Protein AF-R1G812-F1 (afdb_monomer_lite)

Structure (mmCIF, N/CA/C/O backbone):
data_AF-R1G812-F1
#
_entry.id   AF-R1G812-F1
#
loop_
_atom_site.group_PDB
_atom_site.id
_atom_site.type_symbol
_atom_site.label_atom_id
_atom_site.label_alt_id
_atom_site.label_comp_id
_atom_site.label_asym_id
_atom_site.label_entity_id
_atom_site.label_seq_id
_atom_site.pdbx_PDB_ins_code
_atom_site.Cartn_x
_atom_site.Cartn_y
_atom_site.Cartn_z
_atom_site.occupancy
_atom_site.B_iso_or_equiv
_atom_site.auth_seq_id
_atom_site.auth_comp_id
_atom_site.auth_asym_id
_atom_site.auth_atom_id
_atom_site.pdbx_PDB_model_num
ATOM 1 N N . MET A 1 1 ? 15.194 -5.806 10.027 1.00 46.56 1 MET A N 1
ATOM 2 C CA . MET A 1 1 ? 15.636 -6.475 11.275 1.00 46.56 1 MET A CA 1
ATOM 3 C C . MET A 1 1 ? 16.532 -7.681 11.014 1.00 46.56 1 MET A C 1
ATOM 5 O O . MET A 1 1 ? 17.679 -7.634 11.420 1.00 46.56 1 MET A O 1
ATOM 9 N N . GLY A 1 2 ? 16.080 -8.727 10.311 1.00 36.88 2 GLY A N 1
ATOM 10 C CA . GLY A 1 2 ? 16.833 -9.992 10.232 1.00 36.88 2 GLY A CA 1
ATOM 11 C C . GLY A 1 2 ? 18.205 -9.968 9.535 1.00 36.88 2 GLY A C 1
ATOM 12 O O . GLY A 1 2 ? 19.010 -10.845 9.817 1.00 36.88 2 GLY A O 1
ATOM 13 N N . VAL A 1 3 ? 18.492 -9.003 8.652 1.00 46.88 3 VAL A N 1
ATOM 14 C CA . VAL A 1 3 ? 19.761 -8.937 7.889 1.00 46.88 3 VAL A CA 1
ATOM 15 C C . VAL A 1 3 ? 20.865 -8.233 8.686 1.00 46.88 3 VAL A C 1
ATOM 17 O O . VAL A 1 3 ? 21.921 -8.821 8.906 1.00 46.88 3 VAL A O 1
ATOM 20 N N . SER A 1 4 ? 20.594 -7.032 9.205 1.00 42.16 4 SER A N 1
ATOM 21 C CA . SER A 1 4 ? 21.530 -6.281 10.060 1.00 42.16 4 SER A CA 1
ATOM 22 C C . SER A 1 4 ? 21.896 -7.054 11.340 1.00 42.16 4 SER A C 1
ATOM 24 O O . SER A 1 4 ? 23.081 -7.230 11.624 1.00 42.16 4 SER A O 1
ATOM 26 N N . SER A 1 5 ? 20.921 -7.656 12.042 1.00 46.50 5 SER A N 1
ATOM 27 C CA . SER A 1 5 ? 21.199 -8.477 13.236 1.00 46.50 5 SER A CA 1
ATOM 28 C C . SER A 1 5 ? 22.046 -9.721 12.937 1.00 46.50 5 SER A C 1
ATOM 30 O O . SER A 1 5 ? 22.812 -10.160 13.792 1.00 46.50 5 SER A O 1
ATOM 32 N N . ARG A 1 6 ? 21.949 -10.288 11.724 1.00 45.34 6 ARG A N 1
ATOM 33 C CA . ARG A 1 6 ? 22.794 -11.418 11.301 1.00 45.34 6 ARG A CA 1
ATOM 34 C C . ARG A 1 6 ? 24.236 -10.987 11.071 1.00 45.34 6 ARG A C 1
ATOM 36 O O . ARG A 1 6 ? 25.140 -11.723 11.437 1.00 45.34 6 ARG A O 1
ATOM 43 N N . ASN A 1 7 ? 24.445 -9.811 10.486 1.00 44.84 7 ASN A N 1
ATOM 44 C CA . ASN A 1 7 ? 25.780 -9.289 10.202 1.00 44.84 7 ASN A CA 1
ATOM 45 C C . ASN A 1 7 ? 26.521 -8.895 11.492 1.00 44.84 7 ASN A C 1
ATOM 47 O O . ASN A 1 7 ? 27.687 -9.252 11.649 1.00 44.84 7 ASN A O 1
ATOM 51 N N . LEU A 1 8 ? 25.818 -8.281 12.453 1.00 50.00 8 LEU A N 1
ATOM 52 C CA . LEU A 1 8 ? 26.344 -7.952 13.789 1.00 50.00 8 LEU A CA 1
ATOM 53 C C . LEU A 1 8 ? 26.726 -9.194 14.616 1.00 50.00 8 LEU A C 1
ATOM 55 O O . LEU A 1 8 ? 27.666 -9.135 15.402 1.00 50.00 8 LEU A O 1
ATOM 59 N N . HIS A 1 9 ? 26.040 -10.328 14.423 1.00 51.00 9 HIS A N 1
ATOM 60 C CA . HIS A 1 9 ? 26.337 -11.582 15.131 1.00 51.00 9 HIS A CA 1
ATOM 61 C C . HIS A 1 9 ? 27.709 -12.176 14.758 1.00 51.00 9 HIS A C 1
ATOM 63 O O . HIS A 1 9 ? 28.328 -12.851 15.576 1.00 51.00 9 HIS A O 1
ATOM 69 N N . PHE A 1 10 ? 28.190 -11.961 13.528 1.00 52.06 10 PHE A N 1
ATOM 70 C CA . PHE A 1 10 ? 29.481 -12.500 13.075 1.00 52.06 10 PHE A CA 1
ATOM 71 C C . PHE A 1 10 ? 30.640 -11.518 13.257 1.00 52.06 10 PHE A C 1
ATOM 73 O O . PHE A 1 10 ? 31.770 -11.953 13.469 1.00 52.06 10 PHE A O 1
ATOM 80 N N . ASN A 1 11 ? 30.377 -10.212 13.174 1.00 46.00 11 ASN A N 1
ATOM 81 C CA . ASN A 1 11 ? 31.364 -9.175 13.443 1.00 46.00 11 ASN A CA 1
ATOM 82 C C . ASN A 1 11 ? 30.644 -7.900 13.931 1.00 46.00 11 ASN A C 1
ATOM 84 O O . ASN A 1 11 ? 29.922 -7.298 13.137 1.00 46.00 11 ASN A O 1
ATOM 88 N N . PRO A 1 12 ? 30.816 -7.480 15.199 1.00 52.09 12 PRO A N 1
ATOM 89 C CA . PRO A 1 12 ? 30.135 -6.308 15.753 1.00 52.09 12 PRO A CA 1
ATOM 90 C C . PRO A 1 12 ? 30.841 -4.976 15.446 1.00 52.09 12 PRO A C 1
ATOM 92 O O . PRO A 1 12 ? 30.288 -3.918 15.724 1.00 52.09 12 PRO A O 1
ATOM 95 N N . PHE A 1 13 ? 32.057 -5.016 14.895 1.00 52.78 13 PHE A N 1
ATOM 96 C CA . PHE A 1 13 ? 32.889 -3.839 14.625 1.00 52.78 13 PHE A CA 1
ATOM 97 C C . PHE A 1 13 ? 32.616 -3.069 13.314 1.00 52.78 13 PHE A C 1
ATOM 99 O O . PHE A 1 13 ? 33.099 -1.941 13.208 1.00 52.78 13 PHE A O 1
ATOM 106 N N . PRO A 1 14 ? 31.891 -3.585 12.298 1.00 60.12 14 PRO A N 1
ATOM 107 C CA . PRO A 1 14 ? 31.525 -2.779 11.144 1.00 60.12 14 PRO A CA 1
ATOM 108 C C . PRO A 1 14 ? 30.493 -1.719 11.548 1.00 60.12 14 PRO A C 1
ATOM 110 O O . PRO A 1 14 ? 29.463 -2.026 12.150 1.00 60.12 14 PRO A O 1
ATOM 113 N N . PHE A 1 15 ? 30.766 -0.468 11.188 1.00 54.31 15 PHE A N 1
ATOM 114 C CA . PHE A 1 15 ? 29.939 0.682 11.545 1.00 54.31 15 PHE A CA 1
ATOM 115 C C . PHE A 1 15 ? 28.586 0.697 10.803 1.00 54.31 15 PHE A C 1
ATOM 117 O O . PHE A 1 15 ? 27.564 1.043 11.394 1.00 54.31 15 PHE A O 1
ATOM 124 N N . ASP A 1 16 ? 28.534 0.223 9.551 1.00 52.41 16 ASP A N 1
ATOM 125 C CA . ASP A 1 16 ? 27.307 0.266 8.734 1.00 52.41 16 ASP A CA 1
ATOM 126 C C . ASP A 1 16 ? 26.160 -0.623 9.272 1.00 52.41 16 ASP A C 1
ATOM 128 O O . ASP A 1 16 ? 25.038 -0.128 9.400 1.00 52.41 16 ASP A O 1
ATOM 132 N N . PRO A 1 17 ? 26.377 -1.902 9.660 1.00 55.19 17 PRO A N 1
ATOM 133 C CA . PRO A 1 17 ? 25.339 -2.737 10.272 1.00 55.19 17 PRO A CA 1
ATOM 134 C C . PRO A 1 17 ? 24.843 -2.207 11.622 1.00 55.19 17 PRO A C 1
ATOM 136 O O . PRO A 1 17 ? 23.657 -2.358 11.929 1.00 55.19 17 PRO A O 1
ATOM 139 N N . PHE A 1 18 ? 25.731 -1.592 12.412 1.00 57.91 18 PHE A N 1
ATOM 140 C CA . PHE A 1 18 ? 25.395 -0.940 13.680 1.00 57.91 18 PHE A CA 1
ATOM 141 C C . PHE A 1 18 ? 24.503 0.291 13.455 1.00 57.91 18 PHE A C 1
ATOM 143 O O . PHE A 1 18 ? 23.483 0.457 14.130 1.00 57.91 18 PHE A O 1
ATOM 150 N N . LEU A 1 19 ? 24.824 1.106 12.448 1.00 58.88 19 LEU A N 1
ATOM 151 C CA . LEU A 1 19 ? 24.035 2.274 12.067 1.00 58.88 19 LEU A CA 1
ATOM 152 C C . LEU A 1 19 ? 22.666 1.872 11.483 1.00 58.88 19 LEU A C 1
ATOM 154 O O . LEU A 1 19 ? 21.645 2.448 11.860 1.00 58.88 19 LEU A O 1
ATOM 158 N N . GLU A 1 20 ? 22.601 0.822 10.656 1.00 60.19 20 GLU A N 1
ATOM 159 C CA . GLU A 1 20 ? 21.339 0.261 10.137 1.00 60.19 20 GLU A CA 1
ATOM 160 C C . GLU A 1 20 ? 20.425 -0.256 11.267 1.00 60.19 20 GLU A C 1
ATOM 162 O O . GLU A 1 20 ? 19.207 -0.038 11.246 1.00 60.19 20 GLU A O 1
ATOM 167 N N . TYR A 1 21 ? 21.004 -0.900 12.285 1.00 64.25 21 TYR A N 1
ATOM 168 C CA . TYR A 1 21 ? 20.289 -1.341 13.485 1.00 64.25 21 TYR A CA 1
ATOM 169 C C . TYR A 1 21 ? 19.702 -0.155 14.265 1.00 64.25 21 TYR A C 1
ATOM 171 O O . TYR A 1 21 ? 18.512 -0.159 14.595 1.00 64.25 21 TYR A O 1
ATOM 179 N N . LEU A 1 22 ? 20.500 0.891 14.496 1.00 64.31 22 LEU A N 1
ATOM 180 C CA . LEU A 1 22 ? 20.090 2.089 15.233 1.00 64.31 22 LEU A CA 1
ATOM 181 C C . LEU A 1 22 ? 18.994 2.883 14.494 1.00 64.31 22 LEU A C 1
ATOM 183 O O . LEU A 1 22 ? 18.047 3.374 15.117 1.00 64.31 22 LEU A O 1
ATOM 187 N N . ILE A 1 23 ? 19.053 2.933 13.160 1.00 66.31 23 ILE A N 1
ATOM 188 C CA . ILE A 1 23 ? 18.002 3.514 12.308 1.00 66.31 23 ILE A CA 1
ATOM 189 C C . ILE A 1 23 ? 16.702 2.701 12.404 1.00 66.31 23 ILE A C 1
ATOM 191 O O . ILE A 1 23 ? 15.621 3.257 12.602 1.00 66.31 23 ILE A O 1
ATOM 195 N N . CYS A 1 24 ? 16.776 1.372 12.307 1.00 67.44 24 CYS A N 1
ATOM 196 C CA . CYS A 1 24 ? 15.582 0.528 12.414 1.00 67.44 24 CYS A CA 1
ATOM 197 C C . CYS A 1 24 ? 14.910 0.649 13.792 1.00 67.44 24 CYS A C 1
ATOM 199 O O . CYS A 1 24 ? 13.679 0.660 13.883 1.00 67.44 24 CYS A O 1
ATOM 201 N N . LEU A 1 25 ? 15.709 0.760 14.858 1.00 67.00 25 LEU A N 1
ATOM 202 C CA . LEU A 1 25 ? 15.210 0.956 16.218 1.00 67.00 25 LEU A CA 1
ATOM 203 C C . LEU A 1 25 ? 14.532 2.313 16.416 1.00 67.00 25 LEU A C 1
ATOM 205 O O . LEU A 1 25 ? 13.558 2.406 17.166 1.00 67.00 25 LEU A O 1
ATOM 209 N N . THR A 1 26 ? 15.025 3.371 15.783 1.00 67.31 26 THR A N 1
ATOM 210 C CA . THR A 1 26 ? 14.465 4.724 15.941 1.00 67.31 26 THR A CA 1
ATOM 211 C C . THR A 1 26 ? 13.170 4.895 15.148 1.00 67.31 26 THR A C 1
ATOM 213 O O . THR A 1 26 ? 12.188 5.424 15.672 1.00 67.31 26 THR A O 1
ATOM 216 N N . ILE A 1 27 ? 13.113 4.351 13.931 1.00 77.38 27 ILE A N 1
ATOM 217 C CA . ILE A 1 27 ? 11.973 4.525 13.022 1.00 77.38 27 ILE A CA 1
ATOM 218 C C . ILE A 1 27 ? 10.724 3.735 13.453 1.00 77.38 27 ILE A C 1
ATOM 220 O O . ILE A 1 27 ? 9.607 4.246 13.331 1.00 77.38 27 ILE A O 1
ATOM 224 N N . GLY A 1 28 ? 10.875 2.504 13.959 1.00 80.19 28 GLY A N 1
ATOM 225 C CA . GLY A 1 28 ? 9.726 1.650 14.312 1.00 80.19 28 GLY A CA 1
ATOM 226 C C . GLY A 1 28 ? 8.747 2.340 15.280 1.00 80.19 28 GLY A C 1
ATOM 227 O O . GLY A 1 28 ? 7.544 2.373 15.007 1.00 80.19 28 GLY A O 1
ATOM 228 N N . PRO A 1 29 ? 9.277 2.979 16.341 1.00 80.38 29 PRO A N 1
ATOM 229 C CA . PRO A 1 29 ? 8.635 3.922 17.248 1.00 80.38 29 PRO A CA 1
ATOM 230 C C . PRO A 1 29 ? 7.490 4.742 16.672 1.00 80.38 29 PRO A C 1
ATOM 232 O O . PRO A 1 29 ? 6.318 4.643 17.037 1.00 80.38 29 PRO A O 1
ATOM 235 N N . ALA A 1 30 ? 7.911 5.582 15.733 1.00 85.62 30 ALA A N 1
ATOM 236 C CA . ALA A 1 30 ? 7.108 6.622 15.123 1.00 85.62 30 ALA A CA 1
ATOM 237 C C . ALA A 1 30 ? 5.970 6.046 14.275 1.00 85.62 30 ALA A C 1
ATOM 239 O O . ALA A 1 30 ? 4.865 6.583 14.282 1.00 85.62 30 ALA A O 1
ATOM 240 N N . PHE A 1 31 ? 6.191 4.920 13.589 1.00 87.62 31 PHE A N 1
ATOM 241 C CA . PHE A 1 31 ? 5.123 4.271 12.825 1.00 87.62 31 PHE A CA 1
ATOM 242 C C . PHE A 1 31 ? 4.031 3.688 13.726 1.00 87.62 31 PHE A C 1
ATOM 244 O O . PHE A 1 31 ? 2.844 3.803 13.408 1.00 87.62 31 PHE A O 1
ATOM 251 N N . LEU A 1 32 ? 4.407 3.110 14.871 1.00 89.19 32 LEU A N 1
ATOM 252 C CA . LEU A 1 32 ? 3.434 2.622 15.852 1.00 89.19 32 LEU A CA 1
ATOM 253 C C . LEU A 1 32 ? 2.649 3.784 16.482 1.00 89.19 32 LEU A C 1
ATOM 255 O O . LEU A 1 32 ? 1.422 3.703 16.586 1.00 89.19 32 LEU A O 1
ATOM 259 N N . SER A 1 33 ? 3.321 4.889 16.821 1.00 89.75 33 SER A N 1
ATOM 260 C CA . SER A 1 33 ? 2.666 6.126 17.275 1.00 89.75 33 SER A CA 1
ATOM 261 C C . SER A 1 33 ? 1.696 6.682 16.229 1.00 89.75 33 SER A C 1
ATOM 263 O O . SER A 1 33 ? 0.546 6.979 16.554 1.00 89.75 33 SER A O 1
ATOM 265 N N . ALA A 1 34 ? 2.094 6.736 14.954 1.00 89.69 34 ALA A N 1
ATOM 266 C CA . ALA A 1 34 ? 1.237 7.201 13.864 1.00 89.69 34 ALA A CA 1
ATOM 267 C C . ALA A 1 34 ? -0.048 6.365 13.731 1.00 89.69 34 ALA A C 1
ATOM 269 O O . ALA A 1 34 ? -1.140 6.920 13.566 1.00 89.69 34 ALA A O 1
ATOM 270 N N . ALA A 1 35 ? 0.050 5.038 13.869 1.00 90.81 35 ALA A N 1
ATOM 271 C CA . ALA A 1 35 ? -1.117 4.158 13.875 1.00 90.81 35 ALA A CA 1
ATOM 272 C C . ALA A 1 35 ? -2.067 4.466 15.051 1.00 90.81 35 ALA A C 1
ATOM 274 O O . ALA A 1 35 ? -3.288 4.521 14.866 1.00 90.81 35 ALA A O 1
ATOM 275 N N . ILE A 1 36 ? -1.521 4.730 16.243 1.00 92.75 36 ILE A N 1
ATOM 276 C CA . ILE A 1 36 ? -2.294 5.133 17.428 1.00 92.75 36 ILE A CA 1
ATOM 277 C C . ILE A 1 36 ? -2.992 6.482 17.199 1.00 92.75 36 ILE A C 1
ATOM 279 O O . ILE A 1 36 ? -4.177 6.621 17.520 1.00 92.75 36 ILE A O 1
ATOM 283 N N . TYR A 1 37 ? -2.310 7.457 16.593 1.00 92.50 37 TYR A N 1
ATOM 284 C CA . TYR A 1 37 ? -2.877 8.779 16.299 1.00 92.50 37 TYR A CA 1
ATOM 285 C C . TYR A 1 37 ? -4.071 8.695 15.342 1.00 92.50 37 TYR A C 1
ATOM 287 O O . TYR A 1 37 ? -5.104 9.334 15.567 1.00 92.50 37 TYR A O 1
ATOM 295 N N . LEU A 1 38 ? -3.970 7.853 14.311 1.00 90.44 38 LEU A N 1
ATOM 296 C CA . LEU A 1 38 ? -5.077 7.576 13.393 1.00 90.44 38 LEU A CA 1
ATOM 297 C C . LEU A 1 38 ? -6.247 6.884 14.102 1.00 90.44 38 LEU A C 1
ATOM 299 O O . LEU A 1 38 ? -7.408 7.244 13.880 1.00 90.44 38 LEU A O 1
ATOM 303 N N . CYS A 1 39 ? -5.956 5.929 14.989 1.00 90.50 39 CYS A N 1
ATOM 304 C CA . CYS A 1 39 ? -6.981 5.258 15.783 1.00 90.50 39 CYS A CA 1
ATOM 305 C C . CYS A 1 39 ? -7.720 6.235 16.707 1.00 90.50 39 CYS A C 1
ATOM 307 O O . CYS A 1 39 ? -8.948 6.160 16.786 1.00 90.50 39 CYS A O 1
ATOM 309 N N . LEU A 1 40 ? -7.024 7.186 17.347 1.00 90.06 40 LEU A N 1
ATOM 310 C CA . LEU A 1 40 ? -7.677 8.215 18.165 1.00 90.06 40 LEU A CA 1
ATOM 311 C C . LEU A 1 40 ? -8.670 9.038 17.339 1.00 90.06 40 LEU A C 1
ATOM 313 O O . LEU A 1 40 ? -9.790 9.262 17.794 1.00 90.06 40 LEU A O 1
ATOM 317 N N . GLY A 1 41 ? -8.302 9.436 16.117 1.00 87.00 41 GLY A N 1
ATOM 318 C CA . GLY A 1 41 ? -9.214 10.148 15.220 1.00 87.00 41 GLY A CA 1
ATOM 319 C C . GLY A 1 41 ? -10.540 9.398 15.032 1.00 87.00 41 GLY A C 1
ATOM 320 O O . GLY A 1 41 ? -11.614 9.983 15.176 1.00 87.00 41 GLY A O 1
ATOM 321 N N . ARG A 1 42 ? -10.484 8.078 14.818 1.00 86.62 42 ARG A N 1
ATOM 322 C CA . ARG A 1 42 ? -11.688 7.239 14.671 1.00 86.62 42 ARG A CA 1
ATOM 323 C C . ARG A 1 42 ? -12.442 7.075 15.990 1.00 86.62 42 ARG A C 1
ATOM 325 O O . ARG A 1 42 ? -13.670 7.105 15.999 1.00 86.62 42 ARG A O 1
ATOM 332 N N . ILE A 1 43 ? -11.731 6.935 17.110 1.00 89.94 43 ILE A N 1
ATOM 333 C CA . ILE A 1 43 ? -12.340 6.862 18.448 1.00 89.94 43 ILE A CA 1
ATOM 334 C C . ILE A 1 43 ? -13.142 8.137 18.736 1.00 89.94 43 ILE A C 1
ATOM 336 O O . ILE A 1 43 ? -14.262 8.048 19.241 1.00 89.94 43 ILE A O 1
ATOM 340 N N . ILE A 1 44 ? -12.621 9.310 18.367 1.00 89.06 44 ILE A N 1
ATOM 341 C CA . ILE A 1 44 ? -13.337 10.577 18.543 1.00 89.06 44 ILE A CA 1
ATOM 342 C C . ILE A 1 44 ? -14.646 10.581 17.746 1.00 89.06 44 ILE A C 1
ATOM 344 O O . ILE A 1 44 ? -15.671 10.972 18.296 1.00 89.06 44 ILE A O 1
ATOM 348 N N . VAL A 1 45 ? -14.660 10.091 16.503 1.00 87.69 45 VAL A N 1
ATOM 349 C CA . VAL A 1 45 ? -15.895 9.991 15.696 1.00 87.69 45 VAL A CA 1
ATOM 350 C C . VAL A 1 45 ? -16.918 9.041 16.341 1.00 87.69 45 VAL A C 1
ATOM 352 O O . VAL A 1 45 ? -18.108 9.357 16.413 1.00 87.69 45 VAL A O 1
ATOM 355 N N . VAL A 1 46 ? -16.454 7.910 16.887 1.00 87.12 46 VAL A N 1
ATOM 356 C CA . VAL A 1 46 ? -17.301 6.910 17.567 1.00 87.12 46 VAL A CA 1
ATOM 357 C C . VAL A 1 46 ? -17.949 7.455 18.844 1.00 87.12 46 VAL A C 1
ATOM 359 O O . VAL A 1 46 ? -19.081 7.091 19.175 1.00 87.12 46 VAL A O 1
ATOM 362 N N . TYR A 1 47 ? -17.250 8.300 19.599 1.00 86.25 47 TYR A N 1
ATOM 363 C CA . TYR A 1 47 ? -17.784 8.894 20.828 1.00 86.25 47 TYR A CA 1
ATOM 364 C C . TYR A 1 47 ? -18.542 10.200 20.564 1.00 86.25 47 TYR A C 1
ATOM 366 O O . TYR A 1 47 ? -19.560 10.434 21.206 1.00 86.25 47 TYR A O 1
ATOM 374 N N . GLY A 1 48 ? -18.125 10.988 19.578 1.00 84.31 48 GLY A N 1
ATOM 375 C CA . GLY A 1 48 ? -18.761 12.232 19.158 1.00 84.31 48 GLY A CA 1
ATOM 376 C C . GLY A 1 48 ? -17.732 13.341 18.944 1.00 84.31 48 GLY A C 1
ATOM 377 O O . GLY A 1 48 ? -17.004 13.716 19.865 1.00 84.31 48 GLY A O 1
ATOM 378 N N . GLU A 1 49 ? -17.707 13.919 17.740 1.00 83.94 49 GLU A N 1
ATOM 379 C CA . GLU A 1 49 ? -16.762 14.992 17.397 1.00 83.94 49 GLU A CA 1
ATOM 380 C C . GLU A 1 49 ? -16.952 16.253 18.252 1.00 83.94 49 GLU A C 1
ATOM 382 O O . GLU A 1 49 ? -15.975 16.925 18.568 1.00 83.94 49 GLU A O 1
ATOM 387 N N . GLY A 1 50 ? -18.190 16.552 18.666 1.00 79.56 50 GLY A N 1
ATOM 388 C CA . GLY A 1 50 ? -18.522 17.744 19.456 1.00 79.56 50 GLY A CA 1
ATOM 389 C C . GLY A 1 50 ? -17.947 17.753 20.877 1.00 79.56 50 GLY A C 1
ATOM 390 O O . GLY A 1 50 ? -17.841 18.814 21.483 1.00 79.56 50 GLY A O 1
ATOM 391 N N . ILE A 1 51 ? -17.542 16.592 21.400 1.00 84.00 51 ILE A N 1
ATOM 392 C CA . ILE A 1 51 ? -16.966 16.455 22.748 1.00 84.00 51 ILE A CA 1
ATOM 393 C C . ILE A 1 51 ? -15.459 16.768 22.735 1.00 84.00 51 ILE A C 1
ATOM 395 O O . ILE A 1 51 ? -14.888 17.233 23.731 1.00 84.00 51 ILE A O 1
ATOM 399 N N . SER A 1 52 ? -14.802 16.516 21.602 1.00 86.75 52 SER A N 1
ATOM 400 C CA . SER A 1 52 ? -13.365 16.711 21.443 1.00 86.75 52 SER A CA 1
ATOM 401 C C . SER A 1 52 ? -12.993 18.191 21.352 1.00 86.75 52 SER A C 1
ATOM 403 O O . SER A 1 52 ? -13.686 18.986 20.723 1.00 86.75 52 SER A O 1
ATOM 405 N N . ARG A 1 53 ? -11.855 18.571 21.953 1.00 83.62 53 ARG A N 1
ATOM 406 C CA . ARG A 1 53 ? -11.318 19.944 21.861 1.00 83.62 53 ARG A CA 1
ATOM 407 C C . ARG A 1 53 ? -10.890 20.302 20.444 1.00 83.62 53 ARG A C 1
ATOM 409 O O . ARG A 1 53 ? -11.002 21.454 20.035 1.00 83.62 53 ARG A O 1
ATOM 416 N N . ILE A 1 54 ? -10.344 19.322 19.731 1.00 86.25 54 ILE A N 1
ATOM 417 C CA . ILE A 1 54 ? -9.778 19.490 18.397 1.00 86.25 54 ILE A CA 1
ATOM 418 C C . ILE A 1 54 ? -10.482 18.514 17.453 1.00 86.25 54 ILE A C 1
ATOM 420 O O . ILE A 1 54 ? -10.970 17.458 17.861 1.00 86.25 54 ILE A O 1
ATOM 424 N N . ARG A 1 55 ? -10.560 18.862 16.169 1.00 85.62 55 ARG A N 1
ATOM 425 C CA . ARG A 1 55 ? -11.127 17.967 15.159 1.00 85.62 55 ARG A CA 1
ATOM 426 C C . ARG A 1 55 ? -10.278 16.691 15.038 1.00 85.62 55 ARG A C 1
ATOM 428 O O . ARG A 1 55 ? -9.050 16.804 15.060 1.00 85.62 55 ARG A O 1
ATOM 435 N N . PRO A 1 56 ? -10.894 15.511 14.820 1.00 83.06 56 PRO A N 1
ATOM 436 C CA . PRO A 1 56 ? -10.196 14.224 14.707 1.00 83.06 56 PRO A CA 1
ATOM 437 C C . PRO A 1 56 ? -8.956 14.240 13.805 1.00 83.06 56 PRO A C 1
ATOM 439 O O . PRO A 1 56 ? -7.911 13.701 14.151 1.00 83.06 56 PRO A O 1
ATOM 442 N N . ARG A 1 57 ? -9.051 14.922 12.660 1.00 84.31 57 ARG A N 1
ATOM 443 C CA . ARG A 1 57 ? -7.978 14.996 11.649 1.00 84.31 57 ARG A CA 1
ATOM 444 C C . ARG A 1 57 ? -6.745 15.712 12.147 1.00 84.31 57 ARG A C 1
ATOM 446 O O . ARG A 1 57 ? -5.625 15.361 11.803 1.00 84.31 57 ARG A O 1
ATOM 453 N N . THR A 1 58 ? -6.982 16.770 12.906 1.00 86.88 58 THR A N 1
ATOM 454 C CA . THR A 1 58 ? -5.940 17.678 13.349 1.00 86.88 58 THR A CA 1
ATOM 455 C C . THR A 1 58 ? -5.026 16.978 14.347 1.00 86.88 58 THR A C 1
ATOM 457 O O . THR A 1 58 ? -3.832 17.232 14.308 1.00 86.88 58 THR A O 1
ATOM 460 N N . TYR A 1 59 ? -5.544 16.037 15.149 1.00 87.69 59 TYR A N 1
ATOM 461 C CA . TYR A 1 59 ? -4.708 15.159 15.972 1.00 87.69 59 TYR A CA 1
ATOM 462 C C . TYR A 1 59 ? -3.707 14.387 15.113 1.00 87.69 59 TYR A C 1
ATOM 464 O O . TYR A 1 59 ? -2.504 14.562 15.273 1.00 87.69 59 TYR A O 1
ATOM 472 N N . ALA A 1 60 ? -4.194 13.584 14.163 1.00 87.19 60 ALA A N 1
ATOM 473 C CA . ALA A 1 60 ? -3.321 12.767 13.328 1.00 87.19 60 ALA A CA 1
ATOM 474 C C . ALA A 1 60 ? -2.285 13.616 12.577 1.00 87.19 60 ALA A C 1
ATOM 476 O O . ALA A 1 60 ? -1.107 13.289 12.601 1.00 87.19 60 ALA A O 1
ATOM 477 N N . ILE A 1 61 ? -2.695 14.738 11.977 1.00 88.12 61 ILE A N 1
ATOM 478 C CA . ILE A 1 61 ? -1.779 15.601 11.219 1.00 88.12 61 ILE A CA 1
ATOM 479 C C . ILE A 1 61 ? -0.714 16.224 12.129 1.00 88.12 61 ILE A C 1
ATOM 481 O O . ILE A 1 61 ? 0.465 16.136 11.811 1.00 88.12 61 ILE A O 1
ATOM 485 N N . ILE A 1 62 ? -1.099 16.841 13.252 1.00 92.12 62 ILE A N 1
ATOM 486 C CA . ILE A 1 62 ? -0.140 17.534 14.128 1.00 92.12 62 ILE A CA 1
ATOM 487 C C . ILE A 1 62 ? 0.896 16.552 14.674 1.00 92.12 62 ILE A C 1
ATOM 489 O O . ILE A 1 62 ? 2.093 16.811 14.566 1.00 92.12 62 ILE A O 1
ATOM 493 N N . PHE A 1 63 ? 0.446 15.432 15.240 1.00 93.19 63 PHE A N 1
ATOM 494 C CA . PHE A 1 63 ? 1.343 14.520 15.947 1.00 93.19 63 PHE A CA 1
ATOM 495 C C . PHE A 1 63 ? 2.197 13.680 14.988 1.00 93.19 63 PHE A C 1
ATOM 497 O O . PHE A 1 63 ? 3.383 13.509 15.249 1.00 93.19 63 PHE A O 1
ATOM 504 N N . VAL A 1 64 ? 1.666 13.258 13.829 1.00 91.25 64 VAL A N 1
ATOM 505 C CA . VAL A 1 64 ? 2.488 12.602 12.791 1.00 91.25 64 VAL A CA 1
ATOM 506 C C . VAL A 1 64 ? 3.533 13.565 12.225 1.00 91.25 64 VAL A C 1
ATOM 508 O O . VAL A 1 64 ? 4.681 13.170 12.042 1.00 91.25 64 VAL A O 1
ATOM 511 N N . CYS A 1 65 ? 3.178 14.830 11.970 1.00 91.44 65 CYS A N 1
ATOM 512 C CA . CYS A 1 65 ? 4.151 15.820 11.507 1.00 91.44 65 CYS A CA 1
ATOM 513 C C . CYS A 1 65 ? 5.228 16.098 12.560 1.00 91.44 65 CYS A C 1
ATOM 515 O O . CYS A 1 65 ? 6.393 16.244 12.199 1.00 91.44 65 CYS A O 1
ATOM 517 N N . CYS A 1 66 ? 4.859 16.159 13.843 1.00 92.06 66 CYS A N 1
ATOM 518 C CA . CYS A 1 66 ? 5.833 16.347 14.912 1.00 92.06 66 CYS A CA 1
ATOM 519 C C . CYS A 1 66 ? 6.822 15.177 14.975 1.00 92.06 66 CYS A C 1
ATOM 521 O O . CYS A 1 66 ? 8.027 15.412 14.981 1.00 92.06 66 CYS A O 1
ATOM 523 N N . ASP A 1 67 ? 6.325 13.938 14.931 1.00 91.00 67 ASP A N 1
ATOM 524 C CA . ASP A 1 67 ? 7.166 12.738 14.935 1.00 91.00 67 ASP A CA 1
ATOM 525 C C . ASP A 1 67 ? 8.052 12.663 13.682 1.00 91.00 67 ASP A C 1
ATOM 527 O O . ASP A 1 67 ? 9.217 12.281 13.770 1.00 91.00 67 ASP A O 1
ATOM 531 N N . LEU A 1 68 ? 7.548 13.086 12.517 1.00 90.75 68 LEU A N 1
ATOM 532 C CA . LEU A 1 68 ? 8.338 13.152 11.286 1.00 90.75 68 LEU A CA 1
ATOM 533 C C . LEU A 1 68 ? 9.490 14.161 11.398 1.00 90.75 68 LEU A C 1
ATOM 535 O O . LEU A 1 68 ? 10.612 13.854 10.998 1.00 90.75 68 LEU A O 1
ATOM 539 N N . ILE A 1 69 ? 9.236 15.347 11.956 1.00 91.25 69 ILE A N 1
ATOM 540 C CA . ILE A 1 69 ? 10.283 16.350 12.202 1.00 91.25 69 ILE A CA 1
ATOM 541 C C . ILE A 1 69 ? 11.321 15.790 13.180 1.00 91.25 69 ILE A C 1
ATOM 543 O O . ILE A 1 69 ? 12.521 15.894 12.926 1.00 91.25 69 ILE A O 1
ATOM 547 N N . SER A 1 70 ? 10.875 15.143 14.258 1.00 91.12 70 SER A N 1
ATOM 548 C CA . SER A 1 70 ? 11.750 14.480 15.224 1.00 91.12 70 SER A CA 1
ATOM 549 C C . SER A 1 70 ? 12.630 13.404 14.579 1.00 91.12 70 SER A C 1
ATOM 551 O O . SER A 1 70 ? 13.824 13.353 14.869 1.00 91.12 70 SER A O 1
ATOM 553 N N . LEU A 1 71 ? 12.084 12.588 13.670 1.00 90.06 71 LEU A N 1
ATOM 554 C CA . LEU A 1 71 ? 12.850 11.590 12.914 1.00 90.06 71 LEU A CA 1
ATOM 555 C C . LEU A 1 71 ? 13.884 12.227 11.981 1.00 90.06 71 LEU A C 1
ATOM 557 O O . LEU A 1 71 ? 15.002 11.727 11.885 1.00 90.06 71 LEU A O 1
ATOM 561 N N . ILE A 1 72 ? 13.541 13.332 11.312 1.00 90.00 72 ILE A N 1
ATOM 562 C CA . ILE A 1 72 ? 14.483 14.061 10.451 1.00 90.00 72 ILE A CA 1
ATOM 563 C C . ILE A 1 72 ? 15.644 14.613 11.282 1.00 90.00 72 ILE A C 1
ATOM 565 O O . ILE A 1 72 ? 16.795 14.477 10.874 1.00 90.00 72 ILE A O 1
ATOM 569 N N . LEU A 1 73 ? 15.365 15.183 12.460 1.00 89.81 73 LEU A N 1
ATOM 570 C CA . LEU A 1 73 ? 16.407 15.645 13.382 1.00 89.81 73 LEU A CA 1
ATOM 571 C C . LEU A 1 73 ? 17.295 14.484 13.851 1.00 89.81 73 LEU A C 1
ATOM 573 O O . LEU A 1 73 ? 18.513 14.618 13.850 1.00 89.81 73 LEU A O 1
ATOM 577 N N . GLN A 1 74 ? 16.716 13.327 14.181 1.00 87.31 74 GLN A N 1
ATOM 578 C CA . GLN A 1 74 ? 17.485 12.136 14.565 1.00 87.31 74 GLN A CA 1
ATOM 579 C C . GLN A 1 74 ? 18.378 11.631 13.425 1.00 87.31 74 GLN A C 1
ATOM 581 O O . GLN A 1 74 ? 19.551 11.346 13.652 1.00 87.31 74 GLN A O 1
ATOM 586 N N . ALA A 1 75 ? 17.853 11.572 12.199 1.00 85.19 75 ALA A N 1
ATOM 587 C CA . ALA A 1 75 ? 18.618 11.160 11.027 1.00 85.19 75 ALA A CA 1
ATOM 588 C C . ALA A 1 75 ? 19.752 12.148 10.708 1.00 85.19 75 ALA A C 1
ATOM 590 O O . ALA A 1 75 ? 20.879 11.728 10.458 1.00 85.19 75 ALA A O 1
ATOM 591 N N . ALA A 1 76 ? 19.475 13.455 10.763 1.00 85.81 76 ALA A N 1
ATOM 592 C CA . ALA A 1 76 ? 20.472 14.497 10.534 1.00 85.81 76 ALA A CA 1
ATOM 593 C C . ALA A 1 76 ? 21.561 14.500 11.619 1.00 85.81 76 ALA A C 1
ATOM 595 O O . ALA A 1 76 ? 22.745 14.550 11.296 1.00 85.81 76 ALA A O 1
ATOM 596 N N . GLY A 1 77 ? 21.172 14.400 12.894 1.00 84.56 77 GLY A N 1
ATOM 597 C CA . GLY A 1 77 ? 22.105 14.317 14.017 1.00 84.56 77 GLY A CA 1
ATOM 598 C C . GLY A 1 77 ? 22.981 13.066 13.951 1.00 84.56 77 GLY A C 1
ATOM 599 O O . GLY A 1 77 ? 24.198 13.168 14.068 1.00 84.56 77 GLY A O 1
ATOM 600 N N . GLY A 1 78 ? 22.380 11.906 13.662 1.00 80.25 78 GLY A N 1
ATOM 601 C CA . GLY A 1 78 ? 23.106 10.647 13.483 1.00 80.25 78 GLY A CA 1
ATOM 602 C C . GLY A 1 78 ? 24.087 10.679 12.309 1.00 80.25 78 GLY A C 1
ATOM 603 O O . GLY A 1 78 ? 25.214 10.214 12.452 1.00 80.25 78 GLY A O 1
ATOM 604 N N . ALA A 1 79 ? 23.700 11.279 11.178 1.00 81.56 79 ALA A N 1
ATOM 605 C CA . ALA A 1 79 ? 24.592 11.458 10.033 1.00 81.56 79 ALA A CA 1
ATOM 606 C C . ALA A 1 79 ? 25.783 12.371 10.366 1.00 81.56 79 ALA A C 1
ATOM 608 O O . ALA A 1 79 ? 26.913 12.022 10.042 1.00 81.56 79 ALA A O 1
ATOM 609 N N . LEU A 1 80 ? 25.550 13.492 11.061 1.00 82.69 80 LEU A N 1
ATOM 610 C CA . LEU A 1 80 ? 26.619 14.405 11.485 1.00 82.69 80 LEU A CA 1
ATOM 611 C C . LEU A 1 80 ? 27.610 13.734 12.439 1.00 82.69 80 LEU A C 1
ATOM 613 O O . LEU A 1 80 ? 28.814 13.915 12.285 1.00 82.69 80 LEU A O 1
ATOM 617 N N . THR A 1 81 ? 27.119 12.937 13.393 1.00 80.81 81 THR A N 1
ATOM 618 C CA . THR A 1 81 ? 27.982 12.166 14.298 1.00 80.81 81 THR A CA 1
ATOM 619 C C . THR A 1 81 ? 28.766 11.083 13.554 1.00 80.81 81 THR A C 1
ATOM 621 O O . THR A 1 81 ? 29.918 10.841 13.891 1.00 80.81 81 THR A O 1
ATOM 624 N N . ALA A 1 82 ? 28.180 10.460 12.529 1.00 75.50 82 ALA A N 1
ATOM 625 C CA . ALA A 1 82 ? 28.834 9.429 11.722 1.00 75.50 82 ALA A CA 1
ATOM 626 C C . ALA A 1 82 ? 29.935 9.962 10.791 1.00 75.50 82 ALA A C 1
ATOM 628 O O . ALA A 1 82 ? 30.875 9.234 10.488 1.00 75.50 82 ALA A O 1
ATOM 629 N N . THR A 1 83 ? 29.816 11.204 10.314 1.00 77.56 83 THR A N 1
ATOM 630 C CA . THR A 1 83 ? 30.800 11.834 9.415 1.00 77.56 83 THR A CA 1
ATOM 631 C C . THR A 1 83 ? 31.837 12.688 10.142 1.00 77.56 83 THR A C 1
ATOM 633 O O . THR A 1 83 ? 32.644 13.337 9.485 1.00 77.56 83 THR A O 1
ATOM 636 N N . ALA A 1 84 ? 31.780 12.767 11.473 1.00 78.62 84 ALA A N 1
ATOM 637 C CA . ALA A 1 84 ? 32.744 13.529 12.253 1.00 78.62 84 ALA A CA 1
ATOM 638 C C . ALA A 1 84 ? 34.060 12.746 12.365 1.00 78.62 84 ALA A C 1
ATOM 640 O O . ALA A 1 84 ? 34.096 11.671 12.962 1.00 78.62 84 ALA A O 1
ATOM 641 N N . ASP A 1 85 ? 35.131 13.297 11.793 1.00 78.44 85 ASP A N 1
ATOM 642 C CA . ASP A 1 85 ? 36.486 12.759 11.941 1.00 78.44 85 ASP A CA 1
ATOM 643 C C . ASP A 1 85 ? 36.969 12.886 13.401 1.00 78.44 85 ASP A C 1
ATOM 645 O O . ASP A 1 85 ? 36.501 13.755 14.143 1.00 78.44 85 ASP A O 1
ATOM 649 N N . GLU A 1 86 ? 37.942 12.061 13.818 1.00 71.56 86 GLU A N 1
ATOM 650 C CA . GLU A 1 86 ? 38.494 12.072 15.192 1.00 71.56 86 GLU A CA 1
ATOM 651 C C . GLU A 1 86 ? 39.024 13.456 15.621 1.00 71.56 86 GLU A C 1
ATOM 653 O O . GLU A 1 86 ? 38.962 13.811 16.798 1.00 71.56 86 GLU A O 1
ATOM 658 N N . ASP A 1 87 ? 39.461 14.273 14.659 1.00 72.50 87 ASP A N 1
ATOM 659 C CA . ASP A 1 87 ? 39.961 15.634 14.877 1.00 72.50 87 ASP A CA 1
ATOM 660 C C . ASP A 1 87 ? 38.843 16.694 15.014 1.00 72.50 87 ASP A C 1
ATOM 662 O O . ASP A 1 87 ? 39.129 17.872 15.248 1.00 72.50 87 ASP A O 1
ATOM 666 N N . GLN A 1 88 ? 37.564 16.314 14.872 1.00 74.50 88 GLN A N 1
ATOM 667 C CA . GLN A 1 88 ? 36.398 17.214 14.915 1.00 74.50 88 GLN A CA 1
ATOM 668 C C . GLN A 1 88 ? 35.375 16.834 16.012 1.00 74.50 88 GLN A C 1
ATOM 670 O O . GLN A 1 88 ? 34.194 16.603 15.716 1.00 74.50 88 GLN A O 1
ATOM 675 N N . PRO A 1 89 ? 35.765 16.833 17.304 1.00 74.12 89 PRO A N 1
ATOM 676 C CA . PRO A 1 89 ? 34.878 16.448 18.408 1.00 74.12 89 PRO A CA 1
ATOM 677 C C . PRO A 1 89 ? 33.645 17.360 18.541 1.00 74.12 89 PRO A C 1
ATOM 679 O O . PRO A 1 89 ? 32.564 16.898 18.912 1.00 74.12 89 PRO A O 1
ATOM 682 N N . ASP A 1 90 ? 33.770 18.638 18.170 1.00 81.19 90 ASP A N 1
ATOM 683 C CA . ASP A 1 90 ? 32.674 19.613 18.219 1.00 81.19 90 ASP A CA 1
ATOM 684 C C . ASP A 1 90 ? 31.539 19.266 17.241 1.00 81.19 90 ASP A C 1
ATOM 686 O O . ASP A 1 90 ? 30.356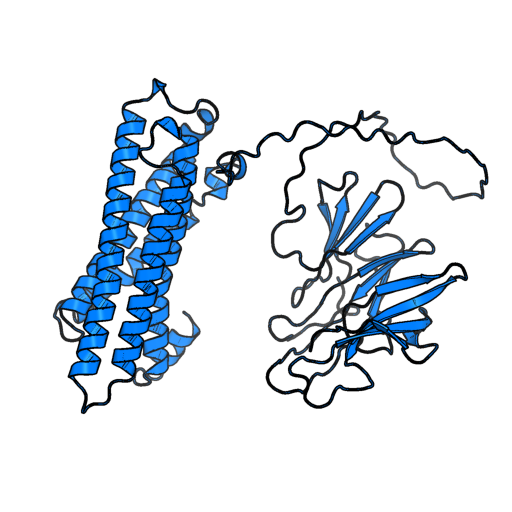 19.452 17.555 1.00 81.19 90 ASP A O 1
ATOM 690 N N . LEU A 1 91 ? 31.877 18.724 16.064 1.00 79.31 91 LEU A N 1
ATOM 691 C CA . LEU A 1 91 ? 30.894 18.314 15.059 1.00 79.31 91 LEU A CA 1
ATOM 692 C C . LEU A 1 91 ? 30.133 17.066 15.524 1.00 79.31 91 LEU A C 1
ATOM 694 O O . LEU A 1 91 ? 28.902 17.026 15.444 1.00 79.31 91 LEU A O 1
ATOM 698 N N . GLY A 1 92 ? 30.855 16.095 16.093 1.00 79.00 92 GLY A N 1
ATOM 699 C CA . GLY A 1 92 ? 30.272 14.885 16.674 1.00 79.00 92 GLY A CA 1
ATOM 700 C C . GLY A 1 92 ? 29.297 15.195 17.813 1.00 79.00 92 GLY A C 1
ATOM 701 O O . GLY A 1 92 ? 28.159 14.713 17.800 1.00 79.00 92 GLY A O 1
ATOM 702 N N . GLN A 1 93 ? 29.698 16.069 18.745 1.00 83.50 93 GLN A N 1
ATOM 703 C CA . GLN A 1 93 ? 28.851 16.504 19.861 1.00 83.50 93 GLN A CA 1
ATOM 704 C C . GLN A 1 93 ? 27.627 17.298 19.386 1.00 83.50 93 GLN A C 1
ATOM 706 O O . GLN A 1 93 ? 26.527 17.136 19.922 1.00 83.50 93 GLN A O 1
ATOM 711 N N . THR A 1 94 ? 27.788 18.128 18.354 1.00 86.19 94 THR A N 1
ATOM 712 C CA . THR A 1 94 ? 26.666 18.844 17.733 1.00 86.19 94 THR A CA 1
ATOM 713 C C . THR A 1 94 ? 25.651 17.863 17.141 1.00 86.19 94 THR A C 1
ATOM 715 O O . THR A 1 94 ? 24.449 18.028 17.363 1.00 86.19 94 THR A O 1
ATOM 718 N N . GLY A 1 95 ? 26.111 16.804 16.467 1.00 85.38 95 GLY A N 1
ATOM 719 C CA . GLY A 1 95 ? 25.247 15.733 15.958 1.00 85.38 95 GLY A CA 1
ATOM 720 C C . GLY A 1 95 ? 24.456 15.020 17.062 1.00 85.38 95 GLY A C 1
ATOM 721 O O . GLY A 1 95 ? 23.235 14.868 16.948 1.00 85.38 95 GLY A O 1
ATOM 722 N N . ILE A 1 96 ? 25.109 14.690 18.184 1.00 83.62 96 ILE A N 1
ATOM 723 C CA . ILE A 1 96 ? 24.458 14.079 19.357 1.00 83.62 96 ILE A CA 1
ATOM 724 C C . ILE A 1 96 ? 23.379 15.011 19.925 1.00 83.62 96 ILE A C 1
ATOM 726 O O . ILE A 1 96 ? 22.247 14.578 20.148 1.00 83.62 96 ILE A O 1
ATOM 730 N N . ASN A 1 97 ? 23.684 16.300 20.095 1.00 87.62 97 ASN A N 1
ATOM 731 C CA . ASN A 1 97 ? 22.729 17.285 20.608 1.00 87.62 97 ASN A CA 1
ATOM 732 C C . ASN A 1 97 ? 21.496 17.422 19.694 1.00 87.62 97 ASN A C 1
ATOM 734 O O . ASN A 1 97 ? 20.367 17.511 20.184 1.00 87.62 97 ASN A O 1
ATOM 738 N N . ILE A 1 98 ? 21.692 17.397 18.370 1.00 89.94 98 ILE A N 1
ATOM 739 C CA . ILE A 1 98 ? 20.600 17.424 17.384 1.00 89.94 98 ILE A CA 1
ATOM 740 C C . ILE A 1 98 ? 19.735 16.157 17.495 1.00 89.94 98 ILE A C 1
ATOM 742 O O . ILE A 1 98 ? 18.504 16.246 17.484 1.00 89.94 98 ILE A O 1
ATOM 746 N N . MET A 1 99 ? 20.353 14.985 17.663 1.00 87.00 99 MET A N 1
ATOM 747 C CA . MET A 1 99 ? 19.632 13.723 17.845 1.00 87.00 99 MET A CA 1
ATOM 748 C C . MET A 1 99 ? 18.820 13.704 19.153 1.00 87.00 99 MET A C 1
ATOM 750 O O . MET A 1 99 ? 17.644 13.3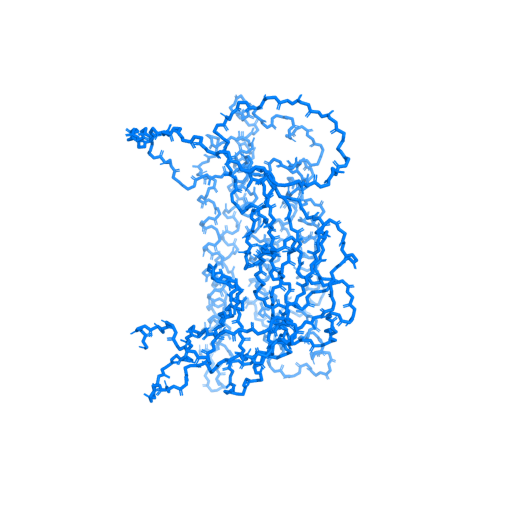25 19.132 1.00 87.00 99 MET A O 1
ATOM 754 N N . ILE A 1 100 ? 19.395 14.173 20.269 1.00 88.31 100 ILE A N 1
ATOM 755 C CA . ILE A 1 100 ? 18.692 14.311 21.559 1.00 88.31 100 ILE A CA 1
ATOM 756 C C . ILE A 1 100 ? 17.508 15.273 21.424 1.00 88.31 100 ILE A C 1
ATOM 758 O O . ILE A 1 100 ? 16.420 14.965 21.906 1.00 88.31 100 ILE A O 1
ATOM 762 N N . ALA A 1 101 ? 17.668 16.402 20.725 1.00 90.94 101 ALA A N 1
ATOM 763 C CA . ALA A 1 101 ? 16.567 17.334 20.472 1.00 90.94 101 ALA A CA 1
ATOM 764 C C . ALA A 1 101 ? 15.422 16.677 19.674 1.00 90.94 101 ALA A C 1
ATOM 766 O O . ALA A 1 101 ? 14.240 16.884 19.975 1.00 90.94 101 ALA A O 1
ATOM 767 N N . GLY A 1 102 ? 15.758 15.832 18.694 1.00 90.88 102 GLY A N 1
ATOM 768 C CA . GLY A 1 102 ? 14.789 15.015 17.965 1.00 90.88 102 GLY A CA 1
ATOM 769 C C . GLY A 1 102 ? 14.012 14.061 18.879 1.00 90.88 102 GLY A C 1
ATOM 770 O O . GLY A 1 102 ? 12.786 14.023 18.833 1.00 90.88 102 GLY A O 1
ATOM 771 N N . LEU A 1 103 ? 14.689 13.332 19.764 1.00 89.06 103 LEU A N 1
ATOM 772 C CA . LEU A 1 103 ? 14.029 12.406 20.694 1.00 89.06 103 LEU A CA 1
ATOM 773 C C . LEU A 1 103 ? 13.215 13.131 21.777 1.00 89.06 103 LEU A C 1
ATOM 775 O O . LEU A 1 103 ? 12.089 12.739 22.081 1.00 89.06 103 LEU A O 1
ATOM 779 N N . ALA A 1 104 ? 13.745 14.222 22.332 1.00 91.38 104 ALA A N 1
ATOM 780 C CA . ALA A 1 104 ? 13.066 15.016 23.352 1.00 91.38 104 ALA A CA 1
ATOM 781 C C . ALA A 1 104 ? 11.781 15.660 22.807 1.00 91.38 104 ALA A C 1
ATOM 783 O O . ALA A 1 104 ? 10.747 15.648 23.479 1.00 91.38 104 ALA A O 1
ATOM 784 N N . SER A 1 105 ? 11.814 16.171 21.570 1.00 91.81 105 SER A N 1
ATOM 785 C CA . SER A 1 105 ? 10.615 16.695 20.901 1.00 91.81 105 SER A CA 1
ATOM 786 C C . SER A 1 105 ? 9.564 15.607 20.658 1.00 91.81 105 SER A C 1
ATOM 788 O O . SER A 1 105 ? 8.378 15.859 20.877 1.00 91.81 105 SER A O 1
ATOM 790 N N . GLN A 1 106 ? 9.983 14.384 20.318 1.00 91.12 106 GLN A N 1
ATOM 791 C CA . GLN A 1 106 ? 9.086 13.236 20.170 1.00 91.12 106 GLN A CA 1
ATOM 792 C C . GLN A 1 106 ? 8.411 12.856 21.500 1.00 91.12 106 GLN A C 1
ATOM 794 O O . GLN A 1 106 ? 7.195 12.663 21.551 1.00 91.12 106 GLN A O 1
ATOM 799 N N . VAL A 1 107 ? 9.172 12.800 22.600 1.00 92.81 107 VAL A N 1
ATOM 800 C CA . VAL A 1 107 ? 8.625 12.540 23.946 1.00 92.81 107 VAL A CA 1
ATOM 801 C C . VAL A 1 107 ? 7.630 13.628 24.350 1.00 92.81 107 VAL A C 1
ATOM 803 O O . VAL A 1 107 ? 6.529 13.319 24.810 1.00 92.81 107 VAL A O 1
ATOM 806 N N . ALA A 1 108 ? 7.976 14.901 24.137 1.00 94.19 108 ALA A N 1
ATOM 807 C CA . ALA A 1 108 ? 7.093 16.023 24.446 1.00 94.19 108 ALA A CA 1
ATOM 808 C C . ALA A 1 108 ? 5.786 15.965 23.632 1.00 94.19 108 ALA A C 1
ATOM 810 O O . ALA A 1 108 ? 4.698 16.112 24.194 1.00 94.19 108 ALA A O 1
ATOM 811 N N . SER A 1 109 ? 5.887 15.688 22.329 1.00 93.75 109 SER A N 1
ATOM 812 C CA . SER A 1 109 ? 4.755 15.486 21.417 1.00 93.75 109 SER A CA 1
ATOM 813 C C . SER A 1 109 ? 3.812 14.389 21.918 1.00 93.75 109 SER A C 1
ATOM 815 O O . SER A 1 109 ? 2.616 14.628 22.128 1.00 93.75 109 SER A O 1
ATOM 817 N N . LEU A 1 110 ? 4.356 13.204 22.213 1.00 92.69 110 LEU A N 1
ATOM 818 C CA . LEU A 1 110 ? 3.572 12.070 22.694 1.00 92.69 110 LEU A CA 1
ATOM 819 C C . LEU A 1 110 ? 2.956 12.338 24.081 1.00 92.69 110 LEU A C 1
ATOM 821 O O . LEU A 1 110 ? 1.844 11.883 24.354 1.00 92.69 110 LEU A O 1
ATOM 825 N N . ALA A 1 111 ? 3.614 13.117 24.944 1.00 94.88 111 ALA A N 1
ATOM 826 C CA . ALA A 1 111 ? 3.093 13.459 26.269 1.00 94.88 111 ALA A CA 1
ATOM 827 C C . ALA A 1 111 ? 1.883 14.394 26.165 1.00 94.88 111 ALA A C 1
ATOM 829 O O . ALA A 1 111 ? 0.860 14.174 26.823 1.00 94.88 111 ALA A O 1
ATOM 830 N N . VAL A 1 112 ? 1.958 15.393 25.281 1.00 95.00 112 VAL A N 1
ATOM 831 C CA . VAL A 1 112 ? 0.819 16.264 24.960 1.00 95.00 112 VAL A CA 1
ATOM 832 C C . VAL A 1 112 ? -0.324 15.444 24.361 1.00 95.00 112 VAL A C 1
ATOM 834 O O . VAL A 1 112 ? -1.477 15.612 24.767 1.00 95.00 112 VAL A O 1
ATOM 837 N N . PHE A 1 113 ? -0.025 14.516 23.450 1.00 94.12 113 PHE A N 1
ATOM 838 C CA . PHE A 1 113 ? -1.024 13.605 22.893 1.00 94.12 113 PHE A CA 1
ATOM 839 C C . PHE A 1 113 ? -1.732 12.786 23.984 1.00 94.12 113 PHE A C 1
ATOM 841 O O . PHE A 1 113 ? -2.965 12.741 24.018 1.00 94.12 113 PHE A O 1
ATOM 848 N N . MET A 1 114 ? -0.980 12.186 24.912 1.00 94.31 114 MET A N 1
ATOM 849 C CA . MET A 1 114 ? -1.541 11.422 26.031 1.00 94.31 114 MET A CA 1
ATOM 850 C C . MET A 1 114 ? -2.420 12.293 26.936 1.00 94.31 114 MET A C 1
ATOM 852 O O . MET A 1 114 ? -3.523 11.878 27.297 1.00 94.31 114 MET A O 1
ATOM 856 N N . ALA A 1 115 ? -1.986 13.515 27.255 1.00 94.81 115 ALA A N 1
ATOM 857 C CA . ALA A 1 115 ? -2.781 14.452 28.046 1.00 94.81 115 ALA A CA 1
ATOM 858 C C . ALA A 1 115 ? -4.116 14.791 27.360 1.00 94.81 115 ALA A C 1
ATOM 860 O O . ALA A 1 115 ? -5.164 14.814 28.010 1.00 94.81 115 ALA A O 1
ATOM 861 N N . LEU A 1 116 ? -4.105 14.986 26.037 1.00 93.69 116 LEU A N 1
ATOM 862 C CA . LEU A 1 116 ? -5.326 15.219 25.265 1.00 93.69 116 LEU A CA 1
ATOM 863 C C . LEU A 1 116 ? -6.222 13.975 25.184 1.00 93.69 116 LEU A C 1
ATOM 865 O O . LEU A 1 116 ? -7.444 14.118 25.209 1.00 93.69 116 LEU A O 1
ATOM 869 N N . CYS A 1 117 ? -5.651 12.769 25.127 1.00 92.19 117 CYS A N 1
ATOM 870 C CA . CYS A 1 117 ? -6.419 11.522 25.197 1.00 92.19 117 CYS A CA 1
ATOM 871 C C . CYS A 1 117 ? -7.145 11.387 26.538 1.00 92.19 117 CYS A C 1
ATOM 873 O O . CYS A 1 117 ? -8.325 11.034 26.570 1.00 92.19 117 CYS A O 1
ATOM 875 N N . VAL A 1 118 ? -6.460 11.699 27.641 1.00 93.50 118 VAL A N 1
ATOM 876 C CA . VAL A 1 118 ? -7.045 11.677 28.988 1.00 93.50 118 VAL A CA 1
ATOM 877 C C . VAL A 1 118 ? -8.134 12.741 29.125 1.00 93.50 118 VAL A C 1
ATOM 879 O O . VAL A 1 118 ? -9.227 12.431 29.600 1.00 93.50 118 VAL A O 1
ATOM 882 N N . ASP A 1 119 ? -7.894 13.970 28.657 1.00 93.50 119 ASP A N 1
ATOM 883 C CA . ASP A 1 119 ? -8.915 15.026 28.638 1.00 93.50 119 ASP A CA 1
ATOM 884 C C . ASP A 1 119 ? -10.151 14.601 27.828 1.00 93.50 119 ASP A C 1
ATOM 886 O O . ASP A 1 119 ? -11.279 14.739 28.309 1.00 93.50 119 ASP A O 1
ATOM 890 N N . PHE A 1 120 ? -9.953 14.005 26.649 1.00 92.06 120 PHE A N 1
ATOM 891 C CA . PHE A 1 120 ? -11.045 13.468 25.840 1.00 92.06 120 PHE A CA 1
ATOM 892 C C . PHE A 1 120 ? -11.805 12.349 26.563 1.00 92.06 120 PHE A C 1
ATOM 894 O O . PHE A 1 120 ? -13.035 12.374 26.601 1.00 92.06 120 PHE A O 1
ATOM 901 N N . ALA A 1 121 ? -11.103 11.403 27.191 1.00 90.50 121 ALA A N 1
ATOM 902 C CA . ALA A 1 121 ? -11.720 10.310 27.938 1.00 90.50 121 ALA A CA 1
ATOM 903 C C . ALA A 1 121 ? -12.562 10.821 29.120 1.00 90.50 121 ALA A C 1
ATOM 905 O O . ALA A 1 121 ? -13.694 10.367 29.318 1.00 90.50 121 ALA A O 1
ATOM 906 N N . ILE A 1 122 ? -12.055 11.807 29.870 1.00 91.94 122 ILE A N 1
ATOM 907 C CA . ILE A 1 122 ? -12.790 12.452 30.968 1.00 91.94 122 ILE A CA 1
ATOM 908 C C . ILE A 1 122 ? -14.043 13.150 30.428 1.00 91.94 122 ILE A C 1
ATOM 910 O O . ILE A 1 122 ? -15.128 12.985 30.991 1.00 91.94 122 ILE A O 1
ATOM 914 N N . ARG A 1 123 ? -13.928 13.896 29.324 1.00 89.44 123 ARG A N 1
ATOM 915 C CA . ARG A 1 123 ? -15.065 14.589 28.695 1.00 89.44 123 ARG A CA 1
ATOM 916 C C . ARG A 1 123 ? -16.117 13.618 28.171 1.00 89.44 123 ARG A C 1
ATOM 918 O O . ARG A 1 123 ? -17.296 13.817 28.444 1.00 89.44 123 ARG A O 1
ATOM 925 N N . ALA A 1 124 ? -15.705 12.540 27.510 1.00 88.25 124 ALA A N 1
ATOM 926 C CA . ALA A 1 124 ? -16.599 11.485 27.038 1.00 88.25 124 ALA A CA 1
ATOM 927 C C . ALA A 1 124 ? -17.327 10.775 28.193 1.00 88.25 124 ALA A C 1
ATOM 929 O O . ALA A 1 124 ? -18.465 10.334 28.039 1.00 88.25 124 ALA A O 1
ATOM 930 N N . CYS A 1 125 ? -16.696 10.686 29.370 1.00 87.19 125 CYS A N 1
ATOM 931 C CA . CYS A 1 125 ? -17.335 10.153 30.572 1.00 87.19 125 CYS A CA 1
ATOM 932 C C . CYS A 1 125 ? -18.305 11.143 31.232 1.00 87.19 125 CYS A C 1
ATOM 934 O O . CYS A 1 125 ? -19.290 10.697 31.820 1.00 87.19 125 CYS A O 1
ATOM 936 N N . ARG A 1 126 ? -18.038 12.454 31.152 1.00 88.62 126 ARG A N 1
ATOM 937 C CA . ARG A 1 126 ? -18.876 13.512 31.745 1.00 88.62 126 ARG A CA 1
ATOM 938 C C . ARG A 1 126 ? -20.091 13.870 30.886 1.00 88.62 126 ARG A C 1
ATOM 940 O O . ARG A 1 126 ? -21.169 14.052 31.436 1.00 88.62 126 ARG A O 1
ATOM 947 N N . HIS A 1 127 ? -19.936 13.921 29.566 1.00 86.56 127 HIS A N 1
ATOM 948 C CA . HIS A 1 127 ? -20.982 14.310 28.611 1.00 86.56 127 HIS A CA 1
ATOM 949 C C . HIS A 1 127 ? -21.595 13.086 27.922 1.00 86.56 127 HIS A C 1
ATOM 951 O O . HIS A 1 127 ? -21.553 12.951 26.698 1.00 86.56 127 HIS A O 1
ATOM 957 N N . ARG A 1 128 ? -22.128 12.145 28.717 1.00 79.88 128 ARG A N 1
ATOM 958 C CA . ARG A 1 128 ? -22.731 10.907 28.182 1.00 79.88 128 ARG A CA 1
ATOM 959 C C . ARG A 1 128 ? -23.967 11.160 27.316 1.00 79.88 128 ARG A C 1
ATOM 961 O O . ARG A 1 128 ? -24.283 10.338 26.463 1.00 79.88 128 ARG A O 1
ATOM 968 N N . ASP A 1 129 ? -24.643 12.275 27.549 1.00 76.19 129 ASP A N 1
ATOM 969 C CA . ASP A 1 129 ? -25.821 12.764 26.834 1.00 76.19 129 ASP A CA 1
ATOM 970 C C . ASP A 1 129 ? -25.513 13.234 25.403 1.00 76.19 129 ASP A C 1
ATOM 972 O O . ASP A 1 129 ? -26.382 13.167 24.539 1.00 76.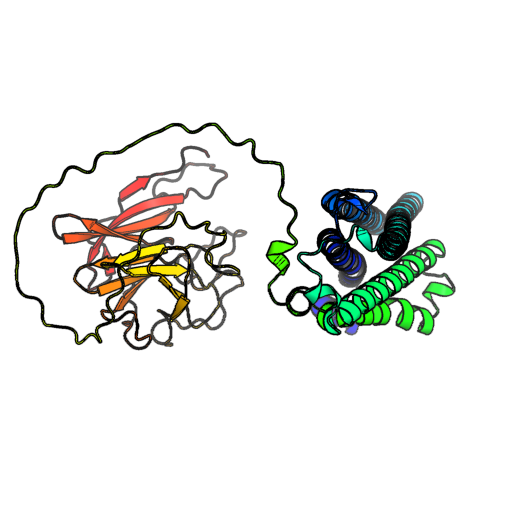19 129 ASP A O 1
ATOM 976 N N . GLN A 1 130 ? -24.273 13.652 25.131 1.00 79.94 130 GLN A N 1
ATOM 977 C CA . GLN A 1 130 ? -23.831 14.152 23.820 1.00 79.94 130 GLN A CA 1
ATOM 978 C C . GLN A 1 130 ? -23.112 13.087 22.983 1.00 79.94 130 GLN A C 1
ATOM 980 O O . GLN A 1 130 ? -22.540 13.389 21.932 1.00 79.94 130 GLN A O 1
ATOM 985 N N . LEU A 1 131 ? -23.099 11.839 23.459 1.00 83.12 131 LEU A N 1
ATOM 986 C CA . LEU A 1 131 ? -22.434 10.747 22.766 1.00 83.12 131 LEU A CA 1
ATOM 987 C C . LEU A 1 131 ? -23.156 10.409 21.462 1.00 83.12 131 LEU A C 1
ATOM 989 O O . LEU A 1 131 ? -24.381 10.341 21.413 1.00 83.12 131 LEU A O 1
ATOM 993 N N . ASN A 1 132 ? -22.389 10.099 20.416 1.00 79.81 132 ASN A N 1
ATOM 994 C CA . ASN A 1 132 ? -22.962 9.688 19.137 1.00 79.81 132 ASN A CA 1
ATOM 995 C C . ASN A 1 132 ? -23.802 8.403 19.312 1.00 79.81 132 ASN A C 1
ATOM 997 O O . ASN A 1 132 ? -23.282 7.388 19.787 1.00 79.81 132 ASN A O 1
ATOM 1001 N N . ASN A 1 133 ? -25.084 8.434 18.951 1.00 80.69 133 ASN A N 1
ATOM 1002 C CA . ASN A 1 133 ? -25.990 7.295 19.111 1.00 80.69 133 ASN A CA 1
ATOM 1003 C C . ASN A 1 133 ? -25.763 6.198 18.057 1.00 80.69 133 ASN A C 1
ATOM 1005 O O . ASN A 1 133 ? -26.014 5.026 18.346 1.00 80.69 133 ASN A O 1
ATOM 1009 N N . ASP A 1 134 ? -25.173 6.530 16.905 1.00 78.69 134 ASP A N 1
ATOM 1010 C CA . ASP A 1 134 ? -24.966 5.602 15.781 1.00 78.69 134 ASP A CA 1
ATOM 1011 C C . ASP A 1 134 ? -24.026 4.433 16.128 1.00 78.69 134 ASP A C 1
ATOM 1013 O O . ASP A 1 134 ? -24.087 3.353 15.528 1.00 78.69 134 ASP A O 1
ATOM 1017 N N . PHE A 1 135 ? -23.166 4.622 17.134 1.00 82.31 135 PHE A N 1
ATOM 1018 C CA . PHE A 1 135 ? -22.163 3.646 17.573 1.00 82.31 135 PHE A CA 1
ATOM 1019 C C . PHE A 1 135 ? -22.426 3.068 18.971 1.00 82.31 135 PHE A C 1
ATOM 1021 O O . PHE A 1 135 ? -21.530 2.467 19.574 1.00 82.31 135 PHE A O 1
ATOM 1028 N N . ILE A 1 136 ? -23.647 3.191 19.505 1.00 81.88 136 ILE A N 1
ATOM 1029 C CA . ILE A 1 136 ? -23.968 2.709 20.859 1.00 81.88 136 ILE A CA 1
ATOM 1030 C C . ILE A 1 136 ? -23.687 1.207 21.035 1.00 81.88 136 ILE A C 1
ATOM 1032 O O . ILE A 1 136 ? -23.056 0.794 22.012 1.00 81.88 136 ILE A O 1
ATOM 1036 N N . HIS A 1 137 ? -24.060 0.399 20.038 1.00 82.31 137 HIS A N 1
ATOM 1037 C CA . HIS A 1 137 ? -23.824 -1.042 20.043 1.00 82.31 137 HIS A CA 1
ATOM 1038 C C . HIS A 1 137 ? -22.333 -1.372 20.011 1.00 82.31 137 HIS A C 1
ATOM 1040 O O . HIS A 1 137 ? -21.895 -2.241 20.762 1.00 82.31 137 HIS A O 1
ATOM 1046 N N . LEU A 1 138 ? -21.541 -0.637 19.222 1.00 84.75 138 LEU A N 1
ATOM 1047 C CA . LEU A 1 138 ? -20.095 -0.835 19.124 1.00 84.75 138 LEU A CA 1
ATOM 1048 C C . LEU A 1 138 ? -19.414 -0.589 20.478 1.00 84.75 138 LEU A C 1
ATOM 1050 O O . LEU A 1 138 ? -18.694 -1.464 20.968 1.00 84.75 138 LEU A O 1
ATOM 1054 N N . ARG A 1 139 ? -19.733 0.538 21.134 1.00 85.12 139 ARG A N 1
ATOM 1055 C CA . ARG A 1 139 ? -19.166 0.921 22.442 1.00 85.12 139 ARG A CA 1
ATOM 1056 C C . ARG A 1 139 ? -19.478 -0.074 23.564 1.00 85.12 139 ARG A C 1
ATOM 1058 O O . ARG A 1 139 ? -18.715 -0.184 24.523 1.00 85.12 139 ARG A O 1
ATOM 1065 N N . SER A 1 140 ? -20.595 -0.795 23.464 1.00 85.00 140 SER A N 1
ATOM 1066 C CA . SER A 1 140 ? -21.008 -1.780 24.473 1.00 85.00 140 SER A CA 1
ATOM 1067 C C . SER A 1 140 ? -20.215 -3.094 24.415 1.00 85.00 140 SER A C 1
ATOM 1069 O O . SER A 1 140 ? -20.172 -3.834 25.402 1.00 85.00 140 SER A O 1
ATOM 1071 N N . THR A 1 141 ? -19.557 -3.384 23.287 1.00 89.31 141 THR A N 1
ATOM 1072 C CA . THR A 1 141 ? -18.877 -4.667 23.078 1.00 89.31 141 THR A CA 1
ATOM 1073 C C . THR A 1 141 ? -17.619 -4.820 23.941 1.00 89.31 141 THR A C 1
ATOM 1075 O O . THR A 1 141 ? -16.884 -3.866 24.199 1.00 89.31 141 THR A O 1
ATOM 1078 N N . ARG A 1 142 ? -17.329 -6.058 24.372 1.00 87.94 142 ARG A N 1
ATOM 1079 C CA . ARG A 1 142 ? -16.090 -6.374 25.112 1.00 87.94 142 ARG A CA 1
ATOM 1080 C C . ARG A 1 142 ? -14.835 -6.151 24.262 1.00 87.94 142 ARG A C 1
ATOM 1082 O O . ARG A 1 142 ? -13.829 -5.702 24.795 1.00 87.94 142 ARG A O 1
ATOM 1089 N N . LEU A 1 143 ? -14.923 -6.402 22.954 1.00 88.56 143 LEU A N 1
ATOM 1090 C CA . LEU A 1 143 ? -13.832 -6.167 22.003 1.00 88.56 143 LEU A CA 1
ATOM 1091 C C . LEU A 1 143 ? -13.462 -4.683 21.916 1.00 88.56 143 LEU A C 1
ATOM 1093 O O . LEU A 1 143 ? -12.285 -4.357 21.975 1.00 88.56 143 LEU A O 1
ATOM 1097 N N . TRP A 1 144 ? -14.450 -3.781 21.873 1.00 89.94 144 TRP A N 1
ATOM 1098 C CA . TRP A 1 144 ? -14.198 -2.337 21.879 1.00 89.94 144 TRP A CA 1
ATOM 1099 C C . TRP A 1 144 ? -13.486 -1.867 23.153 1.00 89.94 144 TRP A C 1
ATOM 1101 O O . TRP A 1 144 ? -12.544 -1.081 23.101 1.00 89.94 144 TRP A O 1
ATOM 1111 N N . LYS A 1 145 ? -13.897 -2.377 24.317 1.00 90.25 145 LYS A N 1
ATOM 1112 C CA . LYS A 1 145 ? -13.221 -2.064 25.586 1.00 90.25 145 LYS A CA 1
ATOM 1113 C C . LYS A 1 145 ? -11.789 -2.608 25.613 1.00 90.25 145 LYS A C 1
ATOM 1115 O O . LYS A 1 145 ? -10.892 -1.906 26.067 1.00 90.25 145 LYS A O 1
ATOM 1120 N N . GLY A 1 146 ? -11.580 -3.817 25.084 1.00 90.00 146 GLY A N 1
ATOM 1121 C CA . GLY A 1 146 ? -10.251 -4.404 24.895 1.00 90.00 146 GLY A CA 1
ATOM 1122 C C . GLY A 1 146 ? -9.367 -3.569 23.968 1.00 90.00 146 GLY A C 1
ATOM 1123 O O . GLY A 1 146 ? -8.210 -3.337 24.284 1.00 90.00 146 GLY A O 1
ATOM 1124 N N . PHE A 1 147 ? -9.933 -3.022 22.891 1.00 92.44 147 PHE A N 1
ATOM 1125 C CA . PHE A 1 147 ? -9.244 -2.114 21.975 1.00 92.44 147 PHE A CA 1
ATOM 1126 C C . PHE A 1 147 ? -8.753 -0.832 22.640 1.00 92.44 147 PHE A C 1
ATOM 1128 O O . PHE A 1 147 ? -7.578 -0.492 22.521 1.00 92.44 147 PHE A O 1
ATOM 1135 N N . LEU A 1 148 ? -9.623 -0.146 23.386 1.00 92.69 148 LEU A N 1
ATOM 1136 C CA . LEU A 1 148 ? -9.229 1.062 24.115 1.00 92.69 148 LEU A CA 1
ATOM 1137 C C . LEU A 1 148 ? -8.136 0.769 25.148 1.00 92.69 148 LEU A C 1
ATOM 1139 O O . LEU A 1 148 ? -7.204 1.558 25.311 1.00 92.69 148 LEU A O 1
ATOM 1143 N N . PHE A 1 149 ? -8.231 -0.380 25.819 1.00 93.44 149 PHE A N 1
ATOM 1144 C CA . PHE A 1 149 ? -7.222 -0.830 26.770 1.00 93.44 149 PHE A CA 1
ATOM 1145 C C . PHE A 1 149 ? -5.888 -1.152 26.080 1.00 93.44 149 PHE A C 1
ATOM 1147 O O . PHE A 1 149 ? -4.845 -0.673 26.516 1.00 93.44 149 PHE A O 1
ATOM 1154 N N . GLY A 1 150 ? -5.923 -1.880 24.961 1.00 92.81 150 GLY A N 1
ATOM 1155 C CA . GLY A 1 150 ? -4.752 -2.224 24.154 1.00 92.81 150 GLY A CA 1
ATOM 1156 C C . GLY A 1 150 ? -4.025 -0.997 23.607 1.00 92.81 150 GLY A C 1
ATOM 1157 O O . GLY A 1 150 ? -2.806 -0.912 23.730 1.00 92.81 150 GLY A O 1
ATOM 1158 N N . ILE A 1 151 ? -4.759 -0.008 23.084 1.00 93.50 151 ILE A N 1
ATOM 1159 C CA . ILE A 1 151 ? -4.177 1.275 22.660 1.00 93.50 151 ILE A CA 1
ATOM 1160 C C . ILE A 1 151 ? -3.558 2.020 23.843 1.00 93.50 151 ILE A C 1
ATOM 1162 O O . ILE A 1 151 ? -2.474 2.583 23.702 1.00 93.50 151 ILE A O 1
ATOM 1166 N N . SER A 1 152 ? -4.215 2.017 25.005 1.00 94.44 152 SER A N 1
ATOM 1167 C CA . SER A 1 152 ? -3.684 2.690 26.197 1.00 94.44 152 SER A CA 1
ATOM 1168 C C . SER A 1 152 ? -2.360 2.065 26.640 1.00 94.44 152 SER A C 1
ATOM 1170 O O . SER A 1 152 ? -1.387 2.792 26.820 1.00 94.44 152 SER A O 1
ATOM 1172 N N . ILE A 1 153 ? -2.290 0.729 26.720 1.00 95.25 153 ILE A N 1
ATOM 1173 C CA . ILE A 1 153 ? -1.045 0.010 27.027 1.00 95.25 153 ILE A CA 1
ATOM 1174 C C . ILE A 1 153 ? 0.027 0.331 25.987 1.00 95.25 153 ILE A C 1
ATOM 1176 O O . ILE A 1 153 ? 1.113 0.750 26.372 1.00 95.25 153 ILE A O 1
ATOM 1180 N N . ALA A 1 154 ? -0.284 0.187 24.694 1.00 94.19 154 ALA A N 1
ATOM 1181 C CA . ALA A 1 154 ? 0.672 0.430 23.616 1.00 94.19 154 ALA A CA 1
ATOM 1182 C C . ALA A 1 154 ? 1.254 1.852 23.680 1.00 94.19 154 ALA A C 1
ATOM 1184 O O . ALA A 1 154 ? 2.468 2.030 23.595 1.00 94.19 154 ALA A O 1
ATOM 1185 N N . THR A 1 155 ? 0.400 2.854 23.913 1.00 94.06 155 THR A N 1
ATOM 1186 C CA . THR A 1 155 ? 0.817 4.256 24.068 1.00 94.06 155 THR A CA 1
ATOM 1187 C C . THR A 1 155 ? 1.749 4.432 25.268 1.00 94.06 155 THR A C 1
ATOM 1189 O O . THR A 1 155 ? 2.796 5.063 25.141 1.00 94.06 155 THR A O 1
ATOM 1192 N N . THR A 1 156 ? 1.415 3.849 26.424 1.00 94.06 156 THR A N 1
ATOM 1193 C CA . THR A 1 156 ? 2.249 3.936 27.633 1.00 94.06 156 THR A CA 1
ATOM 1194 C C . THR A 1 156 ? 3.598 3.238 27.460 1.00 94.06 156 THR A C 1
ATOM 1196 O O . THR A 1 156 ? 4.617 3.785 27.875 1.00 94.06 156 THR A O 1
ATOM 1199 N N . THR A 1 157 ? 3.638 2.067 26.821 1.00 93.38 157 THR A N 1
ATOM 1200 C CA . THR A 1 157 ? 4.894 1.340 26.575 1.00 93.38 157 THR A CA 1
ATOM 1201 C C . THR A 1 157 ? 5.793 2.060 25.572 1.00 93.38 157 THR A C 1
ATOM 1203 O O . THR A 1 157 ? 6.999 2.138 25.789 1.00 93.38 157 THR A O 1
ATOM 1206 N N . ILE A 1 158 ? 5.220 2.655 24.516 1.00 91.94 158 ILE A N 1
ATOM 1207 C CA . ILE A 1 158 ? 5.985 3.475 23.563 1.00 91.94 158 ILE A CA 1
ATOM 1208 C C . ILE A 1 158 ? 6.535 4.719 24.267 1.00 91.94 158 ILE A C 1
ATOM 1210 O O . ILE A 1 158 ? 7.703 5.049 24.090 1.00 91.94 158 ILE A O 1
ATOM 1214 N N . MET A 1 159 ? 5.734 5.371 25.114 1.00 92.44 159 MET A N 1
ATOM 1215 C CA . MET A 1 159 ? 6.186 6.514 25.910 1.00 92.44 159 MET A CA 1
ATOM 1216 C C . MET A 1 159 ? 7.360 6.155 26.825 1.00 92.44 159 MET A C 1
ATOM 1218 O O . MET A 1 159 ? 8.371 6.854 26.814 1.00 92.44 159 MET A O 1
ATOM 1222 N N . ALA A 1 160 ? 7.249 5.066 27.592 1.00 91.44 160 ALA A N 1
ATOM 1223 C CA . ALA A 1 160 ? 8.314 4.619 28.489 1.00 91.44 160 ALA A CA 1
ATOM 1224 C C . ALA A 1 160 ? 9.629 4.383 27.731 1.00 91.44 160 ALA A C 1
ATOM 1226 O O . ALA A 1 160 ? 10.680 4.863 28.153 1.00 91.44 160 ALA A O 1
ATOM 1227 N N . ARG A 1 161 ? 9.545 3.731 26.566 1.00 88.75 161 ARG A N 1
ATOM 1228 C CA . ARG A 1 161 ? 10.685 3.526 25.670 1.00 88.75 161 ARG A CA 1
ATOM 1229 C C . ARG A 1 161 ? 11.273 4.848 25.174 1.00 88.75 161 ARG A C 1
ATOM 1231 O O . ARG A 1 161 ? 12.483 5.038 25.223 1.00 88.75 161 ARG A O 1
ATOM 1238 N N . CYS A 1 162 ? 10.442 5.779 24.700 1.00 88.75 162 CYS A N 1
ATOM 1239 C CA . CYS A 1 162 ? 10.929 7.065 24.192 1.00 88.75 162 CYS A CA 1
ATOM 1240 C C . CYS A 1 162 ? 11.622 7.891 25.289 1.00 88.75 162 CYS A C 1
ATOM 1242 O O . CYS A 1 162 ? 12.637 8.526 25.016 1.00 88.75 162 CYS A O 1
ATOM 1244 N N . ILE A 1 163 ? 11.118 7.852 26.529 1.00 89.94 163 ILE A N 1
ATOM 1245 C CA . ILE A 1 163 ? 11.769 8.492 27.683 1.00 89.94 163 ILE A CA 1
ATOM 1246 C C . ILE A 1 163 ? 13.127 7.843 27.958 1.00 89.94 163 ILE A C 1
ATOM 1248 O O . ILE A 1 163 ? 14.117 8.558 28.094 1.00 89.94 163 ILE A O 1
ATOM 1252 N N . TYR A 1 164 ? 13.183 6.507 28.003 1.00 86.81 164 TYR A N 1
ATOM 1253 C CA . TYR A 1 164 ? 14.437 5.779 28.202 1.00 86.81 164 TYR A CA 1
ATOM 1254 C C . TYR A 1 164 ? 15.481 6.167 27.149 1.00 86.81 164 TYR A C 1
ATOM 1256 O O . TYR A 1 164 ? 16.599 6.523 27.505 1.00 86.81 164 TYR A O 1
ATOM 1264 N N . ARG A 1 165 ? 15.086 6.227 25.872 1.00 83.75 165 ARG A N 1
ATOM 1265 C CA . ARG A 1 165 ? 15.986 6.577 24.768 1.00 83.75 165 ARG A CA 1
ATOM 1266 C C . ARG A 1 165 ? 16.562 7.993 24.868 1.00 83.75 165 ARG A C 1
ATOM 1268 O O . ARG A 1 165 ? 17.706 8.217 24.481 1.00 83.75 165 ARG A O 1
ATOM 1275 N N . VAL A 1 166 ? 15.793 8.954 25.387 1.00 85.81 166 VAL A N 1
ATOM 1276 C CA . VAL A 1 166 ? 16.302 10.310 25.668 1.00 85.81 166 VAL A CA 1
ATOM 1277 C C . VAL A 1 166 ? 17.336 10.276 26.792 1.00 85.81 166 VAL A C 1
ATOM 1279 O O . VAL A 1 166 ? 18.378 10.911 26.667 1.00 85.81 166 VAL A O 1
ATOM 1282 N N . LEU A 1 167 ? 17.059 9.544 27.875 1.00 83.50 167 LEU A N 1
ATOM 1283 C CA . LEU A 1 167 ? 17.957 9.451 29.031 1.00 83.50 167 LEU A CA 1
ATOM 1284 C C . LEU A 1 167 ? 19.270 8.742 28.680 1.00 83.50 167 LEU A C 1
ATOM 1286 O O . LEU A 1 167 ? 20.336 9.255 29.004 1.00 83.50 167 LEU A O 1
ATOM 1290 N N . GLU A 1 168 ? 19.187 7.624 27.959 1.00 78.75 168 GLU A N 1
ATOM 1291 C CA . GLU A 1 168 ? 20.336 6.854 27.468 1.00 78.75 168 GLU A CA 1
ATOM 1292 C C . GLU A 1 168 ? 21.297 7.737 26.657 1.00 78.75 168 GLU A C 1
ATOM 1294 O O . GLU A 1 168 ? 22.496 7.773 26.920 1.00 78.75 168 GLU A O 1
ATOM 1299 N N . LEU A 1 169 ? 20.771 8.503 25.696 1.00 76.31 169 LEU A N 1
ATOM 1300 C CA . LEU A 1 169 ? 21.592 9.357 24.836 1.00 76.31 169 LEU A CA 1
ATOM 1301 C C . LEU A 1 169 ? 22.089 10.627 25.533 1.00 76.31 169 LEU A C 1
ATOM 1303 O O . LEU A 1 169 ? 23.152 11.126 25.173 1.00 76.31 169 LEU A O 1
ATOM 1307 N N . ASN A 1 170 ? 21.363 11.135 26.531 1.00 78.25 170 ASN A N 1
ATOM 1308 C CA . ASN A 1 170 ? 21.786 12.295 27.316 1.00 78.25 170 ASN A CA 1
ATOM 1309 C C . ASN A 1 170 ? 22.954 11.973 28.266 1.00 78.25 170 ASN A C 1
ATOM 1311 O O . ASN A 1 170 ? 23.794 12.835 28.508 1.00 78.25 170 ASN A O 1
ATOM 1315 N N . GLU A 1 171 ? 23.032 10.743 28.784 1.00 70.25 171 GLU A N 1
ATOM 1316 C CA . GLU A 1 171 ? 24.185 10.271 29.571 1.00 70.25 171 GLU A CA 1
ATOM 1317 C C . GLU A 1 171 ? 25.362 9.799 28.697 1.00 70.25 171 GLU A C 1
ATOM 1319 O O . GLU A 1 171 ? 26.471 9.595 29.195 1.00 70.25 171 GLU A O 1
ATOM 1324 N N . GLY A 1 172 ? 25.134 9.663 27.387 1.00 64.50 172 GLY A N 1
ATOM 1325 C CA . GLY A 1 172 ? 26.098 9.148 26.422 1.00 64.50 172 GLY A CA 1
ATOM 1326 C C . GLY A 1 172 ? 26.279 7.628 26.506 1.00 64.50 172 GLY A C 1
ATOM 1327 O O . GLY A 1 172 ? 25.872 6.967 27.458 1.00 64.50 172 GLY A O 1
ATOM 1328 N N . PHE A 1 173 ? 26.948 7.048 25.506 1.00 59.03 173 PHE A N 1
ATOM 1329 C CA . PHE A 1 173 ? 27.129 5.590 25.386 1.00 59.03 173 PHE A CA 1
ATOM 1330 C C . PHE A 1 173 ? 27.943 4.946 26.529 1.00 59.03 173 PHE A C 1
ATOM 1332 O O . PHE A 1 173 ? 27.907 3.733 26.707 1.00 59.03 173 PHE A O 1
ATOM 1339 N N . ASN A 1 174 ? 28.645 5.752 27.333 1.00 57.97 174 ASN A N 1
ATOM 1340 C CA . ASN A 1 174 ? 29.399 5.309 28.511 1.00 57.97 174 ASN A CA 1
ATOM 1341 C C . ASN A 1 174 ? 28.635 5.524 29.834 1.00 57.97 174 ASN A C 1
ATOM 1343 O O . ASN A 1 174 ? 29.201 5.319 30.908 1.00 57.97 174 ASN A O 1
ATOM 1347 N N . GLY A 1 175 ? 27.375 5.968 29.774 1.00 64.06 175 GLY A N 1
ATOM 1348 C CA . GLY A 1 175 ? 26.540 6.220 30.943 1.00 64.06 175 GLY A CA 1
ATOM 1349 C C . GLY A 1 175 ? 26.111 4.931 31.661 1.00 64.06 175 GLY A C 1
ATOM 1350 O O . GLY A 1 175 ? 26.039 3.867 31.035 1.00 64.06 175 GLY A O 1
ATOM 1351 N N . PRO A 1 176 ? 25.802 4.987 32.969 1.00 66.62 176 PRO A N 1
ATOM 1352 C CA . PRO A 1 176 ? 25.361 3.826 33.744 1.00 66.62 176 PRO A CA 1
ATOM 1353 C C . PRO A 1 176 ? 24.065 3.212 33.191 1.00 66.62 176 PRO A C 1
ATOM 1355 O O . PRO A 1 176 ? 23.921 1.995 33.223 1.00 66.62 176 PRO A O 1
ATOM 1358 N N . LEU A 1 177 ? 23.158 4.019 32.621 1.00 68.25 177 LEU A N 1
ATOM 1359 C CA . LEU A 1 177 ? 21.913 3.540 31.997 1.00 68.25 177 LEU A CA 1
ATOM 1360 C C . LEU A 1 177 ? 22.108 2.821 30.653 1.00 68.25 177 LEU A C 1
ATOM 1362 O O . LEU A 1 177 ? 21.313 1.941 30.323 1.00 68.25 177 LEU A O 1
ATOM 1366 N N . ALA A 1 178 ? 23.136 3.189 29.882 1.00 60.50 178 ALA A N 1
ATOM 1367 C CA . ALA A 1 178 ? 23.484 2.526 28.622 1.00 60.50 178 ALA A CA 1
ATOM 1368 C C . ALA A 1 178 ? 24.243 1.206 28.857 1.00 60.50 178 ALA A C 1
ATOM 1370 O O . ALA A 1 178 ? 24.204 0.306 28.023 1.00 60.50 178 ALA A O 1
ATOM 1371 N N . ASN A 1 179 ? 24.915 1.088 30.008 1.00 66.38 179 ASN A N 1
ATOM 1372 C CA . ASN A 1 179 ? 25.696 -0.089 30.394 1.00 66.38 179 ASN A CA 1
ATOM 1373 C C . ASN A 1 179 ? 24.941 -1.053 31.332 1.00 66.38 179 ASN A C 1
ATOM 1375 O O . ASN A 1 179 ? 25.457 -2.125 31.647 1.00 66.38 179 ASN A O 1
ATOM 1379 N N . ASP A 1 180 ? 23.720 -0.711 31.760 1.00 76.38 180 ASP A N 1
ATOM 1380 C CA . ASP A 1 180 ? 22.821 -1.633 32.458 1.00 76.38 180 ASP A CA 1
ATOM 1381 C C . ASP A 1 180 ? 22.060 -2.493 31.437 1.00 76.38 180 ASP A C 1
ATOM 1383 O O . ASP A 1 180 ? 20.994 -2.130 30.927 1.00 76.38 180 ASP A O 1
ATOM 1387 N N . GLU A 1 181 ? 22.639 -3.656 31.136 1.00 71.62 181 GLU A N 1
ATOM 1388 C CA . GLU A 1 181 ? 22.106 -4.620 30.171 1.00 71.62 181 GLU A CA 1
ATOM 1389 C C . GLU A 1 181 ? 20.661 -5.035 30.492 1.00 71.62 181 GLU A C 1
ATOM 1391 O O . GLU A 1 181 ? 19.856 -5.223 29.578 1.00 71.62 181 GLU A O 1
ATOM 1396 N N . LEU A 1 182 ? 20.296 -5.137 31.776 1.00 76.00 182 LEU A N 1
ATOM 1397 C CA . LEU A 1 182 ? 18.957 -5.557 32.185 1.00 76.00 182 LEU A CA 1
ATOM 1398 C C . LEU A 1 182 ? 17.925 -4.469 31.878 1.00 76.00 182 LEU A C 1
ATOM 1400 O O . LEU A 1 182 ? 16.859 -4.758 31.324 1.00 76.00 182 LEU A O 1
ATOM 1404 N N . VAL A 1 183 ? 18.235 -3.220 32.228 1.00 78.38 183 VAL A N 1
ATOM 1405 C CA . VAL A 1 183 ? 17.344 -2.079 31.980 1.00 78.38 183 VAL A CA 1
ATOM 1406 C C . VAL A 1 183 ? 17.191 -1.839 30.479 1.00 78.38 183 VAL A C 1
ATOM 1408 O O . VAL A 1 183 ? 16.061 -1.694 30.005 1.00 78.38 183 VAL A O 1
ATOM 1411 N N . PHE A 1 184 ? 18.289 -1.898 29.723 1.00 75.25 184 PHE A N 1
ATOM 1412 C CA . PHE A 1 184 ? 18.274 -1.799 28.263 1.00 75.25 184 PHE A CA 1
ATOM 1413 C C . PHE A 1 184 ? 17.428 -2.909 27.624 1.00 75.25 184 PHE A C 1
ATOM 1415 O O . PHE A 1 184 ? 16.528 -2.642 26.820 1.00 75.25 184 PHE A O 1
ATOM 1422 N N . MET A 1 185 ? 17.653 -4.164 28.030 1.00 76.44 185 MET A N 1
ATOM 1423 C CA . MET A 1 185 ? 16.954 -5.320 27.469 1.00 76.44 185 MET A CA 1
ATOM 1424 C C . MET A 1 185 ? 15.451 -5.288 27.746 1.00 76.44 185 MET A C 1
ATOM 1426 O O . MET A 1 185 ? 14.695 -5.798 26.926 1.00 76.44 185 MET A O 1
ATOM 1430 N N . ILE A 1 186 ? 15.000 -4.695 28.856 1.00 82.56 186 ILE A N 1
ATOM 1431 C CA . ILE A 1 186 ? 13.572 -4.592 29.195 1.00 82.56 186 ILE A CA 1
ATOM 1432 C C . ILE A 1 186 ? 12.912 -3.369 28.547 1.00 82.56 186 ILE A C 1
ATOM 1434 O O . ILE A 1 186 ? 11.800 -3.489 28.021 1.00 82.56 186 ILE A O 1
ATOM 1438 N N . LEU A 1 187 ? 13.550 -2.197 28.608 1.00 82.62 187 LEU A N 1
ATOM 1439 C CA . LEU A 1 187 ? 12.922 -0.926 28.227 1.00 82.62 187 LEU A CA 1
ATOM 1440 C C . LEU A 1 187 ? 12.948 -0.642 26.719 1.00 82.62 187 LEU A C 1
ATOM 1442 O O . LEU A 1 187 ? 12.116 0.139 26.254 1.00 82.62 187 LEU A O 1
ATOM 1446 N N . GLU A 1 188 ? 13.807 -1.313 25.946 1.00 78.88 188 GLU A N 1
ATOM 1447 C CA . GLU A 1 188 ? 13.818 -1.208 24.481 1.00 78.88 188 GLU A CA 1
ATOM 1448 C C . GLU A 1 188 ? 12.906 -2.255 23.816 1.00 78.88 188 GLU A C 1
ATOM 1450 O O . GLU A 1 188 ? 11.778 -1.956 23.412 1.00 78.88 188 GLU A O 1
ATOM 1455 N N . GLY A 1 189 ? 13.373 -3.501 23.690 1.00 79.12 189 GLY A N 1
ATOM 1456 C CA . GLY A 1 189 ? 12.713 -4.527 22.871 1.00 79.12 189 GLY A CA 1
ATOM 1457 C C . GLY A 1 189 ? 11.322 -4.938 23.380 1.00 79.12 189 GLY A C 1
ATOM 1458 O O . GLY A 1 189 ? 10.338 -4.804 22.645 1.00 79.12 189 GLY A O 1
ATOM 1459 N N . PRO A 1 190 ? 11.195 -5.423 24.627 1.00 86.81 190 PRO A N 1
ATOM 1460 C CA . PRO A 1 190 ? 9.935 -5.879 25.204 1.00 86.81 190 PRO A CA 1
ATOM 1461 C C . PRO A 1 190 ? 8.837 -4.818 25.211 1.00 86.81 190 PRO A C 1
ATOM 1463 O O . PRO A 1 190 ? 7.691 -5.156 24.924 1.00 86.81 190 PRO A O 1
ATOM 1466 N N . MET A 1 191 ? 9.155 -3.543 25.456 1.00 89.12 191 MET A N 1
ATOM 1467 C CA . MET A 1 191 ? 8.155 -2.465 25.418 1.00 89.12 191 MET A CA 1
ATOM 1468 C C . MET A 1 191 ? 7.518 -2.321 24.031 1.00 89.12 191 MET A C 1
ATOM 1470 O O . MET A 1 191 ? 6.296 -2.189 23.914 1.00 89.12 191 MET A O 1
ATOM 1474 N N . ILE A 1 192 ? 8.319 -2.428 22.968 1.00 88.25 192 ILE A N 1
ATOM 1475 C CA . ILE A 1 192 ? 7.818 -2.382 21.589 1.00 88.25 192 ILE A CA 1
ATOM 1476 C C . ILE A 1 192 ? 7.095 -3.673 21.205 1.00 88.25 192 ILE A C 1
ATOM 1478 O O . ILE A 1 192 ? 6.065 -3.610 20.531 1.00 88.25 192 ILE A O 1
ATOM 1482 N N . ILE A 1 193 ? 7.562 -4.834 21.674 1.00 89.06 193 ILE A N 1
ATOM 1483 C CA . ILE A 1 193 ? 6.864 -6.113 21.474 1.00 89.06 193 ILE A CA 1
ATOM 1484 C C . ILE A 1 193 ? 5.473 -6.062 22.113 1.00 89.06 193 ILE A C 1
ATOM 1486 O O . ILE A 1 193 ? 4.494 -6.411 21.455 1.00 89.06 193 ILE A O 1
ATOM 1490 N N . ILE A 1 194 ? 5.357 -5.572 23.352 1.00 92.06 194 ILE A N 1
ATOM 1491 C CA . ILE A 1 194 ? 4.069 -5.413 24.041 1.00 92.06 194 ILE A CA 1
ATOM 1492 C C . ILE A 1 194 ? 3.151 -4.480 23.242 1.00 92.06 194 ILE A C 1
ATOM 1494 O O . ILE A 1 194 ? 1.994 -4.829 23.001 1.00 92.06 194 ILE A O 1
ATOM 1498 N N . ALA A 1 195 ? 3.659 -3.336 22.771 1.00 91.00 195 ALA A N 1
ATOM 1499 C CA . ALA A 1 195 ? 2.883 -2.417 21.940 1.00 91.00 195 ALA A CA 1
ATOM 1500 C C . ALA A 1 195 ? 2.385 -3.086 20.645 1.00 91.00 195 ALA A C 1
ATOM 1502 O O . ALA A 1 195 ? 1.199 -3.001 20.320 1.00 91.00 195 ALA A O 1
ATOM 1503 N N . CYS A 1 196 ? 3.263 -3.803 19.938 1.00 90.31 196 CYS A N 1
ATOM 1504 C CA . CYS A 1 196 ? 2.922 -4.515 18.706 1.00 90.31 196 CYS A CA 1
ATOM 1505 C C . CYS A 1 196 ? 1.877 -5.608 18.947 1.00 90.31 196 CYS A C 1
ATOM 1507 O O . CYS A 1 196 ? 0.904 -5.704 18.197 1.00 90.31 196 CYS A O 1
ATOM 1509 N N . VAL A 1 197 ? 2.039 -6.408 20.005 1.00 92.69 197 VAL A N 1
ATOM 1510 C CA . VAL A 1 197 ? 1.083 -7.460 20.377 1.00 92.69 197 VAL A CA 1
ATOM 1511 C C . VAL A 1 197 ? -0.276 -6.845 20.699 1.00 92.69 197 VAL A C 1
ATOM 1513 O O . VAL A 1 197 ? -1.283 -7.306 20.166 1.00 92.69 197 VAL A O 1
ATOM 1516 N N . CYS A 1 198 ? -0.326 -5.766 21.484 1.00 92.38 198 CYS A N 1
ATOM 1517 C CA . CYS A 1 198 ? -1.570 -5.060 21.793 1.00 92.38 198 CYS A CA 1
ATOM 1518 C C . CYS A 1 198 ? -2.277 -4.539 20.532 1.00 92.38 198 CYS A C 1
ATOM 1520 O O . CYS A 1 198 ? -3.478 -4.766 20.371 1.00 92.38 198 CYS A O 1
ATOM 1522 N N . LEU A 1 199 ? -1.548 -3.885 19.622 1.00 90.19 199 LEU A N 1
ATOM 1523 C CA . LEU A 1 199 ? -2.110 -3.341 18.379 1.00 90.19 199 LEU A CA 1
ATOM 1524 C C . LEU A 1 199 ? -2.525 -4.434 17.380 1.00 90.19 199 LEU A C 1
ATOM 1526 O O . LEU A 1 199 ? -3.451 -4.225 16.596 1.00 90.19 199 LEU A O 1
ATOM 1530 N N . THR A 1 200 ? -1.887 -5.604 17.430 1.00 90.69 200 THR A N 1
ATOM 1531 C CA . THR A 1 200 ? -2.209 -6.751 16.566 1.00 90.69 200 THR A CA 1
ATOM 1532 C C . THR A 1 200 ? -3.408 -7.536 17.096 1.00 90.69 200 THR A C 1
ATOM 1534 O O . THR A 1 200 ? -4.357 -7.794 16.359 1.00 90.69 200 THR A O 1
ATOM 1537 N N . VAL A 1 201 ? -3.402 -7.893 18.385 1.00 90.94 201 VAL A N 1
ATOM 1538 C CA . VAL A 1 201 ? -4.498 -8.638 19.029 1.00 90.94 201 VAL A CA 1
ATOM 1539 C C . VAL A 1 201 ? -5.784 -7.820 19.007 1.00 90.94 201 VAL A C 1
ATOM 1541 O O . VAL A 1 201 ? -6.854 -8.345 18.699 1.00 90.94 201 VAL A O 1
ATOM 1544 N N . PHE A 1 202 ? -5.685 -6.519 19.280 1.00 90.12 202 PHE A N 1
ATOM 1545 C CA . PHE A 1 202 ? -6.816 -5.603 19.221 1.00 90.12 202 PHE A CA 1
ATOM 1546 C C . PHE A 1 202 ? -6.821 -4.785 17.928 1.00 90.12 202 PHE A C 1
ATOM 1548 O O . PHE A 1 202 ? -7.044 -3.576 17.952 1.00 90.12 202 PHE A O 1
ATOM 1555 N N . HIS A 1 203 ? -6.608 -5.435 16.782 1.00 87.75 203 HIS A N 1
ATOM 1556 C CA . HIS A 1 203 ? -6.556 -4.739 15.501 1.00 87.75 203 HIS A CA 1
ATOM 1557 C C . HIS A 1 203 ? -7.855 -3.955 15.212 1.00 87.75 203 HIS A C 1
ATOM 1559 O O . HIS A 1 203 ? -8.954 -4.522 15.312 1.00 87.75 203 HIS A O 1
ATOM 1565 N N . PRO A 1 204 ? -7.769 -2.678 14.786 1.00 83.31 204 PRO A N 1
ATOM 1566 C CA . PRO A 1 204 ? -8.937 -1.829 14.557 1.00 83.31 204 PRO A CA 1
ATOM 1567 C C . PRO A 1 204 ? -9.964 -2.444 13.597 1.00 83.31 204 PRO A C 1
ATOM 1569 O O . PRO A 1 204 ? -11.160 -2.370 13.856 1.00 83.31 204 PRO A O 1
ATOM 1572 N N . GLY A 1 205 ? -9.535 -3.134 12.536 1.00 81.81 205 GLY A N 1
ATOM 1573 C CA . GLY A 1 205 ? -10.459 -3.805 11.607 1.00 81.81 205 GLY A CA 1
ATOM 1574 C C . GLY A 1 205 ? -11.379 -4.842 12.277 1.00 81.81 205 GLY A C 1
ATOM 1575 O O . GLY A 1 205 ? -12.569 -4.910 11.965 1.00 81.81 205 GLY A O 1
ATOM 1576 N N . ILE A 1 206 ? -10.856 -5.595 13.251 1.00 82.62 206 ILE A N 1
ATOM 1577 C CA . ILE A 1 206 ? -11.618 -6.606 14.003 1.00 82.62 206 ILE A CA 1
ATOM 1578 C C . ILE A 1 206 ? -12.515 -5.910 15.032 1.00 82.62 206 ILE A C 1
ATOM 1580 O O . ILE A 1 206 ? -13.709 -6.200 15.142 1.00 82.62 206 ILE A O 1
ATOM 1584 N N . CYS A 1 207 ? -11.951 -4.943 15.758 1.00 82.50 207 CYS A N 1
ATOM 1585 C CA . CYS A 1 207 ? -12.632 -4.233 16.837 1.00 82.50 207 CYS A CA 1
ATOM 1586 C C . CYS A 1 207 ? -13.801 -3.368 16.340 1.00 82.50 207 CYS A C 1
ATOM 1588 O O . CYS A 1 207 ? -14.805 -3.254 17.043 1.00 82.50 207 CYS A O 1
ATOM 1590 N N . PHE A 1 208 ? -13.714 -2.818 15.124 1.00 81.81 208 PHE A N 1
ATOM 1591 C CA . PHE A 1 208 ? -14.772 -2.019 14.495 1.00 81.81 208 PHE A CA 1
ATOM 1592 C C . PHE A 1 208 ? -15.837 -2.856 13.757 1.00 81.81 208 PHE A C 1
ATOM 1594 O O . PHE A 1 208 ? -16.813 -2.283 13.273 1.00 81.81 208 PHE A O 1
ATOM 1601 N N . ARG A 1 209 ? -15.696 -4.192 13.670 1.00 77.88 209 ARG A N 1
ATOM 1602 C CA . ARG A 1 209 ? -16.657 -5.114 13.014 1.00 77.88 209 ARG A CA 1
ATOM 1603 C C . ARG A 1 209 ? -17.113 -4.655 11.615 1.00 77.88 209 ARG A C 1
ATOM 1605 O O . ARG A 1 209 ? -18.299 -4.691 11.304 1.00 77.88 209 ARG A O 1
ATOM 1612 N N . GLY A 1 210 ? -16.182 -4.172 10.792 1.00 71.31 210 GLY A N 1
ATOM 1613 C CA . GLY A 1 210 ? -16.477 -3.676 9.439 1.00 71.31 210 GLY A CA 1
ATOM 1614 C C . GLY A 1 210 ? -17.006 -2.236 9.359 1.00 71.31 210 GLY A C 1
ATOM 1615 O O . GLY A 1 210 ? -17.025 -1.672 8.271 1.00 71.31 210 GLY A O 1
ATOM 1616 N N . ARG A 1 211 ? -17.323 -1.579 10.486 1.00 73.50 211 ARG A N 1
ATOM 1617 C CA . ARG A 1 211 ? -17.769 -0.167 10.533 1.00 73.50 211 ARG A CA 1
ATOM 1618 C C . ARG A 1 211 ? -16.613 0.843 10.579 1.00 73.50 211 ARG A C 1
ATOM 1620 O O . ARG A 1 211 ? -16.797 1.993 10.963 1.00 73.50 211 ARG A O 1
ATOM 1627 N N . TRP A 1 212 ? -15.402 0.426 10.203 1.00 75.75 212 TRP A N 1
ATOM 1628 C CA . TRP A 1 212 ? -14.221 1.300 10.179 1.00 75.75 212 TRP A CA 1
ATOM 1629 C C . TRP A 1 212 ? -14.395 2.479 9.209 1.00 75.75 212 TRP A C 1
ATOM 1631 O O . TRP A 1 212 ? -14.042 3.613 9.539 1.00 75.75 212 TRP A O 1
ATOM 1641 N N . MET A 1 213 ? -14.993 2.215 8.040 1.00 73.25 213 MET A N 1
ATOM 1642 C CA . MET A 1 213 ? -15.266 3.234 7.019 1.00 73.25 213 MET A CA 1
ATOM 1643 C C . MET A 1 213 ? -16.373 4.213 7.428 1.00 73.25 213 MET A C 1
ATOM 1645 O O . MET A 1 213 ? -16.385 5.345 6.969 1.00 73.25 213 MET A O 1
ATOM 1649 N N . GLU A 1 214 ? -17.277 3.826 8.328 1.00 74.19 214 GLU A N 1
ATOM 1650 C CA . GLU A 1 214 ? -18.312 4.736 8.838 1.00 74.19 214 GLU A CA 1
ATOM 1651 C C . GLU A 1 214 ? -17.751 5.752 9.839 1.00 74.19 214 GLU A C 1
ATOM 1653 O O . GLU A 1 214 ? -18.319 6.822 10.024 1.00 74.19 214 GLU A O 1
ATOM 1658 N N . ALA A 1 215 ? -16.622 5.431 10.474 1.00 65.88 215 ALA A N 1
ATOM 1659 C CA . ALA A 1 215 ? -15.915 6.342 11.364 1.00 65.88 215 ALA A CA 1
ATOM 1660 C C . ALA A 1 215 ? -14.952 7.284 10.609 1.00 65.88 215 ALA A C 1
ATOM 1662 O O . ALA A 1 215 ? -14.076 7.879 11.237 1.00 65.88 215 ALA A O 1
ATOM 1663 N N . ASP A 1 216 ? -15.053 7.388 9.276 1.00 73.94 216 ASP A N 1
ATOM 1664 C CA . ASP A 1 216 ? -14.171 8.237 8.469 1.00 73.94 216 ASP A CA 1
ATOM 1665 C C . ASP A 1 216 ? -14.436 9.728 8.612 1.00 73.94 216 ASP A C 1
ATOM 1667 O O . ASP A 1 216 ? -15.546 10.184 8.873 1.00 73.94 216 ASP A O 1
ATOM 1671 N N . TRP A 1 217 ? -13.374 10.502 8.416 1.00 66.19 217 TRP A N 1
ATOM 1672 C CA . TRP A 1 217 ? -13.381 11.945 8.485 1.00 66.19 217 TRP A CA 1
ATOM 1673 C C . TRP A 1 217 ? -13.172 12.516 7.063 1.00 66.19 217 TRP A C 1
ATOM 1675 O O . TRP A 1 217 ? -12.062 12.634 6.566 1.00 66.19 217 TRP A O 1
ATOM 1685 N N . SER A 1 218 ? -14.233 12.964 6.388 1.00 50.00 218 SER A N 1
ATOM 1686 C CA . SER A 1 218 ? -14.179 13.468 4.993 1.00 50.00 218 SER A CA 1
ATOM 1687 C C . SER A 1 218 ? -13.438 14.808 4.765 1.00 50.00 218 SER A C 1
ATOM 1689 O O . SER A 1 218 ? -13.900 15.857 5.220 1.00 50.00 218 SER A O 1
ATOM 1691 N N . PHE A 1 219 ? -12.323 14.851 4.022 1.00 44.28 219 PHE A N 1
ATOM 1692 C CA . PHE A 1 219 ? -11.658 16.110 3.614 1.00 44.28 219 PHE A CA 1
ATOM 1693 C C . PHE A 1 219 ? -12.656 17.104 2.979 1.00 44.28 219 PHE A C 1
ATOM 1695 O O . PHE A 1 219 ? -13.088 16.921 1.854 1.00 44.28 219 PHE A O 1
ATOM 1702 N N . GLY A 1 220 ? -13.024 18.164 3.709 1.00 37.22 220 GLY A N 1
ATOM 1703 C CA . GLY A 1 220 ? -13.959 19.190 3.240 1.00 37.22 220 GLY A CA 1
ATOM 1704 C C . GLY A 1 220 ? -15.439 18.776 3.197 1.00 37.22 220 GLY A C 1
ATOM 1705 O O . GLY A 1 220 ? -15.810 17.660 2.856 1.00 37.22 220 GLY A O 1
ATOM 1706 N N . LYS A 1 221 ? -16.320 19.727 3.529 1.00 35.19 221 LYS A N 1
ATOM 1707 C CA . LYS A 1 221 ? -17.700 19.708 3.035 1.00 35.19 221 LYS A CA 1
ATOM 1708 C C . LYS A 1 221 ? -17.620 19.941 1.528 1.00 35.19 221 LYS A C 1
ATOM 1710 O O . LYS A 1 221 ? -17.249 21.044 1.126 1.00 35.19 221 LYS A O 1
ATOM 1715 N N . GLU A 1 222 ? -17.989 18.964 0.710 1.00 29.78 222 GLU A N 1
ATOM 1716 C CA . GLU A 1 222 ? -18.356 19.261 -0.672 1.00 29.78 222 GLU A CA 1
ATOM 1717 C C . GLU A 1 222 ? -19.504 20.277 -0.644 1.00 29.78 222 GLU A C 1
ATOM 1719 O O . GLU A 1 222 ? -20.587 20.035 -0.100 1.00 29.78 222 GLU A O 1
ATOM 1724 N N . LYS A 1 223 ? -19.247 21.468 -1.191 1.00 28.78 223 LYS A N 1
ATOM 1725 C CA . LYS A 1 223 ? -20.315 22.381 -1.587 1.00 28.78 223 LYS A CA 1
ATOM 1726 C C . LYS A 1 223 ? -21.162 21.617 -2.599 1.00 28.78 223 LYS A C 1
ATOM 1728 O O . LYS A 1 223 ? -20.679 21.339 -3.689 1.00 28.78 223 LYS A O 1
ATOM 1733 N N . LYS A 1 224 ? -22.416 21.317 -2.247 1.00 30.30 224 LYS A N 1
ATOM 1734 C CA . LYS A 1 224 ? -23.462 20.938 -3.207 1.00 30.30 224 LYS A CA 1
ATOM 1735 C C . LYS A 1 224 ? -23.418 21.932 -4.374 1.00 30.30 224 LYS A C 1
ATOM 1737 O O . LYS A 1 224 ? -23.879 23.063 -4.217 1.00 30.30 224 LYS A O 1
ATOM 1742 N N . SER A 1 225 ? -22.856 21.545 -5.518 1.00 26.23 225 SER A N 1
ATOM 1743 C CA . SER A 1 225 ? -23.055 22.302 -6.747 1.00 26.23 225 SER A CA 1
ATOM 1744 C C . SER A 1 225 ? -24.474 22.021 -7.216 1.00 26.23 225 SER A C 1
ATOM 1746 O O . SER A 1 225 ? -24.836 20.881 -7.506 1.00 26.23 225 SER A O 1
ATOM 1748 N N . SER A 1 226 ? -25.279 23.079 -7.220 1.00 27.05 226 SER A N 1
ATOM 1749 C CA . SER A 1 226 ? -26.566 23.167 -7.902 1.00 27.05 226 SER A CA 1
ATOM 1750 C C . SER A 1 226 ? -26.521 22.435 -9.245 1.00 27.05 226 SER A C 1
ATOM 1752 O O . SER A 1 226 ? -25.605 22.655 -10.033 1.00 27.05 226 SER A O 1
ATOM 1754 N N . GLY A 1 227 ? -27.499 21.558 -9.474 1.00 30.39 227 GLY A N 1
ATOM 1755 C CA . GLY A 1 227 ? -27.539 20.668 -10.626 1.00 30.39 227 GLY A CA 1
ATOM 1756 C C . GLY A 1 227 ? -27.494 21.401 -11.964 1.00 30.39 227 GLY A C 1
ATOM 1757 O O . GLY A 1 227 ? -28.229 22.362 -12.185 1.00 30.39 227 GLY A O 1
ATOM 1758 N N . SER A 1 228 ? -26.670 20.890 -12.877 1.00 23.64 228 SER A N 1
ATOM 1759 C CA . SER A 1 228 ? -26.849 21.093 -14.310 1.00 23.64 228 SER A CA 1
ATOM 1760 C C . SER A 1 228 ? -27.492 19.838 -14.889 1.00 23.64 228 SER A C 1
ATOM 1762 O O . SER A 1 228 ? -26.885 18.769 -14.953 1.00 23.64 228 SER A O 1
ATOM 1764 N N . LYS A 1 229 ? -28.755 20.009 -15.253 1.00 27.72 229 LYS A N 1
ATOM 1765 C CA . LYS A 1 229 ? -29.621 19.088 -15.972 1.00 27.72 229 LYS A CA 1
ATOM 1766 C C . LYS A 1 229 ? -29.043 18.830 -17.370 1.00 27.72 229 LYS A C 1
ATOM 1768 O O . LYS A 1 229 ? -28.986 19.755 -18.172 1.00 27.72 229 LYS A O 1
ATOM 1773 N N . TRP A 1 230 ? -28.633 17.597 -17.644 1.00 24.05 230 TRP A N 1
ATOM 1774 C CA . TRP A 1 230 ? -28.429 17.096 -19.003 1.00 24.05 230 TRP A CA 1
ATOM 1775 C C . TRP A 1 230 ? -29.235 15.809 -19.130 1.00 24.05 230 TRP A C 1
ATOM 1777 O O . TRP A 1 230 ? -28.773 14.728 -18.772 1.00 24.05 230 TRP A O 1
ATOM 1787 N N . ASP A 1 231 ? -30.480 15.969 -19.570 1.00 26.11 231 ASP A N 1
ATOM 1788 C CA . ASP A 1 231 ? -31.308 14.872 -20.049 1.00 26.11 231 ASP A CA 1
ATOM 1789 C C . ASP A 1 231 ? -30.786 14.500 -21.445 1.00 26.11 231 ASP A C 1
ATOM 1791 O O . ASP A 1 231 ? -30.757 15.344 -22.341 1.00 26.11 231 ASP A O 1
ATOM 1795 N N . VAL A 1 232 ? -30.328 13.261 -21.623 1.00 29.33 232 VAL A N 1
ATOM 1796 C CA . VAL A 1 232 ? -30.024 12.699 -22.944 1.00 29.33 232 VAL A CA 1
ATOM 1797 C C . VAL A 1 232 ? -31.161 11.750 -23.295 1.00 29.33 232 VAL A C 1
ATOM 1799 O O . VAL A 1 232 ? -31.303 10.681 -22.701 1.00 29.33 232 VAL A O 1
ATOM 1802 N N . GLU A 1 233 ? -31.994 12.183 -24.239 1.00 24.36 233 GLU A N 1
ATOM 1803 C CA . GLU A 1 233 ? -33.022 11.370 -24.883 1.00 24.36 233 GLU A CA 1
ATOM 1804 C C . GLU A 1 233 ? -32.368 10.206 -25.639 1.00 24.36 233 GLU A C 1
ATOM 1806 O O . GLU A 1 233 ? -31.584 10.394 -26.569 1.00 24.36 233 GLU A O 1
ATOM 1811 N N . LEU A 1 234 ? -32.706 8.981 -25.236 1.00 26.62 234 LEU A N 1
ATOM 1812 C CA . LEU A 1 234 ? -32.404 7.767 -25.986 1.00 26.62 234 LEU A CA 1
ATOM 1813 C C . LEU A 1 234 ? -33.509 7.554 -27.025 1.00 26.62 234 LEU A C 1
ATOM 1815 O O . LEU A 1 234 ? -34.620 7.144 -26.695 1.00 26.62 234 LEU A O 1
ATOM 1819 N N . SER A 1 235 ? -33.180 7.844 -28.282 1.00 23.58 235 SER A N 1
ATOM 1820 C CA . SER A 1 235 ? -33.975 7.474 -29.451 1.00 23.58 235 SER A CA 1
ATOM 1821 C C . SER A 1 235 ? -33.841 5.976 -29.718 1.00 23.58 235 SER A C 1
ATOM 1823 O O . SER A 1 235 ? -32.752 5.476 -30.001 1.00 23.58 235 SER A O 1
ATOM 1825 N N . SER A 1 236 ? -34.968 5.276 -29.662 1.00 23.62 236 SER A N 1
ATOM 1826 C CA . SER A 1 236 ? -35.143 3.887 -30.072 1.00 23.62 236 SER A CA 1
ATOM 1827 C C . SER A 1 236 ? -34.912 3.720 -31.577 1.00 23.62 236 SER A C 1
ATOM 1829 O O . SER A 1 236 ? -35.524 4.425 -32.375 1.00 23.62 236 SER A O 1
ATOM 1831 N N . ALA A 1 237 ? -34.097 2.744 -31.967 1.00 25.31 237 ALA A N 1
ATOM 1832 C CA . ALA A 1 237 ? -34.124 2.171 -33.308 1.00 25.31 237 ALA A CA 1
ATOM 1833 C C . ALA A 1 237 ? -33.934 0.655 -33.189 1.00 25.31 237 ALA A C 1
ATOM 1835 O O . ALA A 1 237 ? -32.855 0.168 -32.853 1.00 25.31 237 ALA A O 1
ATOM 1836 N N . GLU A 1 238 ? -35.022 -0.078 -33.410 1.00 27.69 238 GLU A N 1
ATOM 1837 C CA . GLU A 1 238 ? -35.014 -1.515 -33.665 1.00 27.69 238 GLU A CA 1
ATOM 1838 C C . GLU A 1 238 ? -34.390 -1.792 -35.038 1.00 27.69 238 GLU A C 1
ATOM 1840 O O . GLU A 1 238 ? -34.651 -1.075 -36.003 1.00 27.69 238 GLU A O 1
ATOM 1845 N N . SER A 1 239 ? -33.621 -2.875 -35.153 1.00 27.11 239 SER A N 1
ATOM 1846 C CA . SER A 1 239 ? -33.636 -3.701 -36.363 1.00 27.11 239 SER A CA 1
ATOM 1847 C C . SER A 1 239 ? -33.163 -5.121 -36.054 1.00 27.11 239 SER A C 1
ATOM 1849 O O . SER A 1 239 ? -32.278 -5.360 -35.233 1.00 27.11 239 SER A O 1
ATOM 1851 N N . GLU A 1 240 ? -33.871 -6.047 -36.683 1.00 26.66 240 GLU A N 1
ATOM 1852 C CA . GLU A 1 240 ? -33.858 -7.493 -36.523 1.00 26.66 240 GLU A CA 1
ATOM 1853 C C . GLU A 1 240 ? -32.661 -8.156 -37.224 1.00 26.66 240 GLU A C 1
ATOM 1855 O O . GLU A 1 240 ? -32.119 -7.636 -38.196 1.00 26.66 240 GLU A O 1
ATOM 1860 N N . GLY A 1 241 ? -32.300 -9.364 -36.779 1.00 27.69 241 GLY A N 1
ATOM 1861 C CA . GLY A 1 241 ? -31.339 -10.220 -37.477 1.00 27.69 241 GLY A CA 1
ATOM 1862 C C . GLY A 1 241 ? -30.882 -11.410 -36.637 1.00 27.69 241 GLY A C 1
ATOM 1863 O O . GLY A 1 241 ? -29.774 -11.419 -36.113 1.00 27.69 241 GLY A O 1
ATOM 1864 N N . ALA A 1 242 ? -31.749 -12.409 -36.471 1.00 27.69 242 ALA A N 1
ATOM 1865 C CA . ALA A 1 242 ? -31.444 -13.642 -35.750 1.00 27.69 242 ALA A CA 1
ATOM 1866 C C . ALA A 1 242 ? -30.679 -14.646 -36.632 1.00 27.69 242 ALA A C 1
ATOM 1868 O O . ALA A 1 242 ? -31.155 -15.005 -37.707 1.00 27.69 242 ALA A O 1
ATOM 1869 N N . VAL A 1 243 ? -29.561 -15.185 -36.130 1.00 30.08 243 VAL A N 1
ATOM 1870 C CA . VAL A 1 243 ? -29.007 -16.484 -36.555 1.00 30.08 243 VAL A CA 1
ATOM 1871 C C . VAL A 1 243 ? -28.631 -17.280 -35.298 1.00 30.08 243 VAL A C 1
ATOM 1873 O O . VAL A 1 243 ? -28.118 -16.731 -34.326 1.00 30.08 243 VAL A O 1
ATOM 1876 N N . GLY A 1 244 ? -29.021 -18.556 -35.292 1.00 29.42 244 GLY A N 1
ATOM 1877 C CA . GLY A 1 244 ? -29.254 -19.382 -34.107 1.00 29.42 244 GLY A CA 1
ATOM 1878 C C . GLY A 1 244 ? -28.050 -19.639 -33.199 1.00 29.42 244 GLY A C 1
ATOM 1879 O O . GLY A 1 244 ? -26.979 -20.038 -33.644 1.00 29.42 244 GLY A O 1
ATOM 1880 N N . CYS A 1 245 ? -28.294 -19.497 -31.895 1.00 28.44 245 CYS A N 1
ATOM 1881 C CA . CYS A 1 245 ? -27.387 -19.861 -30.812 1.00 28.44 245 CYS A CA 1
ATOM 1882 C C . CYS A 1 245 ? -27.963 -21.059 -30.037 1.00 28.44 245 CYS A C 1
ATOM 1884 O O . CYS A 1 245 ? -29.158 -21.105 -29.736 1.00 28.44 245 CYS A O 1
ATOM 1886 N N . VAL A 1 246 ? -27.107 -22.029 -29.713 1.00 32.09 246 VAL A N 1
ATOM 1887 C CA . VAL A 1 246 ? -27.430 -23.228 -28.920 1.00 32.09 246 VAL A CA 1
ATOM 1888 C C . VAL A 1 246 ? -27.770 -22.821 -27.471 1.00 32.09 246 VAL A C 1
ATOM 1890 O O . VAL A 1 246 ? -27.088 -21.961 -26.911 1.00 32.09 246 VAL A O 1
ATOM 1893 N N . PRO A 1 247 ? -28.807 -23.390 -26.822 1.00 30.17 247 PRO A N 1
ATOM 1894 C CA . PRO A 1 247 ? -29.260 -22.902 -25.523 1.00 30.17 247 PRO A CA 1
ATOM 1895 C C . PRO A 1 247 ? -28.371 -23.394 -24.370 1.00 30.17 247 PRO A C 1
ATOM 1897 O O . PRO A 1 247 ? -28.307 -24.587 -24.073 1.00 30.17 247 PRO A O 1
ATOM 1900 N N . ILE A 1 248 ? -27.761 -22.451 -23.651 1.00 40.81 248 ILE A N 1
ATOM 1901 C CA . ILE A 1 248 ? -27.157 -22.674 -22.330 1.00 40.81 248 ILE A CA 1
ATOM 1902 C C . ILE A 1 248 ? -28.290 -22.803 -21.298 1.00 40.81 248 ILE A C 1
ATOM 1904 O O . ILE A 1 248 ? -29.129 -21.906 -21.163 1.00 40.81 248 ILE A O 1
ATOM 1908 N N . LYS A 1 249 ? -28.337 -23.917 -20.555 1.00 31.48 249 LYS A N 1
ATOM 1909 C CA . LYS A 1 249 ? -29.333 -24.150 -19.494 1.00 31.48 249 LYS A CA 1
ATOM 1910 C C . LYS A 1 249 ? -29.122 -23.166 -18.335 1.00 31.48 249 LYS A C 1
ATOM 1912 O O . LYS A 1 249 ? -28.118 -23.230 -17.638 1.00 31.48 249 LYS A O 1
ATOM 1917 N N . ARG A 1 250 ? -30.104 -22.290 -18.102 1.00 38.00 250 ARG A N 1
ATOM 1918 C CA . ARG A 1 250 ? -30.191 -21.382 -16.942 1.00 38.00 250 ARG A CA 1
ATOM 1919 C C . ARG A 1 250 ? -31.264 -21.869 -15.955 1.00 38.00 250 ARG A C 1
ATOM 1921 O O . ARG A 1 250 ? -32.319 -22.310 -16.412 1.00 38.00 250 ARG A O 1
ATOM 1928 N N . PRO A 1 251 ? -31.105 -21.688 -14.634 1.00 31.70 251 PRO A N 1
ATOM 1929 C CA . PRO A 1 251 ? -32.231 -21.590 -13.709 1.00 31.70 251 PRO A CA 1
ATOM 1930 C C . PRO A 1 251 ? -32.843 -20.175 -13.775 1.00 31.70 251 PRO A C 1
ATOM 1932 O O . PRO A 1 251 ? -32.130 -19.173 -13.770 1.00 31.70 251 PRO A O 1
ATOM 1935 N N . ARG A 1 252 ? -34.176 -20.080 -13.865 1.00 30.44 252 ARG A N 1
ATOM 1936 C CA . ARG A 1 252 ? -34.934 -18.813 -13.906 1.00 30.44 252 ARG A CA 1
ATOM 1937 C C . ARG A 1 252 ? -35.033 -18.189 -12.512 1.00 30.44 252 ARG A C 1
ATOM 1939 O O . ARG A 1 252 ? -35.654 -18.780 -11.637 1.00 30.44 252 ARG A O 1
ATOM 1946 N N . LEU A 1 253 ? -34.579 -16.947 -12.365 1.00 33.88 253 LEU A N 1
ATOM 1947 C CA . LEU A 1 253 ? -35.047 -16.017 -11.334 1.00 33.88 253 LEU A CA 1
ATOM 1948 C C . LEU A 1 253 ? -35.263 -14.650 -11.996 1.00 33.88 253 LEU A C 1
ATOM 1950 O O . LEU A 1 253 ? -34.320 -13.979 -12.401 1.00 33.88 253 LEU A O 1
ATOM 1954 N N . GLN A 1 254 ? -36.531 -14.278 -12.171 1.00 32.62 254 GLN A N 1
ATOM 1955 C CA . GLN A 1 254 ? -36.945 -12.947 -12.615 1.00 32.62 254 GLN A CA 1
ATOM 1956 C C . GLN A 1 254 ? -36.967 -12.022 -11.402 1.00 32.62 254 GLN A C 1
ATOM 1958 O O . GLN A 1 254 ? -37.742 -12.288 -10.492 1.00 32.62 254 GLN A O 1
ATOM 1963 N N . HIS A 1 255 ? -36.191 -10.940 -11.399 1.00 35.97 255 HIS A N 1
ATOM 1964 C CA . HIS A 1 255 ? -36.500 -9.743 -10.613 1.00 35.97 255 HIS A CA 1
ATOM 1965 C C . HIS A 1 255 ? -36.171 -8.498 -11.445 1.00 35.97 255 HIS A C 1
ATOM 1967 O O . HIS A 1 255 ? -35.048 -8.310 -11.903 1.00 35.97 255 HIS A O 1
ATOM 1973 N N . SER A 1 256 ? -37.191 -7.666 -11.650 1.00 33.69 256 SER A N 1
ATOM 1974 C CA . SER A 1 256 ? -37.095 -6.327 -12.230 1.00 33.69 256 SER A CA 1
ATOM 1975 C C . SER A 1 256 ? -36.391 -5.401 -11.238 1.00 33.69 256 SER A C 1
ATOM 1977 O O . SER A 1 256 ? -36.926 -5.151 -10.158 1.00 33.69 256 SER A O 1
ATOM 1979 N N . VAL A 1 257 ? -35.220 -4.866 -11.592 1.00 35.56 257 VAL A N 1
ATOM 1980 C CA . VAL A 1 257 ? -34.481 -3.914 -10.749 1.00 35.56 257 VAL A CA 1
ATOM 1981 C C . VAL A 1 257 ? -34.649 -2.501 -11.308 1.00 35.56 257 VAL A C 1
ATOM 1983 O O . VAL A 1 257 ? -34.157 -2.181 -12.386 1.00 35.56 257 VAL A O 1
ATOM 1986 N N . LYS A 1 258 ? -35.344 -1.639 -10.554 1.00 31.91 258 LYS A N 1
ATOM 1987 C CA . LYS A 1 258 ? -35.287 -0.180 -10.729 1.00 31.91 258 LYS A CA 1
ATOM 1988 C C . LYS A 1 258 ? -33.879 0.295 -10.359 1.00 31.91 258 LYS A C 1
ATOM 1990 O O . LYS A 1 258 ? -33.433 0.059 -9.237 1.00 31.91 258 LYS A O 1
ATOM 1995 N N . ALA A 1 259 ? -33.201 0.980 -11.279 1.00 36.16 259 ALA A N 1
ATOM 1996 C CA . ALA A 1 259 ? -31.892 1.576 -11.034 1.00 36.16 259 ALA A CA 1
ATOM 1997 C C . ALA A 1 259 ? -31.993 2.625 -9.915 1.00 36.16 259 ALA A C 1
ATOM 1999 O O . ALA A 1 259 ? -32.621 3.671 -10.066 1.00 36.16 259 ALA A O 1
ATOM 2000 N N . THR A 1 260 ? -31.401 2.316 -8.765 1.00 37.31 260 THR A N 1
ATOM 2001 C CA . THR A 1 260 ? -31.161 3.285 -7.692 1.00 37.31 260 THR A CA 1
ATOM 2002 C C . THR A 1 260 ? -29.764 3.849 -7.943 1.00 37.31 260 THR A C 1
ATOM 2004 O O . THR A 1 260 ? -28.856 3.063 -8.202 1.00 37.31 260 THR A O 1
ATOM 2007 N N . MET A 1 261 ? -29.578 5.174 -7.915 1.00 43.94 261 MET A N 1
ATOM 2008 C CA . MET A 1 261 ? -28.257 5.820 -8.017 1.00 43.94 261 MET A CA 1
ATOM 2009 C C . MET A 1 261 ? -27.372 5.356 -6.849 1.00 43.94 261 MET A C 1
ATOM 2011 O O . MET A 1 261 ? -27.412 5.930 -5.761 1.00 43.94 261 MET A O 1
ATOM 2015 N N . GLY A 1 262 ? -26.649 4.254 -7.051 1.00 54.19 262 GLY A N 1
ATOM 2016 C CA . GLY A 1 262 ? -25.795 3.632 -6.050 1.00 54.19 262 GLY A CA 1
ATOM 2017 C C . GLY A 1 262 ? -24.537 4.460 -5.821 1.00 54.19 262 GLY A C 1
ATOM 2018 O O . GLY A 1 262 ? -23.824 4.794 -6.763 1.00 54.19 262 GLY A O 1
ATOM 2019 N N . VAL A 1 263 ? -24.261 4.780 -4.559 1.00 67.81 263 VAL A N 1
ATOM 2020 C CA . VAL A 1 263 ? -22.968 5.323 -4.130 1.00 67.81 263 VAL A CA 1
ATOM 2021 C C . VAL A 1 263 ? -21.940 4.191 -4.240 1.00 67.81 263 VAL A C 1
ATOM 2023 O O . VAL A 1 263 ? -22.105 3.160 -3.590 1.00 67.81 263 VAL A O 1
ATOM 2026 N N . TYR A 1 264 ? -20.905 4.355 -5.067 1.00 77.25 264 TYR A N 1
ATOM 2027 C CA . TYR A 1 264 ? -19.776 3.421 -5.152 1.00 77.25 264 TYR A CA 1
ATOM 2028 C C . TYR A 1 264 ? -18.586 3.961 -4.351 1.00 77.25 264 TYR A C 1
ATOM 2030 O O . TYR A 1 264 ? -18.384 5.172 -4.267 1.00 77.25 264 TYR A O 1
ATOM 2038 N N . ALA A 1 265 ? -17.806 3.070 -3.740 1.00 78.50 265 ALA A N 1
ATOM 2039 C CA . ALA A 1 265 ? -16.629 3.428 -2.955 1.00 78.50 265 ALA A CA 1
ATOM 2040 C C . ALA A 1 265 ? -15.369 2.913 -3.653 1.00 78.50 265 ALA A C 1
ATOM 2042 O O . ALA A 1 265 ? -15.260 1.724 -3.943 1.00 78.50 265 ALA A O 1
ATOM 2043 N N . ASN A 1 266 ? -14.422 3.813 -3.917 1.00 87.31 266 ASN A N 1
ATOM 2044 C CA . ASN A 1 266 ? -13.103 3.445 -4.417 1.00 87.31 266 ASN A CA 1
ATOM 2045 C C . ASN A 1 266 ? -12.136 3.152 -3.256 1.00 87.31 266 ASN A C 1
ATOM 2047 O O . ASN A 1 266 ? -12.218 3.827 -2.227 1.00 87.31 266 ASN A O 1
ATOM 2051 N N . PRO A 1 267 ? -11.180 2.221 -3.437 1.00 90.00 267 PRO A N 1
ATOM 2052 C CA . PRO A 1 267 ? -10.986 1.378 -4.624 1.00 90.00 267 PRO A CA 1
ATOM 2053 C C . PRO A 1 267 ? -12.026 0.244 -4.718 1.00 90.00 267 PRO A C 1
ATOM 2055 O O . PRO A 1 267 ? -12.272 -0.449 -3.735 1.00 90.00 267 PRO A O 1
ATOM 2058 N N . ILE A 1 268 ? -12.597 0.031 -5.913 1.00 90.50 268 ILE A N 1
ATOM 2059 C CA . ILE A 1 268 ? -13.580 -1.044 -6.179 1.00 90.50 268 ILE A CA 1
ATOM 2060 C C . ILE A 1 268 ? -13.014 -2.454 -5.941 1.00 90.50 268 ILE A C 1
ATOM 2062 O O . ILE A 1 268 ? -13.764 -3.380 -5.641 1.00 90.50 268 ILE A O 1
ATOM 2066 N N . ILE A 1 269 ? -11.689 -2.603 -6.035 1.00 91.81 269 ILE A N 1
ATOM 2067 C CA . ILE A 1 269 ? -10.941 -3.800 -5.651 1.00 91.81 269 ILE A CA 1
ATOM 2068 C C . ILE A 1 269 ? -9.746 -3.332 -4.796 1.00 91.81 269 ILE A C 1
ATOM 2070 O O . ILE A 1 269 ? -8.795 -2.770 -5.338 1.00 91.81 269 ILE A O 1
ATOM 2074 N N . PRO A 1 270 ? -9.794 -3.475 -3.458 1.00 90.12 270 PRO A N 1
ATOM 2075 C CA . PRO A 1 270 ? -8.733 -3.002 -2.570 1.00 90.12 270 PRO A CA 1
ATOM 2076 C C . PRO A 1 270 ? -7.504 -3.925 -2.568 1.00 90.12 270 PRO A C 1
ATOM 2078 O O . PRO A 1 270 ? -7.556 -5.072 -3.007 1.00 90.12 270 PRO A O 1
ATOM 2081 N N . GLY A 1 271 ? -6.398 -3.440 -1.998 1.00 92.62 271 GLY A N 1
ATOM 2082 C CA . GLY A 1 271 ? -5.161 -4.210 -1.845 1.00 92.62 271 GLY A CA 1
ATOM 2083 C C . GLY A 1 271 ? -4.288 -4.209 -3.101 1.00 92.62 271 GLY A C 1
ATOM 2084 O O . GLY A 1 271 ? -4.291 -3.251 -3.871 1.00 92.62 271 GLY A O 1
ATOM 2085 N N . PHE A 1 272 ? -3.510 -5.275 -3.280 1.00 93.62 272 PHE A N 1
ATOM 2086 C CA . PHE A 1 272 ? -2.591 -5.440 -4.405 1.00 93.62 272 PHE A CA 1
ATOM 2087 C C . PHE A 1 272 ? -3.343 -5.883 -5.667 1.00 93.62 272 PHE A C 1
ATOM 2089 O O . PHE A 1 272 ? -3.399 -7.065 -5.986 1.00 93.62 272 PHE A O 1
ATOM 2096 N N . ASN A 1 273 ? -3.962 -4.913 -6.343 1.00 96.31 273 ASN A N 1
ATOM 2097 C CA . ASN A 1 273 ? -4.703 -5.102 -7.594 1.00 96.31 273 ASN A CA 1
ATOM 2098 C C . ASN A 1 273 ? -4.354 -4.024 -8.647 1.00 96.31 273 ASN A C 1
ATOM 2100 O O . ASN A 1 273 ? -5.214 -3.220 -9.016 1.00 96.31 273 ASN A O 1
ATOM 2104 N N . PRO A 1 274 ? -3.079 -3.943 -9.076 1.00 96.25 274 PRO A N 1
ATOM 2105 C CA . PRO A 1 274 ? -2.623 -2.977 -10.076 1.00 96.25 274 PRO A CA 1
ATOM 2106 C C . PRO A 1 274 ? -3.036 -3.342 -11.510 1.00 96.25 274 PRO A C 1
ATOM 2108 O O . PRO A 1 274 ? -3.426 -4.467 -11.806 1.00 96.25 274 PRO A O 1
ATOM 2111 N N . ASP A 1 275 ? -2.929 -2.362 -12.406 1.00 96.94 275 ASP A N 1
ATOM 2112 C CA . ASP A 1 275 ? -3.136 -2.515 -13.853 1.00 96.94 275 ASP A CA 1
ATOM 2113 C C . ASP A 1 275 ? -4.480 -3.168 -14.247 1.00 96.94 275 ASP A C 1
ATOM 2115 O O . ASP A 1 275 ? -4.496 -4.177 -14.956 1.00 96.94 275 ASP A O 1
ATOM 2119 N N . PRO A 1 276 ? -5.631 -2.631 -13.788 1.00 97.25 276 PRO A N 1
ATOM 2120 C CA . PRO A 1 276 ? -6.925 -3.222 -14.089 1.00 97.25 276 PRO A CA 1
ATOM 2121 C C . PRO A 1 276 ? -7.252 -3.123 -15.583 1.00 97.25 276 PRO A C 1
ATOM 2123 O O . PRO A 1 276 ? -7.349 -2.028 -16.142 1.00 97.25 276 PRO A O 1
ATOM 2126 N N . SER A 1 277 ? -7.526 -4.267 -16.206 1.00 98.44 277 SER A N 1
ATOM 2127 C CA . SER A 1 277 ? -8.102 -4.345 -17.549 1.00 98.44 277 SER A CA 1
ATOM 2128 C C . SER A 1 277 ? -9.485 -4.966 -17.479 1.00 98.44 277 SER A C 1
ATOM 2130 O O . SER A 1 277 ? -9.655 -6.010 -16.857 1.00 98.44 277 SER A O 1
ATOM 2132 N N . ILE A 1 278 ? -10.475 -4.323 -18.098 1.00 98.06 278 ILE A N 1
ATOM 2133 C CA . ILE A 1 278 ? -11.889 -4.697 -18.015 1.00 98.06 278 ILE A CA 1
ATOM 2134 C C . ILE A 1 278 ? -12.449 -5.051 -19.393 1.00 98.06 278 ILE A C 1
ATOM 2136 O O . ILE A 1 278 ? -12.146 -4.393 -20.387 1.00 98.06 278 ILE A O 1
ATOM 2140 N N . VAL A 1 279 ? -13.329 -6.048 -19.438 1.00 98.19 279 VAL A N 1
ATOM 2141 C CA . VAL A 1 279 ? -14.138 -6.387 -20.610 1.00 98.19 279 VAL A CA 1
ATOM 2142 C C . VAL A 1 279 ? -15.589 -6.617 -20.198 1.00 98.19 279 VAL A C 1
ATOM 2144 O O . VAL A 1 279 ? -15.873 -7.108 -19.106 1.00 98.19 279 VAL A O 1
ATOM 2147 N N . ARG A 1 280 ? -16.527 -6.264 -21.078 1.00 97.88 280 ARG A N 1
ATOM 2148 C CA . ARG A 1 280 ? -17.953 -6.553 -20.911 1.00 97.88 280 ARG A CA 1
ATOM 2149 C C . ARG A 1 280 ? -18.375 -7.633 -21.900 1.00 97.88 280 ARG A C 1
ATOM 2151 O O . ARG A 1 280 ? -18.123 -7.489 -23.094 1.00 97.88 280 ARG A O 1
ATOM 2158 N N . VAL A 1 281 ? -19.077 -8.657 -21.423 1.00 97.38 281 VAL A N 1
ATOM 2159 C CA . VAL A 1 281 ? -19.670 -9.714 -22.254 1.00 97.38 281 VAL A CA 1
ATOM 2160 C C . VAL A 1 281 ? -21.139 -9.858 -21.874 1.00 97.38 281 VAL A C 1
ATOM 2162 O O . VAL A 1 281 ? -21.489 -10.388 -20.823 1.00 97.38 281 VAL A O 1
ATOM 2165 N N . GLY A 1 282 ? -22.026 -9.324 -22.716 1.00 95.69 282 GLY A N 1
ATOM 2166 C CA . GLY A 1 282 ? -23.455 -9.259 -22.409 1.00 95.69 282 GLY A CA 1
ATOM 2167 C C . GLY A 1 282 ? -23.744 -8.394 -21.164 1.00 95.69 282 GLY A C 1
ATOM 2168 O O . GLY A 1 282 ? -23.400 -7.204 -21.164 1.00 95.69 282 GLY A O 1
ATOM 2169 N N . PRO A 1 283 ? -24.421 -8.925 -20.126 1.00 95.50 283 PRO A N 1
ATOM 2170 C CA . PRO A 1 283 ? -24.685 -8.199 -18.881 1.00 95.50 283 PRO A CA 1
ATOM 2171 C C . PRO A 1 283 ? -23.522 -8.259 -17.876 1.00 95.50 283 PRO A C 1
ATOM 2173 O O . PRO A 1 283 ? -23.578 -7.575 -16.856 1.00 95.50 283 PRO A O 1
ATOM 2176 N N . ASP A 1 284 ? -22.501 -9.072 -18.144 1.00 98.12 284 ASP A N 1
ATOM 2177 C CA . ASP A 1 284 ? -21.412 -9.353 -17.217 1.00 98.12 284 ASP A CA 1
ATOM 2178 C C . ASP A 1 284 ? -20.166 -8.522 -17.540 1.00 98.12 284 ASP A C 1
ATOM 2180 O O . ASP A 1 284 ? -19.861 -8.229 -18.701 1.00 98.12 284 ASP A O 1
ATOM 2184 N N . TYR A 1 285 ? -19.432 -8.166 -16.492 1.00 98.50 285 TYR A N 1
ATOM 2185 C CA . TYR A 1 285 ? -18.153 -7.473 -16.547 1.00 98.50 285 TYR A CA 1
ATOM 2186 C C . TYR A 1 285 ? -17.077 -8.350 -15.922 1.00 98.50 285 TYR A C 1
ATOM 2188 O O . TYR A 1 285 ? -17.272 -8.906 -14.840 1.00 98.50 285 TYR A O 1
ATOM 2196 N N . PHE A 1 286 ? -15.933 -8.428 -16.588 1.00 98.62 286 PHE A N 1
ATOM 2197 C CA . PHE A 1 286 ? -14.767 -9.169 -16.130 1.00 98.62 286 PHE A CA 1
ATOM 2198 C C . PHE A 1 286 ? -13.565 -8.244 -16.061 1.00 98.62 286 PHE A C 1
ATOM 2200 O O . PHE A 1 286 ? -13.409 -7.384 -16.925 1.00 98.62 286 PHE A O 1
ATOM 2207 N N . LEU A 1 287 ? -12.732 -8.411 -15.040 1.00 98.50 287 LEU A N 1
ATOM 2208 C CA . LEU A 1 287 ? -11.555 -7.580 -14.816 1.00 98.50 287 LEU A CA 1
ATOM 2209 C C . LEU A 1 287 ? -10.363 -8.443 -14.420 1.00 98.50 287 LEU A C 1
ATOM 2211 O O . LEU A 1 287 ? -10.514 -9.365 -13.623 1.00 98.50 287 LEU A O 1
ATOM 2215 N N . VAL A 1 288 ? -9.189 -8.129 -14.955 1.00 98.62 288 VAL A N 1
ATOM 2216 C CA . VAL A 1 288 ? -7.917 -8.771 -14.597 1.00 98.62 288 VAL A CA 1
ATOM 2217 C C . VAL A 1 288 ? -6.905 -7.751 -14.089 1.00 98.62 288 VAL A C 1
ATOM 2219 O O . VAL A 1 288 ? -6.976 -6.585 -14.473 1.00 98.62 288 VAL A O 1
ATOM 2222 N N . THR A 1 289 ? -5.978 -8.187 -13.234 1.00 98.38 289 THR A N 1
ATOM 2223 C CA . THR A 1 289 ? -4.904 -7.349 -12.665 1.00 98.38 289 THR A CA 1
ATOM 2224 C C . THR A 1 289 ? -3.559 -8.065 -12.704 1.00 98.38 289 THR A C 1
ATOM 2226 O O . THR A 1 289 ? -3.508 -9.296 -12.789 1.00 98.38 289 THR A O 1
ATOM 2229 N N . SER A 1 290 ? -2.460 -7.314 -12.638 1.00 97.19 290 SER A N 1
ATOM 2230 C CA . SER A 1 290 ? -1.110 -7.889 -12.582 1.00 97.19 290 SER A CA 1
ATOM 2231 C C . SER A 1 290 ? -0.840 -8.572 -11.237 1.00 97.19 290 SER A C 1
ATOM 2233 O O . SER A 1 290 ? -1.447 -8.248 -10.213 1.00 97.19 290 SER A O 1
ATOM 2235 N N . THR A 1 291 ? 0.058 -9.563 -11.248 1.00 95.75 291 THR A N 1
ATOM 2236 C CA . THR A 1 291 ? 0.428 -10.348 -10.055 1.00 95.75 291 THR A CA 1
ATOM 2237 C C . THR A 1 291 ? 1.911 -10.359 -9.766 1.00 95.75 291 THR A C 1
ATOM 2239 O O . THR A 1 291 ? 2.293 -10.853 -8.715 1.00 95.75 291 THR A O 1
ATOM 2242 N N . PHE A 1 292 ? 2.747 -9.821 -10.649 1.00 93.94 292 PHE A N 1
ATOM 2243 C CA . PHE A 1 292 ? 4.193 -9.803 -10.484 1.00 93.94 292 PHE A CA 1
ATOM 2244 C C . PHE A 1 292 ? 4.727 -11.208 -10.146 1.00 93.94 292 PHE A C 1
ATOM 2246 O O . PHE A 1 292 ? 4.399 -12.172 -10.845 1.00 93.94 292 PHE A O 1
ATOM 2253 N N . GLU A 1 293 ? 5.518 -11.357 -9.088 1.00 91.44 293 GLU A N 1
ATOM 2254 C CA . GLU A 1 293 ? 6.084 -12.633 -8.647 1.00 91.44 293 GLU A CA 1
ATOM 2255 C C . GLU A 1 293 ? 5.073 -13.655 -8.083 1.00 91.44 293 GLU A C 1
ATOM 2257 O O . GLU A 1 293 ? 5.458 -14.789 -7.790 1.00 91.44 293 GLU A O 1
ATOM 2262 N N . TYR A 1 294 ? 3.799 -13.293 -7.910 1.00 92.25 294 TYR A N 1
ATOM 2263 C CA . TYR A 1 294 ? 2.806 -14.163 -7.280 1.00 92.25 294 TYR A CA 1
ATOM 2264 C C . TYR A 1 294 ? 2.200 -15.171 -8.268 1.00 92.25 294 TYR A C 1
ATOM 2266 O O . TYR A 1 294 ? 1.820 -14.836 -9.393 1.00 92.25 294 TYR A O 1
ATOM 2274 N N . PHE A 1 295 ? 2.058 -16.412 -7.794 1.00 92.81 295 PHE A N 1
ATOM 2275 C CA . PHE A 1 295 ? 1.409 -17.526 -8.483 1.00 92.81 295 PHE A CA 1
ATOM 2276 C C . PHE A 1 295 ? 0.321 -18.133 -7.571 1.00 92.81 295 PHE A C 1
ATOM 2278 O O . PHE A 1 295 ? 0.603 -18.332 -6.385 1.00 92.81 295 PHE A O 1
ATOM 2285 N N . PRO A 1 296 ? -0.890 -18.464 -8.065 1.00 95.12 296 PRO A N 1
ATOM 2286 C CA . PRO A 1 296 ? -1.361 -18.381 -9.454 1.00 95.12 296 PRO A CA 1
ATOM 2287 C C . PRO A 1 296 ? -1.473 -16.939 -9.974 1.00 95.12 296 PRO A C 1
ATOM 2289 O O . PRO A 1 296 ? -1.784 -16.009 -9.230 1.00 95.12 296 PRO A O 1
ATOM 2292 N N . GLY A 1 297 ? -1.180 -16.755 -11.261 1.00 95.94 297 GLY A N 1
ATOM 2293 C CA . GLY A 1 297 ? -1.052 -15.441 -11.893 1.00 95.94 297 GLY A CA 1
ATOM 2294 C C . GLY A 1 297 ? -2.346 -14.942 -12.536 1.00 95.94 297 GLY A C 1
ATOM 2295 O O . GLY A 1 297 ? -3.197 -15.735 -12.938 1.00 95.94 297 GLY A O 1
ATOM 2296 N N . VAL A 1 298 ? -2.466 -13.618 -12.661 1.00 98.12 298 VAL A N 1
ATOM 2297 C CA . VAL A 1 298 ? -3.598 -12.909 -13.289 1.00 98.12 298 VAL A CA 1
ATOM 2298 C C . VAL A 1 298 ? -4.965 -13.296 -12.687 1.00 98.12 298 VAL A C 1
ATOM 2300 O O . VAL A 1 298 ? -5.685 -14.112 -13.269 1.00 98.12 298 VAL A O 1
ATOM 2303 N N . PRO A 1 299 ? -5.350 -12.753 -11.515 1.00 98.38 299 PRO A N 1
ATOM 2304 C CA . PRO A 1 299 ? -6.681 -12.950 -10.957 1.00 98.38 299 PRO A CA 1
ATOM 2305 C C . PRO A 1 299 ? -7.749 -12.407 -11.905 1.00 98.38 299 PRO A C 1
ATOM 2307 O O . PRO A 1 299 ? -7.564 -11.381 -12.560 1.00 98.38 299 PRO A O 1
ATOM 2310 N N . VAL A 1 300 ? -8.887 -13.090 -11.932 1.00 98.56 300 VAL A N 1
ATOM 2311 C CA . VAL A 1 300 ? -10.053 -12.749 -12.742 1.00 98.56 300 VAL A CA 1
ATOM 2312 C C . VAL A 1 300 ? -11.208 -12.411 -11.811 1.00 98.56 300 VAL A C 1
ATOM 2314 O O . VAL A 1 300 ? -11.649 -13.235 -11.009 1.00 98.56 300 VAL A O 1
ATOM 2317 N N . TYR A 1 301 ? -11.716 -11.193 -11.924 1.00 98.56 301 TYR A N 1
ATOM 2318 C CA . TYR A 1 301 ? -12.845 -10.683 -11.164 1.00 98.56 301 TYR A CA 1
ATOM 2319 C C . TYR A 1 301 ? -14.091 -10.597 -12.035 1.00 98.56 301 TYR A C 1
ATOM 2321 O O . TYR A 1 301 ? -14.004 -10.294 -13.221 1.00 98.56 301 TYR A O 1
ATOM 2329 N N . HIS A 1 302 ? -15.259 -10.797 -11.431 1.00 98.44 302 HIS A N 1
ATOM 2330 C CA . HIS A 1 302 ? -16.563 -10.661 -12.076 1.00 98.44 302 HIS A CA 1
ATOM 2331 C C . HIS A 1 302 ? -17.440 -9.635 -11.358 1.00 98.44 302 HIS A C 1
ATOM 2333 O O . HIS A 1 302 ? -17.433 -9.555 -10.125 1.00 98.44 302 HIS A O 1
ATOM 2339 N N . SER A 1 303 ? -18.220 -8.886 -12.137 1.00 97.38 303 SER A N 1
ATOM 2340 C CA . SER A 1 303 ? -19.275 -7.996 -11.662 1.00 97.38 303 SER A CA 1
ATOM 2341 C C . SER A 1 303 ? -20.446 -7.943 -12.647 1.00 97.38 303 SER A C 1
ATOM 2343 O O . SER A 1 303 ? -20.294 -8.187 -13.839 1.00 97.38 303 SER A O 1
ATOM 2345 N N . THR A 1 304 ? -21.627 -7.574 -12.153 1.00 97.12 304 THR A N 1
ATOM 2346 C CA . THR A 1 304 ? -22.808 -7.238 -12.977 1.00 97.12 304 THR A CA 1
ATOM 2347 C C . THR A 1 304 ? -23.218 -5.773 -12.837 1.00 97.12 304 THR A C 1
ATOM 2349 O O . THR A 1 304 ? -24.069 -5.295 -13.584 1.00 97.12 304 THR A O 1
ATOM 2352 N N . ASP A 1 305 ? -22.624 -5.050 -11.883 1.00 92.81 305 ASP A N 1
ATOM 2353 C CA . ASP A 1 305 ? -23.002 -3.682 -11.527 1.00 92.81 305 ASP A CA 1
ATOM 2354 C C . ASP A 1 305 ? -21.815 -2.706 -11.504 1.00 92.81 305 ASP A C 1
ATOM 2356 O O . ASP A 1 305 ? -22.018 -1.538 -11.190 1.00 92.81 305 ASP A O 1
ATOM 2360 N N . LEU A 1 306 ? -20.600 -3.161 -11.848 1.00 94.31 306 LEU A N 1
ATOM 2361 C CA . LEU A 1 306 ? -19.326 -2.421 -11.787 1.00 94.31 306 LEU A CA 1
ATOM 2362 C C . LEU A 1 306 ? -18.899 -1.975 -10.379 1.00 94.31 306 LEU A C 1
ATOM 2364 O O . LEU A 1 306 ? -17.817 -1.405 -10.219 1.00 94.31 306 LEU A O 1
ATOM 2368 N N . ILE A 1 307 ? -19.707 -2.253 -9.357 1.00 90.31 307 ILE A N 1
ATOM 2369 C CA . ILE A 1 307 ? -19.491 -1.799 -7.982 1.00 90.31 307 ILE A CA 1
ATOM 2370 C C . ILE A 1 307 ? -18.977 -2.958 -7.137 1.00 90.31 307 ILE A C 1
ATOM 2372 O O . ILE A 1 307 ? -17.980 -2.825 -6.431 1.00 90.31 307 ILE A O 1
ATOM 2376 N N . ARG A 1 308 ? -19.655 -4.106 -7.199 1.00 90.44 308 ARG A N 1
ATOM 2377 C CA . ARG A 1 308 ? -19.300 -5.303 -6.436 1.00 90.44 308 ARG A CA 1
ATOM 2378 C C . ARG A 1 308 ? -18.555 -6.268 -7.333 1.00 90.44 308 ARG A C 1
ATOM 2380 O O . ARG A 1 308 ? -19.113 -6.770 -8.308 1.00 90.44 308 ARG A O 1
ATOM 2387 N N . TRP A 1 309 ? -17.313 -6.539 -6.960 1.00 95.94 309 TRP A N 1
ATOM 2388 C CA . TRP A 1 309 ? -16.418 -7.432 -7.677 1.00 95.94 309 TRP A CA 1
ATOM 2389 C C . TRP A 1 309 ? -16.121 -8.665 -6.835 1.00 95.94 309 TRP A C 1
ATOM 2391 O O . TRP A 1 309 ? -15.855 -8.566 -5.636 1.00 95.94 309 TRP A O 1
ATOM 2401 N N . ARG A 1 310 ? -16.173 -9.838 -7.462 1.00 97.00 310 ARG A N 1
ATOM 2402 C CA . ARG A 1 310 ? -15.828 -11.117 -6.836 1.00 97.00 310 ARG A CA 1
ATOM 2403 C C . ARG A 1 310 ? -14.701 -11.765 -7.623 1.00 97.00 310 ARG A C 1
ATOM 2405 O O . ARG A 1 310 ? -14.825 -11.893 -8.834 1.00 97.00 310 ARG A O 1
ATOM 2412 N N . LEU A 1 311 ? -13.646 -12.199 -6.938 1.00 97.62 311 LEU A N 1
ATOM 2413 C CA . LEU A 1 311 ? -12.620 -13.060 -7.528 1.00 97.62 311 LEU A CA 1
ATOM 2414 C C . LEU A 1 311 ? -13.261 -14.400 -7.913 1.00 97.62 311 LEU A C 1
ATOM 2416 O O . LEU A 1 311 ? -13.872 -15.047 -7.059 1.00 97.62 311 LEU A O 1
ATOM 2420 N N . ILE A 1 312 ? -13.159 -14.787 -9.182 1.00 97.62 312 ILE A N 1
ATOM 2421 C CA . ILE A 1 312 ? -13.737 -16.032 -9.710 1.00 97.62 312 ILE A CA 1
ATOM 2422 C C . ILE A 1 312 ? -12.682 -17.072 -10.088 1.00 97.62 312 ILE A C 1
ATOM 2424 O O . ILE A 1 312 ? -13.022 -18.244 -10.182 1.00 97.62 312 ILE A O 1
ATOM 2428 N N . GLY A 1 313 ? -11.421 -16.671 -10.252 1.00 97.25 313 GLY A N 1
ATOM 2429 C CA . GLY A 1 313 ? -10.334 -17.580 -10.600 1.00 97.25 313 GLY A CA 1
ATOM 2430 C C . GLY A 1 313 ? -9.069 -16.834 -11.005 1.00 97.25 313 GLY A C 1
ATOM 2431 O O . GLY A 1 313 ? -8.940 -15.635 -10.751 1.00 97.25 313 GLY A O 1
ATOM 2432 N N . HIS A 1 314 ? -8.148 -17.550 -11.641 1.00 98.44 314 HIS A N 1
ATOM 2433 C CA . HIS A 1 314 ? -6.886 -17.029 -12.165 1.00 98.44 314 HIS A CA 1
ATOM 2434 C C . HIS A 1 314 ? -6.665 -17.562 -13.584 1.00 98.44 314 HIS A C 1
ATOM 2436 O O . HIS A 1 314 ? -7.041 -18.697 -13.870 1.00 98.44 314 HIS A O 1
ATOM 2442 N N . ALA A 1 315 ? -6.053 -16.770 -14.467 1.00 98.00 315 ALA A N 1
ATOM 2443 C CA . ALA A 1 315 ? -5.780 -17.212 -15.839 1.00 98.00 315 ALA A CA 1
ATOM 2444 C C . ALA A 1 315 ? -4.524 -18.096 -15.952 1.00 98.00 315 ALA A C 1
ATOM 2446 O O . ALA A 1 315 ? -4.414 -18.900 -16.877 1.00 98.00 315 ALA A O 1
ATOM 2447 N N . LEU A 1 316 ? -3.575 -17.954 -15.015 1.00 97.62 316 LEU A N 1
ATOM 2448 C CA . LEU A 1 316 ? -2.296 -18.672 -15.016 1.00 97.62 316 LEU A CA 1
ATOM 2449 C C . LEU A 1 316 ? -2.195 -19.565 -13.772 1.00 97.62 316 LEU A C 1
ATOM 2451 O O . LEU A 1 316 ? -1.684 -19.154 -12.728 1.00 97.62 316 LEU A O 1
ATOM 2455 N N . THR A 1 317 ? -2.702 -20.791 -13.881 1.00 96.69 317 THR A N 1
ATOM 2456 C CA . THR A 1 317 ? -2.810 -21.765 -12.777 1.00 96.69 317 THR A CA 1
ATOM 2457 C C . THR A 1 317 ? -1.900 -22.977 -12.949 1.00 96.69 317 THR A C 1
ATOM 2459 O O . THR A 1 317 ? -1.713 -23.751 -12.007 1.00 96.69 317 THR A O 1
ATOM 2462 N N . ARG A 1 318 ? -1.287 -23.146 -14.128 1.00 95.44 318 ARG A N 1
ATOM 2463 C CA . ARG A 1 318 ? -0.420 -24.289 -14.444 1.00 95.44 318 ARG A CA 1
ATOM 2464 C C . ARG A 1 318 ? 1.007 -23.866 -14.747 1.00 95.44 318 ARG A C 1
ATOM 2466 O O . ARG A 1 318 ? 1.267 -22.831 -15.354 1.00 95.44 318 ARG A O 1
ATOM 2473 N N . ARG A 1 319 ? 1.943 -24.760 -14.430 1.00 92.06 319 ARG A N 1
ATOM 2474 C CA . ARG A 1 319 ? 3.367 -24.583 -14.742 1.00 92.06 319 ARG A CA 1
ATOM 2475 C C . ARG A 1 319 ? 3.645 -24.446 -16.244 1.00 92.06 319 ARG A C 1
ATOM 2477 O O . ARG A 1 319 ? 4.583 -23.754 -16.610 1.00 92.06 319 ARG A O 1
ATOM 2484 N N . SER A 1 320 ? 2.842 -25.085 -17.103 1.00 94.06 320 SER A N 1
ATOM 2485 C CA . SER A 1 320 ? 2.947 -24.933 -18.565 1.00 94.06 320 SER A CA 1
ATOM 2486 C C . SER A 1 320 ? 2.644 -23.509 -19.034 1.00 94.06 320 SER A C 1
ATOM 2488 O O . SER A 1 320 ? 3.138 -23.096 -20.077 1.00 94.06 320 SER A O 1
ATOM 2490 N N . GLN A 1 321 ? 1.862 -22.756 -18.256 1.00 95.31 321 GLN A N 1
ATOM 2491 C CA . GLN A 1 321 ? 1.511 -21.371 -18.547 1.00 95.31 321 GLN A CA 1
ATOM 2492 C C . GLN A 1 321 ? 2.521 -20.387 -17.967 1.00 95.31 321 GLN A C 1
ATOM 2494 O O . GLN A 1 321 ? 2.803 -19.357 -18.575 1.00 95.31 321 GLN A O 1
ATOM 2499 N N . LEU A 1 322 ? 3.046 -20.695 -16.781 1.00 91.19 322 LEU A N 1
ATOM 2500 C CA . LEU A 1 322 ? 3.922 -19.800 -16.044 1.00 91.19 322 LEU A CA 1
ATOM 2501 C C . LEU A 1 322 ? 4.827 -20.592 -15.084 1.00 91.19 322 LEU A C 1
ATOM 2503 O O . LEU A 1 322 ? 4.358 -21.146 -14.091 1.00 91.19 322 LEU A O 1
ATOM 2507 N N . ASP A 1 323 ? 6.134 -20.629 -15.366 1.00 87.38 323 ASP A N 1
ATOM 2508 C CA . ASP A 1 323 ? 7.163 -21.232 -14.497 1.00 87.38 323 ASP A CA 1
ATOM 2509 C C . ASP A 1 323 ? 8.086 -20.136 -13.942 1.00 87.38 323 ASP A C 1
ATOM 2511 O O . ASP A 1 323 ? 9.177 -19.894 -14.456 1.00 87.38 323 ASP A O 1
ATOM 2515 N N . ILE A 1 324 ? 7.634 -19.453 -12.888 1.00 80.44 324 ILE A N 1
ATOM 2516 C CA . ILE A 1 324 ? 8.421 -18.446 -12.156 1.00 80.44 324 ILE A CA 1
ATOM 2517 C C . ILE A 1 324 ? 9.076 -19.115 -10.951 1.00 80.44 3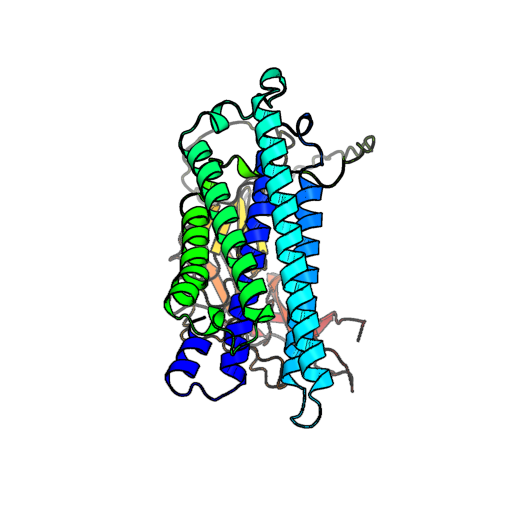24 ILE A C 1
ATOM 2519 O O . ILE A 1 324 ? 8.396 -19.523 -10.012 1.00 80.44 324 ILE A O 1
ATOM 2523 N N . ARG A 1 325 ? 10.407 -19.238 -10.969 1.00 73.69 325 ARG A N 1
ATOM 2524 C CA . ARG A 1 325 ? 11.168 -19.854 -9.862 1.00 73.69 325 ARG A CA 1
ATOM 2525 C C . ARG A 1 325 ? 11.903 -18.836 -9.001 1.00 73.69 325 ARG A C 1
ATOM 2527 O O . ARG A 1 325 ? 12.026 -19.045 -7.800 1.00 73.69 325 ARG A O 1
ATOM 2534 N N . THR A 1 326 ? 12.403 -17.764 -9.615 1.00 73.31 326 THR A N 1
ATOM 2535 C CA . THR A 1 326 ? 13.217 -16.730 -8.955 1.00 73.31 326 THR A CA 1
ATOM 2536 C C . THR A 1 326 ? 13.146 -15.382 -9.697 1.00 73.31 326 THR A C 1
ATOM 2538 O O . THR A 1 326 ? 14.195 -14.884 -10.124 1.00 73.31 326 THR A O 1
ATOM 2541 N N . PRO A 1 327 ? 11.955 -14.794 -9.929 1.00 76.12 327 PRO A N 1
ATOM 2542 C CA . PRO A 1 327 ? 11.903 -13.423 -10.431 1.00 76.12 327 PRO A CA 1
ATOM 2543 C C . PRO A 1 327 ? 12.536 -12.480 -9.392 1.00 76.12 327 PRO A C 1
ATOM 2545 O O . PRO A 1 327 ? 12.402 -12.696 -8.184 1.00 76.12 327 PRO A O 1
ATOM 2548 N N . GLU A 1 328 ? 13.249 -11.443 -9.838 1.00 77.56 328 GLU A N 1
ATOM 2549 C CA . GLU A 1 328 ? 13.615 -10.338 -8.939 1.00 77.56 328 GLU A CA 1
ATOM 2550 C C . GLU A 1 328 ? 12.336 -9.676 -8.385 1.00 77.56 328 GLU A C 1
ATOM 2552 O O . GLU A 1 328 ? 11.282 -9.734 -9.017 1.00 77.56 328 GLU A O 1
ATOM 2557 N N . ALA A 1 329 ? 12.406 -9.047 -7.206 1.00 78.94 329 ALA A N 1
ATOM 2558 C CA . ALA A 1 329 ? 11.249 -8.360 -6.625 1.00 78.94 329 ALA A CA 1
ATOM 2559 C C . ALA A 1 329 ? 10.711 -7.286 -7.591 1.00 78.94 329 ALA A C 1
ATOM 2561 O O . ALA A 1 329 ? 11.480 -6.446 -8.068 1.00 78.94 329 ALA A O 1
ATOM 2562 N N . GLY A 1 330 ? 9.406 -7.321 -7.889 1.00 79.81 330 GLY A N 1
ATOM 2563 C CA . GLY A 1 330 ? 8.793 -6.482 -8.927 1.00 79.81 330 GLY A CA 1
ATOM 2564 C C . GLY A 1 330 ? 8.930 -7.026 -10.358 1.00 79.81 330 GLY A C 1
ATOM 2565 O O . GLY A 1 330 ? 8.560 -6.340 -11.313 1.00 79.81 330 GLY A O 1
ATOM 2566 N N . GLY A 1 331 ? 9.460 -8.239 -10.530 1.00 85.38 331 GLY A N 1
ATOM 2567 C CA . GLY A 1 331 ? 9.417 -9.020 -11.768 1.00 85.38 331 GLY A CA 1
ATOM 2568 C C . GLY A 1 331 ? 8.119 -9.826 -11.903 1.00 85.38 331 GLY A C 1
ATOM 2569 O O . GLY A 1 331 ? 7.087 -9.462 -11.355 1.00 85.38 331 GLY A O 1
ATOM 2570 N N . GLY A 1 332 ? 8.158 -10.930 -12.645 1.00 91.25 332 GLY A N 1
ATOM 2571 C CA . GLY A 1 332 ? 7.006 -11.787 -12.913 1.00 91.25 332 GLY A CA 1
ATOM 2572 C C . GLY A 1 332 ? 5.974 -11.134 -13.837 1.00 91.25 332 GLY A C 1
ATOM 2573 O O . GLY A 1 332 ? 6.338 -10.442 -14.786 1.00 91.25 332 GLY A O 1
ATOM 2574 N N . ILE A 1 333 ? 4.691 -11.388 -13.587 1.00 94.88 333 ILE A N 1
ATOM 2575 C CA . ILE A 1 333 ? 3.566 -11.000 -14.451 1.00 94.88 333 ILE A CA 1
ATOM 2576 C C . ILE A 1 333 ? 3.237 -9.513 -14.327 1.00 94.88 333 ILE A C 1
ATOM 2578 O O . ILE A 1 333 ? 2.662 -9.064 -13.333 1.00 94.88 333 ILE A O 1
ATOM 2582 N N . TRP A 1 334 ? 3.569 -8.760 -15.369 1.00 94.62 334 TRP A N 1
ATOM 2583 C CA . TRP A 1 334 ? 3.242 -7.338 -15.490 1.00 94.62 334 TRP A CA 1
ATOM 2584 C C . TRP A 1 334 ? 1.848 -7.129 -16.103 1.00 94.62 334 TRP A C 1
ATOM 2586 O O . TRP A 1 334 ? 1.112 -8.095 -16.315 1.00 94.62 334 TRP A O 1
ATOM 2596 N N . ALA A 1 335 ? 1.466 -5.866 -16.328 1.00 96.50 335 ALA A N 1
ATOM 2597 C CA . ALA A 1 335 ? 0.127 -5.434 -16.727 1.00 96.50 335 ALA A CA 1
ATOM 2598 C C . ALA A 1 335 ? -0.551 -6.386 -17.733 1.00 96.50 335 ALA A C 1
ATOM 2600 O O . ALA A 1 335 ? -0.092 -6.509 -18.876 1.00 96.50 335 ALA A O 1
ATOM 2601 N N . PRO A 1 336 ? -1.625 -7.084 -17.323 1.00 97.94 336 PRO A N 1
ATOM 2602 C CA . PRO A 1 336 ? -2.398 -7.898 -18.232 1.00 97.94 336 PRO A CA 1
ATOM 2603 C C . PRO A 1 336 ? -3.464 -7.069 -18.944 1.00 97.94 336 PRO A C 1
ATOM 2605 O O . PRO A 1 336 ? -3.981 -6.090 -18.402 1.00 97.94 336 PRO A O 1
ATOM 2608 N N . THR A 1 337 ? -3.885 -7.517 -20.125 1.00 98.44 337 THR A N 1
ATOM 2609 C CA . THR A 1 337 ? -5.134 -7.038 -20.729 1.00 98.44 337 THR A CA 1
ATOM 2610 C C . THR A 1 337 ? -6.091 -8.179 -21.001 1.00 98.44 337 THR A C 1
ATOM 2612 O O . THR A 1 337 ? -5.651 -9.286 -21.285 1.00 98.44 337 THR A O 1
ATOM 2615 N N . ILE A 1 338 ? -7.397 -7.921 -20.892 1.00 98.56 338 ILE A N 1
ATOM 2616 C CA . ILE A 1 338 ? -8.443 -8.895 -21.215 1.00 98.56 338 ILE A CA 1
ATOM 2617 C C . ILE A 1 338 ? -9.322 -8.385 -22.353 1.00 98.56 338 ILE A C 1
ATOM 2619 O O . ILE A 1 338 ? -9.818 -7.256 -22.324 1.00 98.56 338 ILE A O 1
ATOM 2623 N N . ARG A 1 339 ? -9.541 -9.223 -23.362 1.00 98.25 339 ARG A N 1
ATOM 2624 C CA . ARG A 1 339 ? -10.403 -8.931 -24.511 1.00 98.25 339 ARG A CA 1
ATOM 2625 C C . ARG A 1 339 ? -11.338 -10.099 -24.774 1.00 98.25 339 ARG A C 1
ATOM 2627 O O . ARG A 1 339 ? -11.015 -11.237 -24.458 1.00 98.25 339 ARG A O 1
ATOM 2634 N N . TRP A 1 340 ? -12.500 -9.812 -25.347 1.00 97.50 340 TRP A N 1
ATOM 2635 C CA . TRP A 1 340 ? -13.470 -10.817 -25.771 1.00 97.50 340 TRP A CA 1
ATOM 2636 C C . TRP A 1 340 ? -13.645 -10.717 -27.279 1.00 97.50 340 TRP A C 1
ATOM 2638 O O . TRP A 1 340 ? -14.018 -9.658 -27.785 1.00 97.50 340 TRP A O 1
ATOM 2648 N N . HIS A 1 341 ? -13.377 -11.808 -27.987 1.00 96.44 341 HIS A N 1
ATOM 2649 C CA . HIS A 1 341 ? -13.506 -11.871 -29.437 1.00 96.44 341 HIS A CA 1
ATOM 2650 C C . HIS A 1 341 ? -13.817 -13.304 -29.876 1.00 96.44 341 HIS A C 1
ATOM 2652 O O . HIS A 1 341 ? -13.309 -14.259 -29.296 1.00 96.44 341 HIS A O 1
ATOM 2658 N N . GLY A 1 342 ? -14.672 -13.475 -30.887 1.00 94.38 342 GLY A N 1
ATOM 2659 C CA . GLY A 1 342 ? -14.925 -14.792 -31.488 1.00 94.38 342 GLY A CA 1
ATOM 2660 C C . GLY A 1 342 ? -15.448 -15.874 -30.531 1.00 94.38 342 GLY A C 1
ATOM 2661 O O . GLY A 1 342 ? -15.252 -17.054 -30.798 1.00 94.38 342 GLY A O 1
ATOM 2662 N N . GLY A 1 343 ? -16.092 -15.502 -29.419 1.00 96.56 343 GLY A N 1
ATOM 2663 C CA . GLY A 1 343 ? -16.580 -16.469 -28.429 1.00 96.56 343 GLY A CA 1
ATOM 2664 C C . GLY A 1 343 ? -15.547 -16.906 -27.384 1.00 96.56 343 GLY A C 1
ATOM 2665 O O . GLY A 1 343 ? -15.824 -17.843 -26.638 1.00 96.56 343 GLY A O 1
ATOM 2666 N N . ALA A 1 344 ? -14.387 -16.248 -27.317 1.00 97.75 344 ALA A N 1
ATOM 2667 C CA . ALA A 1 344 ? -13.347 -16.530 -26.336 1.00 97.75 344 ALA A CA 1
ATOM 2668 C C . ALA A 1 344 ? -12.794 -15.254 -25.684 1.00 97.75 344 ALA A C 1
ATOM 2670 O O . ALA A 1 344 ? -12.766 -14.168 -26.272 1.00 97.75 344 ALA A O 1
ATOM 2671 N N . PHE A 1 345 ? -12.337 -15.407 -24.444 1.00 98.62 345 PHE A N 1
ATOM 2672 C CA . PHE A 1 345 ? -11.534 -14.432 -23.727 1.00 98.62 345 PHE A CA 1
ATOM 2673 C C . PHE A 1 345 ? -10.067 -14.621 -24.087 1.00 98.62 345 PHE A C 1
ATOM 2675 O O . PHE A 1 345 ? -9.572 -15.745 -24.105 1.00 98.62 345 PHE A O 1
ATOM 2682 N N . TYR A 1 346 ? -9.376 -13.513 -24.314 1.00 98.56 346 TYR A N 1
ATOM 2683 C CA . TYR A 1 346 ? -7.941 -13.444 -24.542 1.00 98.56 346 TYR A CA 1
ATOM 2684 C C . TYR A 1 346 ? -7.334 -12.602 -23.431 1.00 98.56 346 TYR A C 1
ATOM 2686 O O . TYR A 1 346 ? -7.730 -11.449 -23.255 1.00 98.56 346 TYR A O 1
ATOM 2694 N N . VAL A 1 347 ? -6.392 -13.179 -22.689 1.00 98.62 347 VAL A N 1
ATOM 2695 C CA . VAL A 1 347 ? -5.605 -12.472 -21.680 1.00 98.62 347 VAL A CA 1
ATOM 2696 C C . VAL A 1 347 ? -4.173 -12.372 -22.167 1.00 98.62 347 VAL A C 1
ATOM 2698 O O . VAL A 1 347 ? -3.508 -13.397 -22.302 1.00 98.62 347 VAL A O 1
ATOM 2701 N N . THR A 1 348 ? -3.700 -11.156 -22.426 1.00 98.31 348 THR A N 1
ATOM 2702 C CA . THR A 1 348 ? -2.296 -10.881 -22.762 1.00 98.31 348 THR A CA 1
ATOM 2703 C C . THR A 1 348 ? -1.527 -10.441 -21.526 1.00 98.31 348 THR A C 1
ATOM 2705 O O . THR A 1 348 ? -2.093 -9.783 -20.658 1.00 98.31 348 THR A O 1
ATOM 2708 N N . THR A 1 349 ? -0.242 -10.778 -21.436 1.00 96.69 349 THR A N 1
ATOM 2709 C CA . THR A 1 349 ? 0.684 -10.259 -20.413 1.00 96.69 349 THR A CA 1
ATOM 2710 C C . THR A 1 349 ? 2.138 -10.577 -20.803 1.00 96.69 349 THR A C 1
ATOM 2712 O O . THR A 1 349 ? 2.398 -11.185 -21.844 1.00 96.69 349 THR A O 1
ATOM 2715 N N . ALA A 1 350 ? 3.100 -10.177 -19.974 1.00 93.69 350 ALA A N 1
ATOM 2716 C CA . ALA A 1 350 ? 4.508 -10.522 -20.098 1.00 93.69 350 ALA A CA 1
ATOM 2717 C C . ALA A 1 350 ? 5.102 -10.868 -18.725 1.00 93.69 350 ALA A C 1
ATOM 2719 O O . ALA A 1 350 ? 4.751 -10.261 -17.712 1.00 93.69 350 ALA A O 1
ATOM 2720 N N . CYS A 1 351 ? 6.033 -11.827 -18.708 1.00 90.56 351 CYS A N 1
ATOM 2721 C CA . CYS A 1 351 ? 6.765 -12.227 -17.507 1.00 90.56 351 CYS A CA 1
ATOM 2722 C C . CYS A 1 351 ? 8.188 -11.653 -17.524 1.00 90.56 351 CYS A C 1
ATOM 2724 O O . CYS A 1 351 ? 8.975 -11.995 -18.406 1.00 90.56 351 CYS A O 1
ATOM 2726 N N . PHE A 1 352 ? 8.531 -10.806 -16.554 1.00 86.69 352 PHE A N 1
ATOM 2727 C CA . PHE A 1 352 ? 9.868 -10.230 -16.395 1.00 86.69 352 PHE A CA 1
ATOM 2728 C C . PHE A 1 352 ? 10.696 -10.998 -15.363 1.00 86.69 352 PHE A C 1
ATOM 2730 O O . PHE A 1 352 ? 10.423 -10.930 -14.170 1.00 86.69 352 PHE A O 1
ATOM 2737 N N . ASP A 1 353 ? 11.780 -11.649 -15.781 1.00 75.69 353 ASP A N 1
ATOM 2738 C CA . ASP A 1 353 ? 12.670 -12.319 -14.820 1.00 75.69 353 ASP A CA 1
ATOM 2739 C C . ASP A 1 353 ? 13.530 -11.327 -14.019 1.00 75.69 353 ASP A C 1
ATOM 2741 O O . ASP A 1 353 ? 13.810 -11.545 -12.838 1.00 75.69 353 ASP A O 1
ATOM 2745 N N . ARG A 1 354 ? 13.965 -10.230 -14.658 1.00 69.19 354 ARG A N 1
ATOM 2746 C CA . ARG A 1 354 ? 14.814 -9.188 -14.058 1.00 69.19 354 ARG A CA 1
ATOM 2747 C C . ARG A 1 354 ? 14.429 -7.806 -14.566 1.00 69.19 354 ARG A C 1
ATOM 2749 O O . ARG A 1 354 ? 14.357 -7.587 -15.775 1.00 69.19 354 ARG A O 1
ATOM 2756 N N . TYR A 1 355 ? 14.275 -6.854 -13.651 1.00 60.84 355 TYR A N 1
ATOM 2757 C CA . TYR A 1 355 ? 14.104 -5.442 -13.987 1.00 60.84 355 TYR A CA 1
ATOM 2758 C C . TYR A 1 355 ? 15.115 -4.604 -13.198 1.00 60.84 355 TYR A C 1
ATOM 2760 O O . TYR A 1 355 ? 14.854 -4.182 -12.075 1.00 60.84 355 TYR A O 1
ATOM 2768 N N . ARG A 1 356 ? 16.284 -4.333 -13.802 1.00 58.28 356 ARG A N 1
ATOM 2769 C CA . ARG A 1 356 ? 17.307 -3.441 -13.232 1.00 58.28 356 ARG A CA 1
ATOM 2770 C C . ARG A 1 356 ? 17.350 -2.103 -13.972 1.00 58.28 356 ARG A C 1
ATOM 2772 O O . ARG A 1 356 ? 17.712 -2.058 -15.143 1.00 58.28 356 ARG A O 1
ATOM 2779 N N . PRO A 1 357 ? 17.018 -0.982 -13.310 1.00 53.78 357 PRO A N 1
ATOM 2780 C CA . PRO A 1 357 ? 17.131 0.347 -13.908 1.00 53.78 357 PRO A CA 1
ATOM 2781 C C . PRO A 1 357 ? 18.571 0.869 -14.058 1.00 53.78 357 PRO A C 1
ATOM 2783 O O . PRO A 1 357 ? 18.754 1.847 -14.775 1.00 53.78 357 PRO A O 1
ATOM 2786 N N . GLN A 1 358 ? 19.554 0.281 -13.361 1.00 48.50 358 GLN A N 1
ATOM 2787 C CA . GLN A 1 358 ? 20.882 0.884 -13.126 1.00 48.50 358 GLN A CA 1
ATOM 2788 C C . GLN A 1 358 ? 21.946 0.565 -14.190 1.00 48.50 358 GLN A C 1
ATOM 2790 O O . GLN A 1 358 ? 22.922 1.296 -14.304 1.00 48.50 358 GLN A O 1
ATOM 2795 N N . ALA A 1 359 ? 21.755 -0.486 -14.985 1.00 51.94 359 ALA A N 1
ATOM 2796 C CA . ALA A 1 359 ? 22.570 -0.795 -16.157 1.00 51.94 359 ALA A CA 1
ATOM 2797 C C . ALA A 1 359 ? 21.599 -0.949 -17.328 1.00 51.94 359 ALA A C 1
ATOM 2799 O O . ALA A 1 359 ? 20.559 -1.577 -17.165 1.00 51.94 359 ALA A O 1
ATOM 2800 N N . ASP A 1 360 ? 21.871 -0.359 -18.491 1.00 55.22 360 ASP A N 1
ATOM 2801 C CA . ASP A 1 360 ? 20.933 -0.324 -19.629 1.00 55.22 360 ASP A CA 1
ATOM 2802 C C . ASP A 1 360 ? 20.599 -1.715 -20.235 1.00 55.22 360 ASP A C 1
ATOM 2804 O O . ASP A 1 360 ? 19.863 -1.806 -21.223 1.00 55.22 360 ASP A O 1
ATOM 2808 N N . ASP A 1 361 ? 21.089 -2.790 -19.609 1.00 53.25 361 ASP A N 1
ATOM 2809 C CA . ASP A 1 361 ? 20.829 -4.199 -19.884 1.00 53.25 361 ASP A CA 1
ATOM 2810 C C . ASP A 1 361 ? 19.390 -4.574 -19.518 1.00 53.25 361 ASP A C 1
ATOM 2812 O O . ASP A 1 361 ? 19.055 -4.888 -18.373 1.00 53.25 361 ASP A O 1
ATOM 2816 N N . ARG A 1 362 ? 18.508 -4.558 -20.519 1.00 61.72 362 ARG A N 1
ATOM 2817 C CA . ARG A 1 362 ? 17.149 -5.091 -20.383 1.00 61.72 362 ARG A CA 1
ATOM 2818 C C . ARG A 1 362 ? 16.963 -6.252 -21.328 1.00 61.72 362 ARG A C 1
ATOM 2820 O O . ARG A 1 362 ? 16.877 -6.065 -22.540 1.00 61.72 362 ARG A O 1
ATOM 2827 N N . VAL A 1 363 ? 16.853 -7.441 -20.750 1.00 70.12 363 VAL A N 1
ATOM 2828 C CA . VAL A 1 363 ? 16.245 -8.576 -21.435 1.00 70.12 363 VAL A CA 1
ATOM 2829 C C . VAL A 1 363 ? 14.753 -8.275 -21.500 1.00 70.12 363 VAL A C 1
ATOM 2831 O O . VAL A 1 363 ? 14.048 -8.335 -20.497 1.00 70.12 363 VAL A O 1
ATOM 2834 N N . TRP A 1 364 ? 14.298 -7.833 -22.667 1.00 78.50 364 TRP A N 1
ATOM 2835 C CA . TRP A 1 364 ? 12.889 -7.560 -22.906 1.00 78.50 364 TRP A CA 1
ATOM 2836 C C . TRP A 1 364 ? 12.112 -8.871 -22.928 1.00 78.50 364 TRP A C 1
ATOM 2838 O O . TRP A 1 364 ? 12.524 -9.787 -23.645 1.00 78.50 364 TRP A O 1
ATOM 2848 N N . PRO A 1 365 ? 11.001 -8.981 -22.188 1.00 83.38 365 PRO A N 1
ATOM 2849 C CA . PRO A 1 365 ? 10.222 -10.192 -22.225 1.00 83.38 365 PRO A CA 1
ATOM 2850 C C . PRO A 1 365 ? 9.506 -10.296 -23.565 1.00 83.38 365 PRO A C 1
ATOM 2852 O O . PRO A 1 365 ? 9.196 -9.303 -24.238 1.00 83.38 365 PRO A O 1
ATOM 2855 N N . ARG A 1 366 ? 9.220 -11.541 -23.925 1.00 88.75 366 ARG A N 1
ATOM 2856 C CA . ARG A 1 366 ? 8.215 -11.839 -24.931 1.00 88.75 366 ARG A CA 1
ATOM 2857 C C . ARG A 1 366 ? 6.861 -11.801 -24.244 1.00 88.75 366 ARG A C 1
ATOM 2859 O O . ARG A 1 366 ? 6.637 -12.545 -23.289 1.00 88.75 366 ARG A O 1
ATOM 2866 N N . GLY A 1 367 ? 5.982 -10.933 -24.727 1.00 93.88 367 GLY A N 1
ATOM 2867 C CA . GLY A 1 367 ? 4.578 -11.008 -24.354 1.00 93.88 367 GLY A CA 1
ATOM 2868 C C . GLY A 1 367 ? 3.969 -12.307 -24.855 1.00 93.88 367 GLY A C 1
ATOM 2869 O O . GLY A 1 367 ? 4.447 -12.897 -25.825 1.00 93.88 367 GLY A O 1
ATOM 2870 N N . PHE A 1 368 ? 2.903 -12.740 -24.211 1.00 97.00 368 PHE A N 1
ATOM 2871 C CA . PHE A 1 368 ? 2.116 -13.882 -24.643 1.00 97.00 368 PHE A CA 1
ATOM 2872 C C . PHE A 1 368 ? 0.647 -13.641 -24.344 1.00 97.00 368 PHE A C 1
ATOM 2874 O O . PHE A 1 368 ? 0.293 -12.709 -23.616 1.00 97.00 368 PHE A O 1
ATOM 2881 N N . TYR A 1 369 ? -0.203 -14.502 -24.890 1.00 98.06 369 TYR A N 1
ATOM 2882 C CA . TYR A 1 369 ? -1.591 -14.582 -24.477 1.00 98.06 369 TYR A CA 1
ATOM 2883 C C . TYR A 1 369 ? -1.993 -16.006 -24.104 1.00 98.06 369 TYR A C 1
ATOM 2885 O O . TYR A 1 369 ? -1.446 -16.976 -24.627 1.00 98.06 369 TYR A O 1
ATOM 2893 N N . VAL A 1 370 ? -2.970 -16.110 -23.208 1.00 98.38 370 VAL A N 1
ATOM 2894 C CA . VAL A 1 370 ? -3.751 -17.325 -22.946 1.00 98.38 370 VAL A CA 1
ATOM 2895 C C . VAL A 1 370 ? -5.212 -17.044 -23.273 1.00 98.38 370 VAL A C 1
ATOM 2897 O O . VAL A 1 370 ? -5.657 -15.894 -23.217 1.00 98.38 370 VAL A O 1
ATOM 2900 N N . SER A 1 371 ? -5.964 -18.075 -23.642 1.00 98.38 371 SER A N 1
ATOM 2901 C CA . SER A 1 371 ? -7.366 -17.913 -24.029 1.00 98.38 371 SER A CA 1
ATOM 2902 C C . SER A 1 371 ? -8.276 -18.968 -23.420 1.00 98.38 371 SER A C 1
ATOM 2904 O O . SER A 1 371 ? -7.830 -20.069 -23.103 1.00 98.38 371 SER A O 1
ATOM 2906 N N . THR A 1 372 ? -9.550 -18.627 -23.246 1.00 98.50 372 THR A N 1
ATOM 2907 C CA . THR A 1 372 ? -10.590 -19.572 -22.824 1.00 98.50 372 THR A CA 1
ATOM 2908 C C . THR A 1 372 ? -11.959 -19.185 -23.375 1.00 98.50 372 THR A C 1
ATOM 2910 O O . THR A 1 372 ? -12.273 -18.004 -23.502 1.00 98.50 372 THR A O 1
ATOM 2913 N N . ALA A 1 373 ? -12.799 -20.177 -23.669 1.00 97.94 373 ALA A N 1
ATOM 2914 C CA . ALA A 1 373 ? -14.224 -19.971 -23.928 1.00 97.94 373 ALA A CA 1
ATOM 2915 C C . ALA A 1 373 ? -15.072 -19.965 -22.637 1.00 97.94 373 ALA A C 1
ATOM 2917 O O . 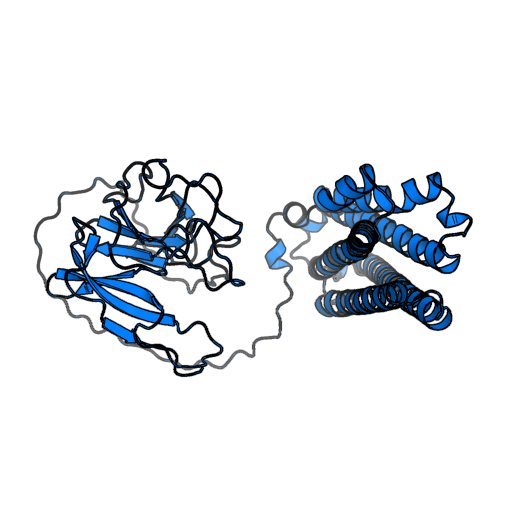ALA A 1 373 ? -16.187 -19.443 -22.647 1.00 97.94 373 ALA A O 1
ATOM 2918 N N . ASP A 1 374 ? -14.554 -20.513 -21.530 1.00 97.12 374 ASP A N 1
ATOM 2919 C CA . ASP A 1 374 ? -15.243 -20.606 -20.239 1.00 97.12 374 ASP A CA 1
ATOM 2920 C C . ASP A 1 374 ? -14.420 -19.963 -19.116 1.00 97.12 374 ASP A C 1
ATOM 2922 O O . ASP A 1 374 ? -13.647 -20.603 -18.412 1.00 97.12 374 ASP A O 1
ATOM 2926 N N . ILE A 1 375 ? -14.613 -18.660 -18.924 1.00 96.81 375 ILE A N 1
ATOM 2927 C CA . ILE A 1 375 ? -13.894 -17.874 -17.912 1.00 96.81 375 ILE A CA 1
ATOM 2928 C C . ILE A 1 375 ? -14.190 -18.291 -16.459 1.00 96.81 375 ILE A C 1
ATOM 2930 O O . ILE A 1 375 ? -13.497 -17.845 -15.545 1.00 96.81 375 ILE A O 1
ATOM 2934 N N . TRP A 1 376 ? -15.220 -19.110 -16.228 1.00 96.69 376 TRP A N 1
ATOM 2935 C CA . TRP A 1 376 ? -15.611 -19.572 -14.893 1.00 96.69 376 TRP A CA 1
ATOM 2936 C C . TRP A 1 376 ? -14.845 -20.814 -14.437 1.00 96.69 376 TRP A C 1
ATOM 2938 O O . TRP A 1 376 ? -14.882 -21.134 -13.249 1.00 96.69 376 TRP A O 1
ATOM 2948 N N . ASP A 1 377 ? -14.172 -21.494 -15.363 1.00 95.69 377 ASP A N 1
ATOM 2949 C CA . ASP A 1 377 ? -13.334 -22.659 -15.103 1.00 95.69 377 ASP A CA 1
ATOM 2950 C C . ASP A 1 377 ? -11.858 -22.272 -15.266 1.00 95.69 377 ASP A C 1
ATOM 2952 O O . ASP A 1 377 ? -11.380 -22.019 -16.372 1.00 95.69 377 ASP A O 1
ATOM 2956 N N . ASP A 1 378 ? -11.109 -22.227 -14.167 1.00 90.69 378 ASP A N 1
ATOM 2957 C CA . ASP A 1 378 ? -9.690 -21.863 -14.169 1.00 90.69 378 ASP A CA 1
ATOM 2958 C C . ASP A 1 378 ? -8.784 -22.929 -14.816 1.00 90.69 378 ASP A C 1
ATOM 2960 O O . ASP A 1 378 ? -7.641 -22.635 -15.183 1.00 90.69 378 ASP A O 1
ATOM 2964 N N . ALA A 1 379 ? -9.293 -24.144 -15.036 1.00 93.25 379 ALA A N 1
ATOM 2965 C CA . ALA A 1 379 ? -8.593 -25.191 -15.772 1.00 93.25 379 ALA A CA 1
ATOM 2966 C C . ALA A 1 379 ? -8.707 -25.029 -17.298 1.00 93.25 379 ALA A C 1
ATOM 2968 O O . ALA A 1 379 ? -7.890 -25.591 -18.032 1.00 93.25 379 ALA A O 1
ATOM 2969 N N . SER A 1 380 ? -9.678 -24.249 -17.780 1.00 96.75 380 SER A N 1
ATOM 2970 C CA . SER A 1 380 ? -10.012 -24.126 -19.206 1.00 96.75 380 SER A CA 1
ATOM 2971 C C . SER A 1 380 ? -9.048 -23.249 -20.018 1.00 96.75 380 SER A C 1
ATOM 2973 O O . SER A 1 380 ? -9.053 -23.298 -21.249 1.00 96.75 380 SER A O 1
ATOM 2975 N N . TRP A 1 381 ? -8.216 -22.445 -19.349 1.00 98.31 381 TRP A N 1
ATOM 2976 C CA . TRP A 1 381 ? -7.255 -21.560 -20.003 1.00 98.31 381 TRP A CA 1
ATOM 2977 C C . TRP A 1 381 ? -6.229 -22.347 -20.814 1.00 98.31 381 TRP A C 1
ATOM 2979 O O . TRP A 1 381 ? -5.655 -23.323 -20.324 1.00 98.31 381 TRP A O 1
ATOM 2989 N N . SER A 1 382 ? -5.958 -21.898 -22.039 1.00 98.31 382 SER A N 1
ATOM 2990 C CA . SER A 1 382 ? -4.966 -22.490 -22.934 1.00 98.31 382 SER A CA 1
ATOM 2991 C C . SER A 1 382 ? -3.540 -22.380 -22.383 1.00 98.31 382 SER A C 1
ATOM 2993 O O . SER A 1 382 ? -3.261 -21.643 -21.433 1.00 98.31 382 SER A O 1
ATOM 2995 N N . ASP A 1 383 ? -2.618 -23.106 -23.009 1.00 98.19 383 ASP A N 1
ATOM 2996 C CA . ASP A 1 383 ? -1.192 -22.808 -22.892 1.00 98.19 383 ASP A CA 1
ATOM 2997 C C . ASP A 1 383 ? -0.850 -21.511 -23.665 1.00 98.19 383 ASP A C 1
ATOM 2999 O O . ASP A 1 383 ? -1.640 -21.076 -24.517 1.00 98.19 383 ASP A O 1
ATOM 3003 N N . PRO A 1 384 ? 0.269 -20.842 -23.330 1.00 97.50 384 PRO A N 1
ATOM 3004 C CA . PRO A 1 384 ? 0.583 -19.511 -23.828 1.00 97.50 384 PRO A CA 1
ATOM 3005 C C . PRO A 1 384 ? 1.065 -19.531 -25.278 1.00 97.50 384 PRO A C 1
ATOM 3007 O O . PRO A 1 384 ? 1.928 -20.326 -25.654 1.00 97.50 384 PRO A O 1
ATOM 3010 N N . VAL A 1 385 ? 0.571 -18.582 -26.071 1.00 97.94 385 VAL A N 1
ATOM 3011 C CA . VAL A 1 385 ? 1.106 -18.270 -27.402 1.00 97.94 385 VAL A CA 1
ATOM 3012 C C . VAL A 1 385 ? 1.934 -16.994 -27.298 1.00 97.94 385 VAL A C 1
ATOM 3014 O O . VAL A 1 385 ? 1.415 -15.933 -26.951 1.00 97.94 385 VAL A O 1
ATOM 3017 N N . TYR A 1 386 ? 3.234 -17.104 -27.566 1.00 96.94 386 TYR A N 1
ATOM 3018 C CA . TYR A 1 386 ? 4.187 -16.005 -27.415 1.00 96.94 386 TYR A CA 1
ATOM 3019 C C . TYR A 1 386 ? 4.265 -15.142 -28.665 1.00 96.94 386 TYR A C 1
ATOM 3021 O O . TYR A 1 386 ? 4.442 -15.649 -29.769 1.00 96.94 386 TYR A O 1
ATOM 3029 N N . PHE A 1 387 ? 4.247 -13.829 -28.473 1.00 95.88 387 PHE A N 1
ATOM 3030 C CA . PHE A 1 387 ? 4.423 -12.868 -29.547 1.00 95.88 387 PHE A CA 1
ATOM 3031 C C . PHE A 1 387 ? 5.898 -12.721 -29.941 1.00 95.88 387 PHE A C 1
ATOM 3033 O O . PHE A 1 387 ? 6.809 -12.823 -29.108 1.00 95.88 387 PHE A O 1
ATOM 3040 N N . ASP A 1 388 ? 6.148 -12.462 -31.223 1.00 91.94 388 ASP A N 1
ATOM 3041 C CA . ASP A 1 388 ? 7.482 -12.084 -31.719 1.00 91.94 388 ASP A CA 1
ATOM 3042 C C . ASP A 1 388 ? 7.858 -10.651 -31.328 1.00 91.94 388 ASP A C 1
ATOM 3044 O O . ASP A 1 388 ? 9.032 -10.321 -31.144 1.00 91.94 388 ASP A O 1
ATOM 3048 N N . GLN A 1 389 ? 6.854 -9.786 -31.178 1.00 88.44 389 GLN A N 1
ATOM 3049 C CA . GLN A 1 389 ? 7.052 -8.407 -30.762 1.00 88.44 389 GLN A CA 1
ATOM 3050 C C . GLN A 1 389 ? 7.417 -8.341 -29.273 1.00 88.44 389 GLN A C 1
ATOM 3052 O O . GLN A 1 389 ? 6.634 -8.699 -28.392 1.00 88.44 389 GLN A O 1
ATOM 3057 N N . LEU A 1 390 ? 8.628 -7.856 -28.999 1.00 88.94 390 LEU A N 1
ATOM 3058 C CA . LEU A 1 390 ? 9.141 -7.647 -27.648 1.00 88.94 390 LEU A CA 1
ATOM 3059 C C . LEU A 1 390 ? 8.529 -6.407 -26.994 1.00 88.94 390 LEU A C 1
ATOM 3061 O O . LEU A 1 390 ? 8.202 -5.428 -27.668 1.00 88.94 390 LEU A O 1
ATOM 3065 N N . GLY A 1 391 ? 8.467 -6.425 -25.664 1.00 88.38 391 GLY A N 1
ATOM 3066 C CA . GLY A 1 391 ? 8.034 -5.287 -24.859 1.00 88.38 391 GLY A CA 1
ATOM 3067 C C . GLY A 1 391 ? 7.061 -5.691 -23.766 1.00 88.38 391 GLY A C 1
ATOM 3068 O O . GLY A 1 391 ? 7.043 -6.839 -23.329 1.00 88.38 391 GLY A O 1
ATOM 3069 N N . PHE A 1 392 ? 6.279 -4.729 -23.304 1.00 90.81 392 PHE A N 1
ATOM 3070 C CA . PHE A 1 392 ? 5.313 -4.898 -22.222 1.00 90.81 392 PHE A CA 1
ATOM 3071 C C . PHE A 1 392 ? 4.057 -4.077 -22.504 1.00 90.81 392 PHE A C 1
ATOM 3073 O O . PHE A 1 392 ? 4.004 -3.352 -23.502 1.00 90.81 392 PHE A O 1
ATOM 3080 N N . ASP A 1 393 ? 3.051 -4.223 -21.645 1.00 93.12 393 ASP A N 1
ATOM 3081 C CA . ASP A 1 393 ? 1.719 -3.637 -21.814 1.00 93.12 393 ASP A CA 1
ATOM 3082 C C . ASP A 1 393 ? 1.101 -4.038 -23.163 1.00 93.12 393 ASP A C 1
ATOM 3084 O O . ASP A 1 393 ? 0.654 -3.197 -23.945 1.00 93.12 393 ASP A O 1
ATOM 3088 N N . GLN A 1 394 ? 1.155 -5.338 -23.475 1.00 93.81 394 GLN A N 1
ATOM 3089 C CA . GLN A 1 394 ? 0.566 -5.885 -24.692 1.00 93.81 394 GLN A CA 1
ATOM 3090 C C . GLN A 1 394 ? -0.952 -5.765 -24.663 1.00 93.81 394 GLN A C 1
ATOM 3092 O O . GLN A 1 394 ? -1.573 -6.230 -23.712 1.00 93.81 394 GLN A O 1
ATOM 3097 N N . ASP A 1 395 ? -1.547 -5.282 -25.747 1.00 96.00 395 ASP A N 1
ATOM 3098 C CA . ASP A 1 395 ? -2.999 -5.278 -25.921 1.00 96.00 395 ASP A CA 1
ATOM 3099 C C . ASP A 1 395 ? -3.392 -5.735 -27.324 1.00 96.00 395 ASP A C 1
ATOM 3101 O O . ASP A 1 395 ? -2.756 -5.340 -28.307 1.00 96.00 395 ASP A O 1
ATOM 3105 N N . LEU A 1 396 ? -4.444 -6.550 -27.403 1.00 96.00 396 LEU A N 1
ATOM 3106 C CA . LEU A 1 396 ? -5.009 -7.030 -28.659 1.00 96.00 396 LEU A CA 1
ATOM 3107 C C . LEU A 1 396 ? -6.208 -6.182 -29.077 1.00 96.00 396 LEU A C 1
ATOM 3109 O O . LEU A 1 396 ? -7.112 -5.887 -28.293 1.00 96.00 396 LEU A O 1
ATOM 3113 N N . PHE A 1 397 ? -6.237 -5.862 -30.360 1.00 94.69 397 PHE A N 1
ATOM 3114 C CA . PHE A 1 397 ? -7.337 -5.189 -31.026 1.00 94.69 397 PHE A CA 1
ATOM 3115 C C . PHE A 1 397 ? -7.689 -5.959 -32.297 1.00 94.69 397 PHE A C 1
ATOM 3117 O O . PHE A 1 397 ? -6.797 -6.379 -33.024 1.00 94.69 397 PHE A O 1
ATOM 3124 N N . TRP A 1 398 ? -8.976 -6.134 -32.573 1.00 95.44 398 TRP A N 1
ATOM 3125 C CA . TRP A 1 398 ? -9.449 -6.711 -33.829 1.00 95.44 398 TRP A CA 1
ATOM 3126 C C . TRP A 1 398 ? -10.137 -5.617 -34.627 1.00 95.44 398 TRP A C 1
ATOM 3128 O O . TRP A 1 398 ? -11.037 -4.953 -34.107 1.00 95.44 398 TRP A O 1
ATOM 3138 N N . ASP A 1 399 ? -9.696 -5.430 -35.865 1.00 92.38 399 ASP A N 1
ATOM 3139 C CA . ASP A 1 399 ? -10.318 -4.486 -36.787 1.00 92.38 399 ASP A CA 1
ATOM 3140 C C . ASP A 1 399 ? -11.555 -5.111 -37.461 1.00 92.38 399 ASP A C 1
ATOM 3142 O O . ASP A 1 399 ? -11.834 -6.307 -37.326 1.00 92.38 399 ASP A O 1
ATOM 3146 N N . ALA A 1 400 ? -12.333 -4.297 -38.171 1.00 93.06 400 ALA A N 1
ATOM 3147 C CA . ALA A 1 400 ? -13.599 -4.700 -38.783 1.00 93.06 400 ALA A CA 1
ATOM 3148 C C . ALA A 1 400 ? -13.454 -5.811 -39.842 1.00 93.06 400 ALA A C 1
ATOM 3150 O O . ALA A 1 400 ? -14.419 -6.523 -40.120 1.00 93.06 400 ALA A O 1
ATOM 3151 N N . ASP A 1 401 ? -12.265 -5.968 -40.424 1.00 92.44 401 ASP A N 1
ATOM 3152 C CA . ASP A 1 401 ? -11.923 -7.029 -41.377 1.00 92.44 401 ASP A CA 1
ATOM 3153 C C . ASP A 1 401 ? -11.525 -8.357 -40.696 1.00 92.44 401 ASP A C 1
ATOM 3155 O O . ASP A 1 401 ? -11.290 -9.356 -41.376 1.00 92.44 401 ASP A O 1
ATOM 3159 N N . GLY A 1 402 ? -11.474 -8.380 -39.360 1.00 89.69 402 GLY A N 1
ATOM 3160 C CA . GLY A 1 402 ? -11.056 -9.525 -38.555 1.00 89.69 402 GLY A CA 1
ATOM 3161 C C . GLY A 1 402 ? -9.547 -9.606 -38.313 1.00 89.69 402 GLY A C 1
ATOM 3162 O O . GLY A 1 402 ? -9.101 -10.520 -37.613 1.00 89.69 402 GLY A O 1
ATOM 3163 N N . THR A 1 403 ? -8.756 -8.668 -38.840 1.00 92.75 403 THR A N 1
ATOM 3164 C CA . THR A 1 403 ? -7.310 -8.622 -38.610 1.00 92.75 403 THR A CA 1
ATOM 3165 C C . THR A 1 403 ? -7.021 -8.299 -37.146 1.00 92.75 403 THR A C 1
ATOM 3167 O O . THR A 1 403 ? -7.508 -7.306 -36.602 1.00 92.75 403 THR A O 1
ATOM 3170 N N . ALA A 1 404 ? -6.197 -9.130 -36.504 1.00 95.38 404 ALA A N 1
ATOM 3171 C CA . ALA A 1 404 ? -5.722 -8.891 -35.149 1.00 95.38 404 ALA A CA 1
ATOM 3172 C C . ALA A 1 404 ? -4.464 -8.015 -35.168 1.00 95.38 404 ALA A C 1
ATOM 3174 O O . ALA A 1 404 ? -3.485 -8.309 -35.855 1.00 95.38 404 ALA A O 1
ATOM 3175 N N . TYR A 1 405 ? -4.475 -6.963 -34.363 1.00 95.62 405 TYR A N 1
ATOM 3176 C CA . TYR A 1 405 ? -3.360 -6.068 -34.118 1.00 95.62 405 TYR A CA 1
ATOM 3177 C C . TYR A 1 405 ? -2.911 -6.189 -32.668 1.00 95.62 405 TYR A C 1
ATOM 3179 O O . TYR A 1 405 ? -3.720 -6.164 -31.741 1.00 95.62 405 TYR A O 1
ATOM 3187 N N . LEU A 1 406 ? -1.602 -6.278 -32.479 1.00 95.69 406 LEU A N 1
ATOM 3188 C CA . LEU A 1 406 ? -0.951 -6.235 -31.183 1.00 95.69 406 LEU A CA 1
ATOM 3189 C C . LEU A 1 406 ? -0.342 -4.852 -30.993 1.00 95.69 406 LEU A C 1
ATOM 3191 O O . LEU A 1 406 ? 0.541 -4.459 -31.756 1.00 95.69 406 LEU A O 1
ATOM 3195 N N . SER A 1 407 ? -0.776 -4.135 -29.961 1.00 94.31 407 SER A N 1
ATOM 3196 C CA . SER A 1 407 ? -0.062 -2.957 -29.476 1.00 94.31 407 SER A CA 1
ATOM 3197 C C . SER A 1 407 ? 0.890 -3.345 -28.347 1.00 94.31 407 SER A C 1
ATOM 3199 O O . SER A 1 407 ? 0.640 -4.291 -27.601 1.00 94.31 407 SER A O 1
ATOM 3201 N N . THR A 1 408 ? 2.037 -2.680 -28.257 1.00 92.56 408 THR A N 1
ATOM 3202 C CA . THR A 1 408 ? 3.044 -2.958 -27.225 1.00 92.56 408 THR A CA 1
ATOM 3203 C C . THR A 1 408 ? 3.863 -1.708 -26.944 1.00 92.56 408 THR A C 1
ATOM 3205 O O . THR A 1 408 ? 4.245 -0.973 -27.865 1.00 92.56 408 THR A O 1
ATOM 3208 N N . THR A 1 409 ? 4.199 -1.498 -25.676 1.00 90.31 409 THR A N 1
ATOM 3209 C CA . THR A 1 409 ? 5.182 -0.498 -25.270 1.00 90.31 409 THR A CA 1
ATOM 3210 C C . THR A 1 409 ? 6.590 -1.063 -25.433 1.00 90.31 409 THR A C 1
ATOM 3212 O O . THR A 1 409 ? 6.950 -2.095 -24.863 1.00 90.31 409 THR A O 1
ATOM 3215 N N . TYR A 1 410 ? 7.412 -0.365 -26.216 1.00 84.25 410 TYR A N 1
ATOM 3216 C CA . TYR A 1 410 ? 8.803 -0.739 -26.466 1.00 84.25 410 TYR A CA 1
ATOM 3217 C C . TYR A 1 410 ? 9.690 0.499 -26.653 1.00 84.25 410 TYR A C 1
ATOM 3219 O O . TYR A 1 410 ? 9.193 1.621 -26.788 1.00 84.25 410 TYR A O 1
ATOM 3227 N N . ARG A 1 411 ? 11.019 0.324 -26.659 1.00 79.06 411 ARG A N 1
ATOM 3228 C CA . ARG A 1 411 ? 11.943 1.419 -27.005 1.00 79.06 411 ARG A CA 1
ATOM 3229 C C . ARG A 1 411 ? 11.682 1.901 -28.433 1.00 79.06 411 ARG A C 1
ATOM 3231 O O . ARG A 1 411 ? 11.447 1.092 -29.331 1.00 79.06 411 ARG A O 1
ATOM 3238 N N . LYS A 1 412 ? 11.771 3.214 -28.653 1.00 76.38 412 LYS A N 1
ATOM 3239 C CA . LYS A 1 412 ? 11.745 3.803 -29.996 1.00 76.38 412 LYS A CA 1
ATOM 3240 C C . LYS A 1 412 ? 12.852 3.186 -30.849 1.00 76.38 412 LYS A C 1
ATOM 3242 O O . LYS A 1 412 ? 14.001 3.091 -30.415 1.00 76.38 412 LYS A O 1
ATOM 3247 N N . ARG A 1 413 ? 12.515 2.819 -32.089 1.00 66.94 413 ARG A N 1
ATOM 3248 C CA . ARG A 1 413 ? 13.501 2.350 -33.078 1.00 66.94 413 ARG A CA 1
ATOM 3249 C C . ARG A 1 413 ? 14.500 3.449 -33.452 1.00 66.94 413 ARG A C 1
ATOM 3251 O O . ARG A 1 413 ? 15.697 3.190 -33.505 1.00 66.94 413 ARG A O 1
ATOM 3258 N N . ALA A 1 414 ? 14.012 4.669 -33.678 1.00 71.88 414 ALA A N 1
ATOM 3259 C CA . ALA A 1 414 ? 14.838 5.854 -33.890 1.00 71.88 414 ALA A CA 1
ATOM 3260 C C . ALA A 1 414 ? 15.043 6.565 -32.545 1.00 71.88 414 ALA A C 1
ATOM 3262 O O . ALA A 1 414 ? 14.115 7.176 -32.017 1.00 71.88 414 ALA A O 1
ATOM 3263 N N . ARG A 1 415 ? 16.235 6.422 -31.960 1.00 70.69 415 ARG A N 1
ATOM 3264 C CA . ARG A 1 415 ? 16.556 7.003 -30.648 1.00 70.69 415 ARG A CA 1
ATOM 3265 C C . ARG A 1 415 ? 16.815 8.500 -30.757 1.00 70.69 415 ARG A C 1
ATOM 3267 O O . ARG A 1 415 ? 17.461 8.937 -31.710 1.00 70.69 415 ARG A O 1
ATOM 3274 N N . THR A 1 416 ? 16.403 9.250 -29.741 1.00 71.38 416 THR A N 1
ATOM 3275 C CA . THR A 1 416 ? 16.788 10.653 -29.590 1.00 71.38 416 THR A CA 1
ATOM 3276 C C . THR A 1 416 ? 18.180 10.700 -28.944 1.00 71.38 416 THR A C 1
ATOM 3278 O O . THR A 1 416 ? 18.349 10.211 -27.822 1.00 71.38 416 THR A O 1
ATOM 3281 N N . PRO A 1 417 ? 19.213 11.250 -29.610 1.00 70.88 417 PRO A N 1
ATOM 3282 C CA . PRO A 1 417 ? 20.535 11.370 -29.002 1.00 70.88 417 PRO A CA 1
ATOM 3283 C C . PRO A 1 417 ? 20.472 12.207 -27.716 1.00 70.88 417 PRO A C 1
ATOM 3285 O O . PRO A 1 417 ? 19.948 13.317 -27.727 1.00 70.88 417 PRO A O 1
ATOM 3288 N N . GLY A 1 418 ? 21.008 11.683 -26.611 1.00 66.50 418 GLY A N 1
ATOM 3289 C CA . GLY A 1 418 ? 21.113 12.417 -25.342 1.00 66.50 418 GLY A CA 1
ATOM 3290 C C . GLY A 1 418 ? 19.826 12.534 -24.514 1.00 66.50 418 GLY A C 1
ATOM 3291 O O . GLY A 1 418 ? 19.805 13.322 -23.573 1.00 66.50 418 GLY A O 1
ATOM 3292 N N . ALA A 1 419 ? 18.766 11.778 -24.823 1.00 65.06 419 ALA A N 1
ATOM 3293 C CA . ALA A 1 419 ? 17.541 11.797 -24.020 1.00 65.06 419 ALA A CA 1
ATOM 3294 C C . ALA A 1 419 ? 17.785 11.335 -22.569 1.00 65.06 419 ALA A C 1
ATOM 3296 O O . ALA A 1 419 ? 18.377 10.281 -22.328 1.00 65.06 419 ALA A O 1
ATOM 3297 N N . ALA A 1 420 ? 17.280 12.114 -21.603 1.00 57.00 420 ALA A N 1
ATOM 3298 C CA . ALA A 1 420 ? 17.334 11.788 -20.174 1.00 57.00 420 ALA A CA 1
ATOM 3299 C C . ALA A 1 420 ? 16.371 10.645 -19.796 1.00 57.00 420 ALA A C 1
ATOM 3301 O O . ALA A 1 420 ? 16.591 9.922 -18.821 1.00 57.00 420 ALA A O 1
ATOM 3302 N N . LEU A 1 421 ? 15.302 10.466 -20.581 1.00 61.94 421 LEU A N 1
ATOM 3303 C CA . LEU A 1 421 ? 14.302 9.415 -20.420 1.00 61.94 421 LEU A CA 1
ATOM 3304 C C . LEU A 1 421 ? 14.543 8.242 -21.379 1.00 61.94 421 LEU A C 1
ATOM 3306 O O . LEU A 1 421 ? 15.172 8.360 -22.423 1.00 61.94 421 LEU A O 1
ATOM 3310 N N . LYS A 1 422 ? 13.990 7.079 -21.022 1.00 65.81 422 LYS A N 1
ATOM 3311 C CA . LYS A 1 422 ? 14.246 5.761 -21.636 1.00 65.81 422 LYS A CA 1
ATOM 3312 C C . LYS A 1 422 ? 13.709 5.585 -23.076 1.00 65.81 422 LYS A C 1
ATOM 3314 O O . LYS A 1 422 ? 13.707 4.455 -23.561 1.00 65.81 422 LYS A O 1
ATOM 3319 N N . ASP A 1 423 ? 13.258 6.656 -23.737 1.00 76.56 423 ASP A N 1
ATOM 3320 C CA . ASP A 1 423 ? 12.699 6.669 -25.101 1.00 76.56 423 ASP A CA 1
ATOM 3321 C C . ASP A 1 423 ? 11.682 5.545 -25.364 1.00 76.56 423 ASP A C 1
ATOM 3323 O O . ASP A 1 423 ? 11.835 4.747 -26.287 1.00 76.56 423 ASP A O 1
ATOM 3327 N N . PHE A 1 424 ? 10.633 5.449 -24.546 1.00 83.62 424 PHE A N 1
ATOM 3328 C CA . PHE A 1 424 ? 9.536 4.511 -24.794 1.00 83.62 424 PHE A CA 1
ATOM 3329 C C . PHE A 1 424 ? 8.477 5.080 -25.724 1.00 83.62 424 PHE A C 1
ATOM 3331 O O . PHE A 1 424 ? 8.201 6.283 -25.731 1.00 83.62 424 PHE A O 1
ATOM 3338 N N . ALA A 1 425 ? 7.874 4.180 -26.491 1.00 86.38 425 ALA A N 1
ATOM 3339 C CA . ALA A 1 425 ? 6.776 4.484 -27.377 1.00 86.38 425 ALA A CA 1
ATOM 3340 C C . ALA A 1 425 ? 5.860 3.276 -27.588 1.00 86.38 425 ALA A C 1
ATOM 3342 O O . ALA A 1 425 ? 6.253 2.120 -27.399 1.00 86.38 425 ALA A O 1
ATOM 3343 N N . VAL A 1 426 ? 4.638 3.570 -28.017 1.00 90.31 426 VAL A N 1
ATOM 3344 C CA . VAL A 1 426 ? 3.643 2.565 -28.381 1.00 90.31 426 VAL A CA 1
ATOM 3345 C C . VAL A 1 426 ? 3.844 2.195 -29.841 1.00 90.31 426 VAL A C 1
ATOM 3347 O O . VAL A 1 426 ? 3.846 3.066 -30.718 1.00 90.31 426 VAL A O 1
ATOM 3350 N N . HIS A 1 427 ? 3.988 0.901 -30.088 1.00 90.75 427 HIS A N 1
ATOM 3351 C CA . HIS A 1 427 ? 4.089 0.324 -31.420 1.00 90.75 427 HIS A CA 1
ATOM 3352 C C . HIS A 1 427 ? 2.931 -0.640 -31.645 1.00 90.75 427 HIS A C 1
ATOM 3354 O O . HIS A 1 427 ? 2.493 -1.284 -30.694 1.00 90.75 427 HIS A O 1
ATOM 3360 N N . ALA A 1 428 ? 2.475 -0.779 -32.887 1.00 92.25 428 ALA A N 1
ATOM 3361 C CA . ALA A 1 428 ? 1.499 -1.795 -33.258 1.00 92.25 428 ALA A CA 1
ATOM 3362 C C . ALA A 1 428 ? 1.927 -2.584 -34.494 1.00 92.25 428 ALA A C 1
ATOM 3364 O O . ALA A 1 428 ? 2.554 -2.033 -35.401 1.00 92.25 428 ALA A O 1
ATOM 3365 N N . ALA A 1 429 ? 1.569 -3.862 -34.530 1.00 92.88 429 ALA A N 1
ATOM 3366 C CA . ALA A 1 429 ? 1.747 -4.735 -35.683 1.00 92.88 429 ALA A CA 1
ATOM 3367 C C . ALA A 1 429 ? 0.527 -5.644 -35.842 1.00 92.88 429 ALA A C 1
ATOM 3369 O O . ALA A 1 429 ? -0.087 -6.032 -34.851 1.00 92.88 429 ALA A O 1
ATOM 3370 N N . ALA A 1 430 ? 0.203 -6.013 -37.080 1.00 94.69 430 ALA A N 1
ATOM 3371 C CA . ALA A 1 430 ? -0.702 -7.131 -37.322 1.00 94.69 430 ALA A CA 1
ATOM 3372 C C . ALA A 1 430 ? -0.046 -8.431 -36.826 1.00 94.69 430 ALA A C 1
ATOM 3374 O O . ALA A 1 430 ? 1.163 -8.619 -37.007 1.00 94.69 430 ALA A O 1
ATOM 3375 N N . VAL A 1 431 ? -0.823 -9.311 -36.199 1.00 95.81 431 VAL A N 1
ATOM 3376 C CA . VAL A 1 431 ? -0.338 -10.549 -35.576 1.00 95.81 431 VAL A CA 1
ATOM 3377 C C . VAL A 1 431 ? -1.188 -11.743 -36.000 1.00 95.81 431 VAL A C 1
ATOM 3379 O O . VAL A 1 431 ? -2.416 -11.675 -36.015 1.00 95.81 431 VAL A O 1
ATOM 3382 N N . ASP A 1 432 ? -0.534 -12.855 -36.322 1.00 95.38 432 ASP A N 1
ATOM 3383 C CA . ASP A 1 432 ? -1.202 -14.148 -36.448 1.00 95.38 432 ASP A CA 1
ATOM 3384 C C . ASP A 1 432 ? -1.362 -14.758 -35.052 1.00 95.38 432 ASP A C 1
ATOM 3386 O O . ASP A 1 432 ? -0.386 -15.141 -34.411 1.00 95.38 432 ASP A O 1
ATOM 3390 N N . LEU A 1 433 ? -2.599 -14.855 -34.564 1.00 94.69 433 LEU A N 1
ATOM 3391 C CA . LEU A 1 433 ? -2.871 -15.374 -33.225 1.00 94.69 433 LEU A CA 1
ATOM 3392 C C . LEU A 1 433 ? -2.567 -16.868 -33.087 1.00 94.69 433 LEU A C 1
ATOM 3394 O O . LEU A 1 433 ? -2.301 -17.303 -31.971 1.00 94.69 433 LEU A O 1
ATOM 3398 N N . ALA A 1 434 ? -2.569 -17.656 -34.164 1.00 94.31 434 ALA A N 1
ATOM 3399 C CA . ALA A 1 434 ? -2.264 -19.084 -34.063 1.00 94.31 434 ALA A CA 1
ATOM 3400 C C . ALA A 1 434 ? -0.790 -19.332 -33.706 1.00 94.31 434 ALA A C 1
ATOM 3402 O O . ALA A 1 434 ? -0.470 -20.303 -33.022 1.00 94.31 434 ALA A O 1
ATOM 3403 N N . THR A 1 435 ? 0.099 -18.450 -34.163 1.00 95.62 435 THR A N 1
ATOM 3404 C CA . THR A 1 435 ? 1.554 -18.603 -34.026 1.00 95.62 435 THR A CA 1
ATOM 3405 C C . THR A 1 435 ? 2.198 -17.549 -33.124 1.00 95.62 435 THR A C 1
ATOM 3407 O O . THR A 1 435 ? 3.289 -17.778 -32.610 1.00 95.62 435 THR A O 1
ATOM 3410 N N . GLY A 1 436 ? 1.538 -16.406 -32.923 1.00 94.25 436 GLY A N 1
ATOM 3411 C CA . GLY A 1 436 ? 2.099 -15.211 -32.288 1.00 94.25 436 GLY A CA 1
ATOM 3412 C C . GLY A 1 436 ? 3.026 -14.400 -33.204 1.00 94.25 436 GLY A C 1
ATOM 3413 O O . GLY A 1 436 ? 3.632 -13.420 -32.754 1.00 94.25 436 GLY A O 1
ATOM 3414 N N . ALA A 1 437 ? 3.142 -14.784 -34.480 1.00 94.56 437 ALA A N 1
ATOM 3415 C CA . ALA A 1 437 ? 4.051 -14.152 -35.424 1.00 94.56 437 ALA A CA 1
ATOM 3416 C C . ALA A 1 437 ? 3.550 -12.770 -35.859 1.00 94.56 437 ALA A C 1
ATOM 3418 O O . ALA A 1 437 ? 2.371 -12.578 -36.169 1.00 94.56 437 ALA A O 1
ATOM 3419 N N . ALA A 1 438 ? 4.463 -11.800 -35.922 1.00 90.94 438 ALA A N 1
ATOM 3420 C CA . ALA A 1 438 ? 4.149 -10.487 -36.474 1.00 90.94 438 ALA A CA 1
ATOM 3421 C C . ALA A 1 438 ? 4.025 -10.587 -38.005 1.00 90.94 438 ALA A C 1
ATOM 3423 O O . ALA A 1 438 ? 4.987 -10.927 -38.693 1.00 90.94 438 ALA A O 1
ATOM 3424 N N . ALA A 1 439 ? 2.855 -10.252 -38.549 1.00 87.06 439 ALA A N 1
ATOM 3425 C CA . ALA A 1 439 ? 2.596 -10.269 -39.990 1.00 87.0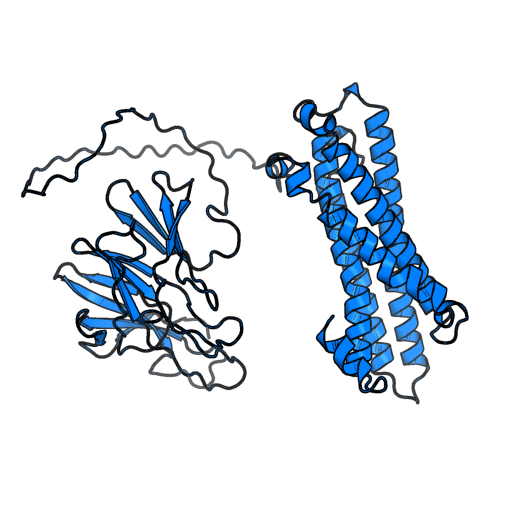6 439 ALA A CA 1
ATOM 3426 C C . ALA A 1 439 ? 3.270 -9.095 -40.728 1.00 87.06 439 ALA A C 1
ATOM 3428 O O . ALA A 1 439 ? 3.446 -9.131 -41.945 1.00 87.06 439 ALA A O 1
ATOM 3429 N N . ALA A 1 440 ? 3.664 -8.051 -39.993 1.00 83.75 440 ALA A N 1
ATOM 3430 C CA . ALA A 1 440 ? 4.403 -6.907 -40.508 1.00 83.75 440 ALA A CA 1
ATOM 3431 C C . ALA A 1 440 ? 5.323 -6.309 -39.427 1.00 83.75 440 ALA A C 1
ATOM 3433 O O . ALA A 1 440 ? 5.092 -6.512 -38.232 1.00 83.75 440 ALA A O 1
ATOM 3434 N N . PRO A 1 441 ? 6.357 -5.534 -39.807 1.00 85.75 441 PRO A N 1
ATOM 3435 C CA . PRO A 1 441 ? 7.174 -4.814 -38.840 1.00 85.75 441 PRO A CA 1
ATOM 3436 C C . PRO A 1 441 ? 6.336 -3.839 -37.987 1.00 85.75 441 PRO A C 1
ATOM 3438 O O . PRO A 1 441 ? 5.558 -3.073 -38.555 1.00 85.75 441 PRO A O 1
ATOM 3441 N N . PRO A 1 442 ? 6.550 -3.788 -36.656 1.00 87.69 442 PRO A N 1
ATOM 3442 C CA . PRO A 1 442 ? 5.870 -2.838 -35.781 1.00 87.69 442 PRO A CA 1
ATOM 3443 C C . PRO A 1 442 ? 6.004 -1.381 -36.233 1.00 87.69 442 PRO A C 1
ATOM 3445 O O . PRO A 1 442 ? 7.116 -0.885 -36.457 1.00 87.69 442 PRO A O 1
ATOM 3448 N N . VAL A 1 443 ? 4.864 -0.700 -36.316 1.00 89.50 443 VAL A N 1
ATOM 3449 C CA . VAL A 1 443 ? 4.729 0.716 -36.664 1.00 89.50 443 VAL A CA 1
ATOM 3450 C C . VAL A 1 443 ? 4.610 1.537 -35.385 1.00 89.50 443 VAL A C 1
ATOM 3452 O O . VAL A 1 443 ? 3.852 1.192 -34.482 1.00 89.50 443 VAL A O 1
ATOM 3455 N N . LEU A 1 444 ? 5.364 2.632 -35.301 1.00 88.31 444 LEU A N 1
ATOM 3456 C CA . LEU A 1 444 ? 5.279 3.594 -34.204 1.00 88.31 444 LEU A CA 1
ATOM 3457 C C . LEU A 1 444 ? 3.935 4.335 -34.266 1.00 88.31 444 LEU A C 1
ATOM 3459 O O . LEU A 1 444 ? 3.685 5.062 -35.224 1.00 88.31 444 LEU A O 1
ATOM 3463 N N . LEU A 1 445 ? 3.097 4.187 -33.240 1.00 87.31 445 LEU A N 1
ATOM 3464 C CA . LEU A 1 445 ? 1.809 4.884 -33.158 1.00 87.31 445 LEU A CA 1
ATOM 3465 C C . LEU A 1 445 ? 1.896 6.176 -32.349 1.00 87.31 445 LEU A C 1
ATOM 3467 O O . LEU A 1 445 ? 1.287 7.185 -32.704 1.00 87.31 445 LEU A O 1
ATOM 3471 N N . ARG A 1 446 ? 2.620 6.145 -31.225 1.00 84.44 446 ARG A N 1
ATOM 3472 C CA . ARG A 1 446 ? 2.691 7.285 -30.307 1.00 84.44 446 ARG A CA 1
ATOM 3473 C C . ARG A 1 446 ? 3.986 7.295 -29.516 1.00 84.44 446 ARG A C 1
ATOM 3475 O O . ARG A 1 446 ? 4.366 6.292 -28.924 1.00 84.44 446 ARG A O 1
ATOM 3482 N N . GLU A 1 447 ? 4.585 8.472 -29.413 1.00 81.88 447 GLU A N 1
ATOM 3483 C CA . GLU A 1 447 ? 5.729 8.754 -28.549 1.00 81.88 447 GLU A CA 1
ATOM 3484 C C . GLU A 1 447 ? 5.432 9.909 -27.578 1.00 81.88 447 GLU A C 1
ATOM 3486 O O . GLU A 1 447 ? 4.559 10.746 -27.830 1.00 81.88 447 GLU A O 1
ATOM 3491 N N . SER A 1 448 ? 6.147 9.955 -26.447 1.00 68.56 448 SER A N 1
ATOM 3492 C CA . SER A 1 448 ? 6.123 11.125 -25.559 1.00 68.56 448 SER A CA 1
ATOM 3493 C C . SER A 1 448 ? 6.786 12.317 -26.252 1.00 68.56 448 SER A C 1
ATOM 3495 O O . SER A 1 448 ? 7.877 12.177 -26.801 1.00 68.56 448 SER A O 1
ATOM 3497 N N . ARG A 1 449 ? 6.139 13.489 -26.197 1.00 60.06 449 ARG A N 1
ATOM 3498 C CA . ARG A 1 449 ? 6.674 14.759 -26.726 1.00 60.06 449 ARG A CA 1
ATOM 3499 C C . ARG A 1 449 ? 7.610 15.483 -25.753 1.00 60.06 449 ARG A C 1
ATOM 3501 O O . ARG A 1 449 ? 8.241 16.456 -26.144 1.00 60.06 449 ARG A O 1
ATOM 3508 N N . TRP A 1 450 ? 7.671 15.034 -24.501 1.00 53.81 450 TRP A N 1
ATOM 3509 C CA . TRP A 1 450 ? 8.453 15.660 -23.438 1.00 53.81 450 TRP A CA 1
ATOM 3510 C C . TRP A 1 450 ? 9.634 14.741 -23.112 1.00 53.81 450 TRP A C 1
ATOM 3512 O O . TRP A 1 450 ? 9.417 13.612 -22.658 1.00 53.81 450 TRP A O 1
ATOM 3522 N N . HIS A 1 451 ? 10.842 15.208 -23.433 1.00 46.88 451 HIS A N 1
ATOM 3523 C CA . HIS A 1 451 ? 12.126 14.554 -23.173 1.00 46.88 451 HIS A CA 1
ATOM 3524 C C . HIS A 1 451 ? 12.895 15.290 -22.087 1.00 46.88 451 HIS A C 1
ATOM 3526 O O . HIS A 1 451 ? 12.821 16.541 -22.084 1.00 46.88 451 HIS A O 1
#

Radius of gyration: 29.77 Å; chains: 1; bounding box: 77×48×75 Å

InterPro domains:
  IPR006710 Glycoside hydrolase, family 43 [PF04616] (264-410)
  IPR007568 RTA-like protein [PF04479] (8-210)
  IPR007568 RTA-like protein [PTHR31465] (9-225)
  IPR023296 Glycosyl hydrolase, five-bladed beta-propeller domain superfamily [G3DSA:2.115.10.20] (261-451)
  IPR023296 Glycosyl hydrolase, five-bladed beta-propeller domain superfamily [SSF75005] (264-411)

Foldseek 3Di:
DVPLVVVCVVPVPDPVSVLVVVLVLLVLLLVLVLVLLLVQLLVCLQFDQVLAPDHSVCSSVVLSVQLVVLSVLLVQLSVQLVPADPVRVVSNVSSLVSNLVSLVSNLVSLVVVVVSVVSSVVSSVVPVVRTDPVNPVLCPDPLLVLLVVLSVLLSVLSSQLSVLVSVCSVCNCPRPSNVPPVNCVCSRPVSNVSNVCSCVVSPPCVSCVNCSVVSDDDDDDPDPDDDDDDDDDDDDDDDDDDDDDDDDDDDDDDDDDDDDPDDADPPLDDDPFAQWAWDDDPQKIKIWGADFLDPPGIFIWIDNPSRHIDGQEGLRHDCLAPPRDAADVRFAWHRWYWDDDPLKIKIKTWTGRDDDPPDPDDPFTFIWIWMANDPNDSVRIDGIATAPDTAGPWDWDADPVRFIKIKHKDADPDDDPPDPDRRIFIWMFTADNVRNYGPDPTDTDDTDPPD

Organism: Botryosphaeria parva (strain UCR-NP2) (NCBI:txid1287680)

Secondary structure (DSSP, 8-state):
-HHHHHHHHH-S--HHHHHHHHHHHHHHHHHHHHHHHHHHHHHHHHH-GGGSSS-HHHHHHHHHHHHHHHHHHHHHHHHHHHT--TT-HHHHHHHHHHHHHHHHHHHHHHHHHHHHHHHHHHHHHH-GGGS-GGGHHHHHSHHHHHHHHHHHHHHHHHHHHHHHHHHHHHH-TTSHHHH-HHHHHHHTHHHHHHHHHHHHHT-HHHHTTTTTGGG---SS-------------------------PPP-------------PPP-S-SS-SS--S-EEEEETTEEEEE---BT-SSEEEEEEESSSS--EEEEEEE-STTT---SSPPTT-EE---EEEEETTEEEEEEEEES---SSSS---PPEEEEEEES-TT-TT-PPPPEEEEEE-EEEEEEE-TTS-EEEEEEEE-SSPPTT-SS--EEEEEEEB-TTT--BSSPPEEEEE-S--

Sequence (451 aa):
MGVSSRNLHFNPFPFDPFLEYLICLTIGPAFLSAAIYLCLGRIIVVYGEGISRIRPRTYAIIFVCCDLISLILQAAGGALTATADEDQPDLGQTGINIMIAGLASQVASLAVFMALCVDFAIRACRHRDQLNNDFIHLRSTRLWKGFLFGISIATTTIMARCIYRVLELNEGFNGPLANDELVFMILEGPMIIIACVCLTVFHPGICFRGRWMEADWSFGKEKKSSGSKWDVELSSAESEGAVGCVPIKRPRLQHSVKATMGVYANPIIPGFNPDPSIVRVGPDYFLVTSTFEYFPGVPVYHSTDLIRWRLIGHALTRRSQLDIRTPEAGGGIWAPTIRWHGGAFYVTTACFDRYRPQADDRVWPRGFYVSTADIWDDASWSDPVYFDQLGFDQDLFWDADGTAYLSTTYRKRARTPGAALKDFAVHAAAVDLATGAAAAPPVLLRESRWH

pLDDT: mean 79.43, std 20.23, range [23.58, 98.62]